Protein AF-0000000069308197 (afdb_homodimer)

InterPro domains:
  IPR034907 Nucleoside diphosphate kinase-like domain [PF00334] (64-202)
  IPR034907 Nucleoside diphosphate kinase-like domain [SM00562] (62-205)
  IPR036850 Nucleoside diphosphate kinase-like domain superfamily [G3DSA:3.30.70.141] (59-204)
  IPR036850 Nucleoside diphosphate kinase-like domain superfamily [SSF54919] (61-203)
  IPR037993 NDPK7, second NDPk domain [cd04412] (63-201)

Structure (mmCIF, N/CA/C/O backbone):
data_AF-0000000069308197-model_v1
#
loop_
_entity.id
_entity.type
_entity.pdbx_description
1 polymer 'Uncharacterized protein'
#
loop_
_atom_site.group_PDB
_atom_site.id
_atom_site.type_symbol
_atom_site.label_atom_id
_atom_site.label_alt_id
_atom_site.label_comp_id
_atom_site.label_asym_id
_atom_site.label_entity_id
_atom_site.label_seq_id
_atom_site.pdbx_PDB_ins_code
_atom_site.Cartn_x
_atom_site.Cartn_y
_atom_site.Cartn_z
_atom_site.occupancy
_atom_site.B_iso_or_equiv
_atom_site.auth_seq_id
_atom_site.auth_comp_id
_atom_site.auth_asym_id
_atom_site.auth_atom_id
_atom_site.pdbx_PDB_model_num
ATOM 1 N N . MET A 1 1 ? 58.625 -22.188 -96 1 17.84 1 MET A N 1
ATOM 2 C CA . MET A 1 1 ? 59.344 -21.078 -95.375 1 17.84 1 MET A CA 1
ATOM 3 C C . MET A 1 1 ? 58.375 -20.016 -94.812 1 17.84 1 MET A C 1
ATOM 5 O O . MET A 1 1 ? 58.5 -19.594 -93.688 1 17.84 1 MET A O 1
ATOM 9 N N . VAL A 1 2 ? 58 -19.016 -95.75 1 16.17 2 VAL A N 1
ATOM 10 C CA . VAL A 1 2 ? 58 -17.594 -95.438 1 16.17 2 VAL A CA 1
ATOM 11 C C . VAL A 1 2 ? 56.781 -17.219 -94.625 1 16.17 2 VAL A C 1
ATOM 13 O O . VAL A 1 2 ? 56.906 -16.531 -93.562 1 16.17 2 VAL A O 1
ATOM 16 N N . LEU A 1 3 ? 55.562 -17.125 -95.188 1 15.6 3 LEU A N 1
ATOM 17 C CA . LEU A 1 3 ? 55.062 -15.773 -95.375 1 15.6 3 LEU A CA 1
ATOM 18 C C . LEU A 1 3 ? 54.406 -15.227 -94.125 1 15.6 3 LEU A C 1
ATOM 20 O O . LEU A 1 3 ? 54.719 -14.117 -93.688 1 15.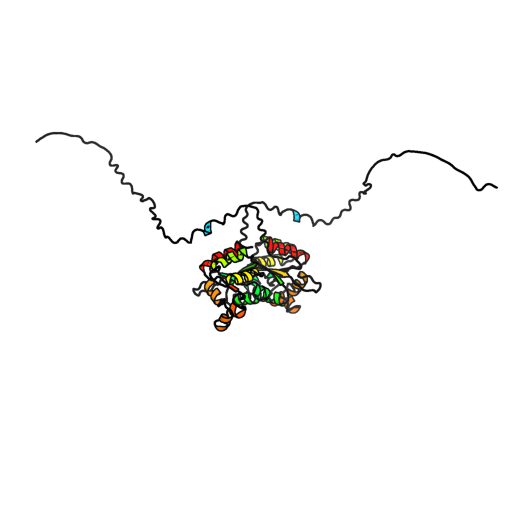6 3 LEU A O 1
ATOM 24 N N . CYS A 1 4 ? 53.031 -15.078 -94.188 1 17.22 4 CYS A N 1
ATOM 25 C CA . CYS A 1 4 ? 52.344 -13.797 -94.062 1 17.22 4 CYS A CA 1
ATOM 26 C C . CYS A 1 4 ? 52.312 -13.305 -92.625 1 17.22 4 CYS A C 1
ATOM 28 O O . CYS A 1 4 ? 52.344 -14.109 -91.688 1 17.22 4 CYS A O 1
ATOM 30 N N . GLY A 1 5 ? 51.969 -12.008 -92.562 1 17.67 5 GLY A N 1
ATOM 31 C CA . GLY A 1 5 ? 52.281 -10.758 -91.938 1 17.67 5 GLY A CA 1
ATOM 32 C C . GLY A 1 5 ? 51.875 -10.734 -90.438 1 17.67 5 GLY A C 1
ATOM 33 O O . GLY A 1 5 ? 51.25 -11.672 -89.938 1 17.67 5 GLY A O 1
ATOM 34 N N . HIS A 1 6 ? 51.375 -9.5 -90.125 1 17.83 6 HIS A N 1
ATOM 35 C CA . HIS A 1 6 ? 51.719 -8.344 -89.25 1 17.83 6 HIS A CA 1
ATOM 36 C C . HIS A 1 6 ? 51.031 -8.438 -87.938 1 17.83 6 HIS A C 1
ATOM 38 O O . HIS A 1 6 ? 51.688 -8.32 -86.875 1 17.83 6 HIS A O 1
ATOM 44 N N . ALA A 1 7 ? 49.875 -7.547 -87.75 1 19.19 7 ALA A N 1
ATOM 45 C CA . ALA A 1 7 ? 49.781 -6.309 -87 1 19.19 7 ALA A CA 1
ATOM 46 C C . ALA A 1 7 ? 49.469 -6.594 -85.562 1 19.1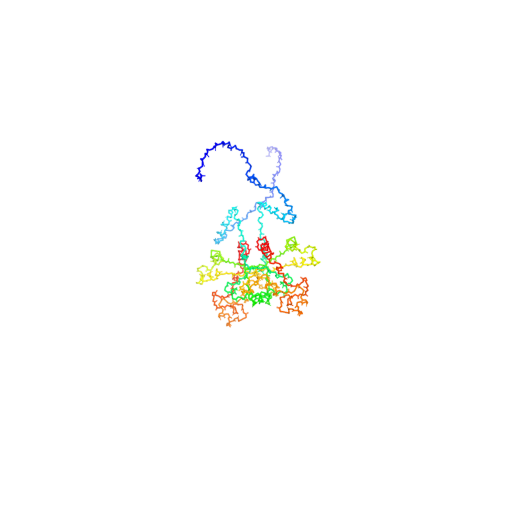9 7 ALA A C 1
ATOM 48 O O . ALA A 1 7 ? 48.906 -7.645 -85.188 1 19.19 7 ALA A O 1
ATOM 49 N N . ASN A 1 8 ? 49.844 -5.594 -84.688 1 18.41 8 ASN A N 1
ATOM 50 C CA . ASN A 1 8 ? 50.312 -5.23 -83.375 1 18.41 8 ASN A CA 1
ATOM 51 C C . ASN A 1 8 ? 49.156 -5.242 -82.375 1 18.41 8 ASN A C 1
ATOM 53 O O . ASN A 1 8 ? 49.375 -5.48 -81.188 1 18.41 8 ASN A O 1
ATOM 57 N N . SER A 1 9 ? 48.062 -4.492 -82.812 1 19.44 9 SER A N 1
ATOM 58 C CA . SER A 1 9 ? 47.656 -3.383 -81.938 1 19.44 9 SER A CA 1
ATOM 59 C C . SER A 1 9 ? 47.312 -3.873 -80.562 1 19.44 9 SER A C 1
ATOM 61 O O . SER A 1 9 ? 47.094 -5.07 -80.312 1 19.44 9 SER A O 1
ATOM 63 N N . SER A 1 10 ? 46.406 -3.041 -79.938 1 18.67 10 SER A N 1
ATOM 64 C CA . SER A 1 10 ? 46.312 -2.154 -78.812 1 18.67 10 SER A CA 1
ATOM 65 C C . SER A 1 10 ? 45.781 -2.896 -77.562 1 18.67 10 SER A C 1
ATOM 67 O O . SER A 1 10 ? 46.406 -2.859 -76.5 1 18.67 10 SER A O 1
ATOM 69 N N . ASP A 1 11 ? 44.469 -2.688 -77.312 1 19.53 11 ASP A N 1
ATOM 70 C CA . ASP A 1 11 ? 43.906 -1.931 -76.188 1 19.53 11 ASP A CA 1
ATOM 71 C C . ASP A 1 11 ? 43.781 -2.805 -75 1 19.53 11 ASP A C 1
ATOM 73 O O . ASP A 1 11 ? 43.812 -4.035 -75.062 1 19.53 11 ASP A O 1
ATOM 77 N N . GLY A 1 12 ? 43.281 -2.158 -73.938 1 20.02 12 GLY A N 1
ATOM 78 C CA . GLY A 1 12 ? 43.281 -1.932 -72.5 1 20.02 12 GLY A CA 1
ATOM 79 C C . GLY A 1 12 ? 42.719 -3.084 -71.688 1 20.02 12 GLY A C 1
ATOM 80 O O . GLY A 1 12 ? 41.844 -3.812 -72.188 1 20.02 12 GLY A O 1
ATOM 81 N N . ALA A 1 13 ? 43.469 -3.592 -70.812 1 22.28 13 ALA A N 1
ATOM 82 C CA . ALA A 1 13 ? 43.594 -4.695 -69.875 1 22.28 13 ALA A CA 1
ATOM 83 C C . ALA A 1 13 ? 42.344 -4.773 -68.938 1 22.28 13 ALA A C 1
ATOM 85 O O . ALA A 1 13 ? 42.312 -5.566 -68 1 22.28 13 ALA A O 1
ATOM 86 N N . ASN A 1 14 ? 41.375 -3.957 -69.375 1 20.38 14 ASN A N 1
ATOM 87 C CA . ASN A 1 14 ? 40.625 -3.432 -68.25 1 20.38 14 ASN A CA 1
ATOM 88 C C . ASN A 1 14 ? 40 -4.555 -67.375 1 20.38 14 ASN A C 1
ATOM 90 O O . ASN A 1 14 ? 38.906 -4.988 -67.688 1 20.38 14 ASN A O 1
ATOM 94 N N . ILE A 1 15 ? 40.438 -5.656 -67.438 1 21.48 15 ILE A N 1
ATOM 95 C CA . ILE A 1 15 ? 39.719 -6.758 -66.812 1 21.48 15 ILE A CA 1
ATOM 96 C C . ILE A 1 15 ? 39.406 -6.426 -65.375 1 21.48 15 ILE A C 1
ATOM 98 O O . ILE A 1 15 ? 40.281 -6.414 -64.562 1 21.48 15 ILE A O 1
ATOM 102 N N . SER A 1 16 ? 38.844 -5.305 -65.188 1 19.88 16 SER A N 1
ATOM 103 C CA . SER A 1 16 ? 38.656 -4.785 -63.812 1 19.88 16 SER A CA 1
ATOM 104 C C . SER A 1 16 ? 38.062 -5.848 -62.906 1 19.88 16 SER A C 1
ATOM 106 O O . SER A 1 16 ? 37.031 -6.43 -63.219 1 19.88 16 SER A O 1
ATOM 108 N N . ALA A 1 17 ? 38.812 -6.621 -62.312 1 22.78 17 ALA A N 1
ATOM 109 C CA . ALA A 1 17 ? 38.688 -7.723 -61.344 1 22.78 17 ALA A CA 1
ATOM 110 C C . ALA A 1 17 ? 37.75 -7.328 -60.188 1 22.78 17 ALA A C 1
ATOM 112 O O . ALA A 1 17 ? 37.812 -7.934 -59.125 1 22.78 17 ALA A O 1
ATOM 113 N N . SER A 1 18 ? 37 -6.297 -60.344 1 20.75 18 SER A N 1
ATOM 114 C CA . SER A 1 18 ? 36.562 -5.824 -59.031 1 20.75 18 SER A CA 1
ATOM 115 C C . SER A 1 18 ? 36.062 -6.98 -58.156 1 20.75 18 SER A C 1
ATOM 117 O O . SER A 1 18 ? 35.688 -8.031 -58.688 1 20.75 18 SER A O 1
ATOM 119 N N . THR A 1 19 ? 36.375 -6.957 -56.844 1 22.42 19 THR A N 1
ATOM 120 C CA . THR A 1 19 ? 36.156 -7.398 -55.469 1 22.42 19 THR A CA 1
ATOM 121 C C . THR A 1 19 ? 34.656 -7.637 -55.188 1 22.42 19 THR A C 1
ATOM 123 O O . THR A 1 19 ? 33.875 -6.699 -55.25 1 22.42 19 THR A O 1
ATOM 126 N N . THR A 1 20 ? 34.188 -8.664 -55.656 1 19.2 20 THR A N 1
ATOM 127 C CA . THR A 1 20 ? 32.75 -8.969 -55.594 1 19.2 20 THR A CA 1
ATOM 128 C C . THR A 1 20 ? 32.188 -8.758 -54.188 1 19.2 20 THR A C 1
ATOM 130 O O . THR A 1 20 ? 32.719 -9.289 -53.219 1 19.2 20 THR A O 1
ATOM 133 N N . LEU A 1 21 ? 31.406 -7.777 -53.812 1 19.14 21 LEU A N 1
ATOM 134 C CA . LEU A 1 21 ? 30.688 -7.453 -52.562 1 19.14 21 LEU A CA 1
ATOM 135 C C . LEU A 1 21 ? 29.766 -8.594 -52.156 1 19.14 21 LEU A C 1
ATOM 137 O O . LEU A 1 21 ? 28.875 -8.414 -51.312 1 19.14 21 LEU A O 1
ATOM 141 N N . ARG A 1 22 ? 29.625 -9.711 -52.719 1 21.77 22 ARG A N 1
ATOM 142 C CA . ARG A 1 22 ? 28.969 -10.742 -51.906 1 21.77 22 ARG A CA 1
ATOM 143 C C . ARG A 1 22 ? 29.422 -10.68 -50.469 1 21.77 22 ARG A C 1
ATOM 145 O O . ARG A 1 22 ? 29.016 -11.508 -49.656 1 21.77 22 ARG A O 1
ATOM 152 N N . ALA A 1 23 ? 29.484 -9.734 -50.219 1 23.47 23 ALA A N 1
ATOM 153 C CA . ALA A 1 23 ? 28.781 -8.727 -51 1 23.47 23 ALA A CA 1
ATOM 154 C C . ALA A 1 23 ? 27.266 -8.938 -50.938 1 23.47 23 ALA A C 1
ATOM 156 O O . ALA A 1 23 ? 26.5 -7.973 -50.875 1 23.47 23 ALA A O 1
ATOM 157 N N . LEU A 1 24 ? 26.297 -9.273 -51.562 1 19.08 24 LEU A N 1
ATOM 158 C CA . LEU A 1 24 ? 25.047 -8.766 -51 1 19.08 24 LEU A CA 1
ATOM 159 C C . LEU A 1 24 ? 24.609 -9.586 -49.812 1 19.08 24 LEU A C 1
ATOM 161 O O . LEU A 1 24 ? 24.828 -10.797 -49.75 1 19.08 24 LEU A O 1
ATOM 165 N N . TYR A 1 25 ? 24.062 -9.188 -48.438 1 20.88 25 TYR A N 1
ATOM 166 C CA . TYR A 1 25 ? 23.875 -9.891 -47.188 1 20.88 25 TYR A CA 1
ATOM 167 C C . TYR A 1 25 ? 23.078 -11.172 -47.375 1 20.88 25 TYR A C 1
ATOM 169 O O . TYR A 1 25 ? 21.891 -11.125 -47.719 1 20.88 25 TYR A O 1
ATOM 177 N N . GLY A 1 26 ? 23.312 -12.211 -47.75 1 22.36 26 GLY A N 1
ATOM 178 C CA . GLY A 1 26 ? 22.719 -13.461 -48.188 1 22.36 26 GLY A CA 1
ATOM 179 C C . GLY A 1 26 ? 22 -14.211 -47.094 1 22.36 26 GLY A C 1
ATOM 180 O O . GLY A 1 26 ? 22.375 -15.336 -46.75 1 22.36 26 GLY A O 1
ATOM 181 N N . THR A 1 27 ? 21.422 -13.508 -46.062 1 22 27 THR A N 1
ATOM 182 C CA . THR A 1 27 ? 21.031 -14.023 -44.75 1 22 27 THR A CA 1
ATOM 183 C C . THR A 1 27 ? 19.891 -15.031 -44.875 1 22 27 THR A C 1
ATOM 185 O O . THR A 1 27 ? 18.844 -14.719 -45.438 1 22 27 THR A O 1
ATOM 188 N N . GLY A 1 28 ? 19.953 -16.266 -44.969 1 23.03 28 GLY A N 1
ATOM 189 C CA . GLY A 1 28 ? 19.141 -17.469 -45.031 1 23.03 28 GLY A CA 1
ATOM 190 C C . GLY A 1 28 ? 18.109 -17.531 -43.906 1 23.03 28 GLY A C 1
ATOM 191 O O . GLY A 1 28 ? 18.469 -17.469 -42.719 1 23.03 28 GLY A O 1
ATOM 192 N N . ILE A 1 29 ? 16.844 -17.047 -44.094 1 23.03 29 ILE A N 1
ATOM 193 C CA . ILE A 1 29 ? 15.633 -16.953 -43.312 1 23.03 29 ILE A CA 1
ATOM 194 C C . ILE A 1 29 ? 15.234 -18.328 -42.781 1 23.03 29 ILE A C 1
ATOM 196 O O . ILE A 1 29 ? 14.875 -19.219 -43.562 1 23.03 29 ILE A O 1
ATOM 200 N N . TYR A 1 30 ? 16.016 -19.031 -42.094 1 20.67 30 TYR A N 1
ATOM 201 C CA . TYR A 1 30 ? 15.547 -20.312 -41.562 1 20.67 30 TYR A CA 1
ATOM 202 C C . TYR A 1 30 ? 14.172 -20.172 -40.906 1 20.67 30 TYR A C 1
ATOM 204 O O . TYR A 1 30 ? 13.898 -19.172 -40.25 1 20.67 30 TYR A O 1
ATOM 212 N N . PHE A 1 31 ? 13.102 -20.766 -41.438 1 21.53 31 PHE A N 1
ATOM 213 C CA . PHE A 1 31 ? 11.672 -20.969 -41.219 1 21.53 31 PHE A CA 1
ATOM 214 C C . PHE A 1 31 ? 11.414 -21.578 -39.844 1 21.53 31 PHE A C 1
ATOM 216 O O . PHE A 1 31 ? 11.031 -22.734 -39.75 1 21.53 31 PHE A O 1
ATOM 223 N N . SER A 1 32 ? 12.086 -21.234 -38.844 1 22.22 32 SER A N 1
ATOM 224 C CA . SER A 1 32 ? 11.656 -22 -37.656 1 22.22 32 SER A CA 1
ATOM 225 C C . SER A 1 32 ? 10.148 -21.875 -37.438 1 22.22 32 SER A C 1
ATOM 227 O O . SER A 1 32 ? 9.586 -20.781 -37.562 1 22.22 32 SER A O 1
ATOM 229 N N . ASN A 1 33 ? 9.273 -22.906 -37.469 1 22.95 33 ASN A N 1
ATOM 230 C CA . ASN A 1 33 ? 7.883 -23.359 -37.5 1 22.95 33 ASN A CA 1
ATOM 231 C C . ASN A 1 33 ? 7.09 -22.719 -36.344 1 22.95 33 ASN A C 1
ATOM 233 O O . ASN A 1 33 ? 5.859 -22.797 -36.312 1 22.95 33 ASN A O 1
ATOM 237 N N . SER A 1 34 ? 7.559 -22.766 -35.156 1 26.03 34 SER A N 1
ATOM 238 C CA . SER A 1 34 ? 6.566 -22.891 -34.094 1 26.03 34 SER A CA 1
ATOM 239 C C . SER A 1 34 ? 5.641 -21.672 -34.062 1 26.03 34 SER A C 1
ATOM 241 O O . SER A 1 34 ? 6.098 -20.531 -34.125 1 26.03 34 SER A O 1
ATOM 243 N N . ALA A 1 35 ? 4.258 -21.719 -34.406 1 26.91 35 ALA A N 1
ATOM 244 C CA . ALA A 1 35 ? 2.98 -21.047 -34.656 1 26.91 35 ALA A CA 1
ATOM 245 C C . ALA A 1 35 ? 2.684 -20 -33.562 1 26.91 35 ALA A C 1
ATOM 247 O O . ALA A 1 35 ? 2.023 -19 -33.844 1 26.91 35 ALA A O 1
ATOM 248 N N . ILE A 1 36 ? 2.742 -20.328 -32.375 1 27.28 36 ILE A N 1
ATOM 249 C CA . ILE A 1 36 ? 1.875 -19.719 -31.359 1 27.28 36 ILE A CA 1
ATOM 250 C C . ILE A 1 36 ? 2.23 -18.234 -31.219 1 27.28 36 ILE A C 1
ATOM 252 O O . ILE A 1 36 ? 1.667 -17.531 -30.375 1 27.28 36 ILE A O 1
ATOM 256 N N . SER A 1 37 ? 3.285 -17.734 -31.828 1 26.8 37 SER A N 1
ATOM 257 C CA . SER A 1 37 ? 3.793 -16.422 -31.406 1 26.8 37 SER A CA 1
ATOM 258 C C . SER A 1 37 ? 2.902 -15.297 -31.922 1 26.8 37 SER A C 1
ATOM 260 O O . SER A 1 37 ? 3.205 -14.117 -31.719 1 26.8 37 SER A O 1
ATOM 262 N N . SER A 1 38 ? 2.217 -15.453 -33.031 1 27.75 38 SER A N 1
ATOM 263 C CA . SER A 1 38 ? 1.843 -14.32 -33.875 1 27.75 38 SER A CA 1
ATOM 264 C C . SER A 1 38 ? 0.801 -13.445 -33.188 1 27.75 38 SER A C 1
ATOM 266 O O . SER A 1 38 ? 0.711 -12.242 -33.469 1 27.75 38 SER A O 1
ATOM 268 N N . ASN A 1 39 ? -0.367 -14.039 -32.812 1 26.56 39 ASN A N 1
ATOM 269 C CA . ASN A 1 39 ? -1.625 -13.297 -32.781 1 26.56 39 ASN A CA 1
ATOM 270 C C . ASN A 1 39 ? -1.597 -12.156 -31.781 1 26.56 39 ASN A C 1
ATOM 272 O O . ASN A 1 39 ? -2.59 -11.445 -31.609 1 26.56 39 ASN A O 1
ATOM 276 N N . MET A 1 40 ? -0.91 -12.195 -30.734 1 26.69 40 MET A N 1
ATOM 277 C CA . MET A 1 40 ? -1.164 -11.188 -29.703 1 26.69 40 MET A CA 1
ATOM 278 C C . MET A 1 40 ? -0.742 -9.805 -30.188 1 26.69 40 MET A C 1
ATOM 280 O O . MET A 1 40 ? -0.741 -8.844 -29.422 1 26.69 40 MET A O 1
ATOM 284 N N . GLU A 1 41 ? -0.205 -9.648 -31.375 1 29.58 41 GLU A N 1
ATOM 285 C CA . GLU A 1 41 ? 0.263 -8.328 -31.781 1 29.58 41 GLU A CA 1
ATOM 286 C C . GLU A 1 41 ? -0.904 -7.363 -31.953 1 29.58 41 GLU A C 1
ATOM 288 O O . GLU A 1 41 ? -0.719 -6.145 -31.922 1 29.58 41 GLU A O 1
ATOM 293 N N . SER A 1 42 ? -1.932 -7.789 -32.719 1 29 42 SER A N 1
ATOM 294 C CA . SER A 1 42 ? -2.801 -6.832 -33.406 1 29 42 SER A CA 1
ATOM 295 C C . SER A 1 42 ? -3.422 -5.855 -32.406 1 29 42 SER A C 1
ATOM 297 O O . SER A 1 42 ? -3.705 -4.707 -32.75 1 29 42 SER A O 1
ATOM 299 N N . LYS A 1 43 ? -4.254 -6.316 -31.453 1 31.17 43 LYS A N 1
ATOM 300 C CA . LYS A 1 43 ? -5.434 -5.59 -30.984 1 31.17 43 LYS A CA 1
ATOM 301 C C . LYS A 1 43 ? -5.039 -4.277 -30.312 1 31.17 43 LYS A C 1
ATOM 303 O O . LYS A 1 43 ? -5.863 -3.65 -29.641 1 31.17 43 LYS A O 1
ATOM 308 N N . LEU A 1 44 ? -3.84 -3.914 -30.172 1 27.19 44 LEU A N 1
ATOM 309 C CA . LEU A 1 44 ? -3.695 -2.707 -29.375 1 27.19 44 LEU A CA 1
ATOM 310 C C . LEU A 1 44 ? -4.098 -1.471 -30.172 1 27.19 44 LEU A C 1
ATOM 312 O O . LEU A 1 44 ? -3.557 -0.385 -29.953 1 27.19 44 LEU A O 1
ATOM 316 N N . ILE A 1 45 ? -4.82 -1.603 -31.266 1 28.03 45 ILE A N 1
ATOM 317 C CA . ILE A 1 45 ? -5.125 -0.338 -31.922 1 28.03 45 ILE A CA 1
ATOM 318 C C . ILE A 1 45 ? -5.941 0.548 -30.984 1 28.03 45 ILE A C 1
ATOM 320 O O . ILE A 1 45 ? -7.094 0.236 -30.672 1 28.03 45 ILE A O 1
ATOM 324 N N . PHE A 1 46 ? -5.32 1.25 -30.125 1 28.56 46 PHE A N 1
ATOM 325 C CA . PHE A 1 46 ? -5.84 2.352 -29.312 1 28.56 46 PHE A CA 1
ATOM 326 C C . PHE A 1 46 ? -6.41 3.447 -30.203 1 28.56 46 PHE A C 1
ATOM 328 O O . PHE A 1 46 ? -5.688 4.039 -31.016 1 28.56 46 PHE A O 1
ATOM 335 N N . SER A 1 47 ? -7.625 3.34 -30.688 1 29.44 47 SER A N 1
ATOM 336 C CA . SER A 1 47 ? -8.328 4.527 -31.172 1 29.44 47 SER A CA 1
ATOM 337 C C . SER A 1 47 ? -8.023 5.738 -30.297 1 29.44 47 SER A C 1
ATOM 339 O O . SER A 1 47 ? -7.867 5.609 -29.078 1 29.44 47 SER A O 1
ATOM 341 N N . ASN A 1 48 ? -7.566 6.93 -30.797 1 30.3 48 ASN A N 1
ATOM 342 C CA . ASN A 1 48 ? -7.223 8.281 -30.375 1 30.3 48 ASN A CA 1
ATOM 343 C C . ASN A 1 48 ? -8.328 8.898 -29.516 1 30.3 48 ASN A C 1
ATOM 345 O O . ASN A 1 48 ? -8.398 10.125 -29.375 1 30.3 48 ASN A O 1
ATOM 349 N N . ASN A 1 49 ? -9.602 8.453 -29.578 1 31.67 49 ASN A N 1
ATOM 350 C CA . ASN A 1 49 ? -10.602 9.242 -28.859 1 31.67 49 ASN A CA 1
ATOM 351 C C . ASN A 1 49 ? -10.156 9.555 -27.438 1 31.67 49 ASN A C 1
ATOM 353 O O . ASN A 1 49 ? -9.367 8.805 -26.844 1 31.67 49 ASN A O 1
ATOM 357 N N . ASP A 1 50 ? -10.445 10.867 -26.938 1 30.52 50 ASP A N 1
ATOM 358 C CA . ASP A 1 50 ? -10.289 11.539 -25.656 1 30.52 50 ASP A CA 1
ATOM 359 C C . ASP A 1 50 ? -10.703 10.625 -24.5 1 30.52 50 ASP A C 1
ATOM 361 O O . ASP A 1 50 ? -11.805 10.758 -23.969 1 30.52 50 ASP A O 1
ATOM 365 N N . VAL A 1 51 ? -10.781 9.406 -24.656 1 29.44 51 VAL A N 1
ATOM 366 C CA . VAL A 1 51 ? -11.102 8.648 -23.438 1 29.44 51 VAL A CA 1
ATOM 367 C C . VAL A 1 51 ? -10.203 9.117 -22.297 1 29.44 51 VAL A C 1
ATOM 369 O O . VAL A 1 51 ? -9 8.844 -22.297 1 29.44 51 VAL A O 1
ATOM 372 N N . ARG A 1 52 ? -10.43 10.414 -21.828 1 30.16 52 ARG A N 1
ATOM 373 C CA . ARG A 1 52 ? -10.047 10.703 -20.453 1 30.16 52 ARG A CA 1
ATOM 374 C C . ARG A 1 52 ? -10.156 9.461 -19.578 1 30.16 52 ARG A C 1
ATOM 376 O O . ARG A 1 52 ? -11.258 9.07 -19.188 1 30.16 52 ARG A O 1
ATOM 383 N N . LEU A 1 53 ? -9.609 8.383 -20 1 31.94 53 LEU A N 1
ATOM 384 C CA . LEU A 1 53 ? -9.453 7.359 -18.969 1 31.94 53 LEU A CA 1
ATOM 385 C C . LEU A 1 53 ? -9.227 7.988 -17.594 1 31.94 53 LEU A C 1
ATOM 387 O O . LEU A 1 53 ? -8.125 8.461 -17.297 1 31.94 53 LEU A O 1
ATOM 391 N N . CYS A 1 54 ? -10.125 8.938 -17.266 1 34.06 54 CYS A N 1
ATOM 392 C CA . CYS A 1 54 ? -10.125 9.305 -15.852 1 34.06 54 CYS A CA 1
ATOM 393 C C . CYS A 1 54 ? -9.648 8.141 -14.992 1 34.06 54 CYS A C 1
ATOM 395 O O . CYS A 1 54 ? -10.297 7.094 -14.938 1 34.06 54 CYS A O 1
ATOM 397 N N . LEU A 1 55 ? -8.453 7.738 -15.086 1 41.56 55 LEU A N 1
ATOM 398 C CA . LEU A 1 55 ? -7.816 6.871 -14.102 1 41.56 55 LEU A CA 1
ATOM 399 C C . LEU A 1 55 ? -8.5 6.996 -12.742 1 41.56 55 LEU A C 1
ATOM 401 O O . LEU A 1 55 ? -8.398 8.031 -12.086 1 41.56 55 LEU A O 1
ATOM 405 N N . LYS A 1 56 ? -9.805 6.723 -12.742 1 44.91 56 LYS A N 1
ATOM 406 C CA . LYS A 1 56 ? -10.609 6.754 -11.523 1 44.91 56 LYS A CA 1
ATOM 407 C C . LYS A 1 56 ? -9.805 6.266 -10.32 1 44.91 56 LYS A C 1
ATOM 409 O O . LYS A 1 56 ? -9.492 5.078 -10.219 1 44.91 56 LYS A O 1
ATOM 414 N N . SER A 1 57 ? -8.781 7.066 -10.086 1 55.88 57 SER A N 1
ATOM 415 C CA . SER A 1 57 ? -8.258 6.754 -8.758 1 55.88 57 SER A CA 1
ATOM 416 C C . SER A 1 57 ? -9.375 6.625 -7.734 1 55.88 57 SER A C 1
ATOM 418 O O . SER A 1 57 ? -10.367 7.355 -7.789 1 55.88 57 SER A O 1
ATOM 420 N N . SER A 1 58 ? -9.617 5.453 -7.094 1 72.81 58 SER A N 1
ATOM 421 C CA . SER A 1 58 ? -10.617 4.828 -6.238 1 72.81 58 SER A CA 1
ATOM 422 C C . SER A 1 58 ? -10.727 5.547 -4.898 1 72.81 58 SER A C 1
ATOM 424 O O . SER A 1 58 ? -10.93 4.91 -3.861 1 72.81 58 SER A O 1
ATOM 426 N N . VAL A 1 59 ? -10.406 6.988 -4.934 1 91.25 59 VAL A N 1
ATOM 427 C CA . VAL A 1 59 ? -10.602 7.562 -3.609 1 91.25 59 VAL A CA 1
ATOM 428 C C . VAL A 1 59 ? -12.086 7.824 -3.367 1 91.25 59 VAL A C 1
ATOM 430 O O . VAL A 1 59 ? -12.82 8.164 -4.297 1 91.25 59 VAL A O 1
ATOM 433 N N . LEU A 1 60 ? -12.586 7.711 -2.211 1 90.56 60 LEU A N 1
ATOM 434 C CA . LEU A 1 60 ? -13.977 7.906 -1.826 1 90.56 60 LEU A CA 1
ATOM 435 C C . LEU A 1 60 ? -14.273 9.383 -1.588 1 90.56 60 LEU A C 1
ATOM 437 O O . LEU A 1 60 ? -15.344 9.875 -1.958 1 90.56 60 LEU A O 1
ATOM 441 N N . LEU A 1 61 ? -13.422 10.141 -1.022 1 90.75 61 LEU A N 1
ATOM 442 C CA . LEU A 1 61 ? -13.508 11.578 -0.776 1 90.75 61 LEU A CA 1
ATOM 443 C C . LEU A 1 61 ? -14.688 11.898 0.142 1 90.75 61 LEU A C 1
ATOM 445 O O . LEU A 1 61 ? -15.258 12.992 0.069 1 90.75 61 LEU A O 1
ATOM 449 N N . LYS A 1 62 ? -15.188 10.961 0.893 1 89.19 62 LYS A N 1
ATOM 450 C CA . LYS A 1 62 ? -16.266 11.148 1.856 1 89.19 62 LYS A CA 1
ATOM 451 C C . LYS A 1 62 ? -15.836 10.734 3.26 1 89.19 62 LYS A C 1
ATOM 453 O O . LYS A 1 62 ? -15.453 9.586 3.482 1 89.19 62 LYS A O 1
ATOM 458 N N . ASN A 1 63 ? -15.961 11.797 4.203 1 92.44 63 ASN A N 1
ATOM 459 C CA . ASN A 1 63 ? -15.523 11.555 5.574 1 92.44 63 ASN A CA 1
ATOM 460 C C . ASN A 1 63 ? -14.164 10.867 5.609 1 92.44 63 ASN A C 1
ATOM 462 O O . ASN A 1 63 ? -14.008 9.812 6.234 1 92.44 63 ASN A O 1
ATOM 466 N N . SER A 1 64 ? -13.336 11.414 4.844 1 96.75 64 SER A N 1
ATOM 467 C CA . SER A 1 64 ? -12.008 10.844 4.668 1 96.75 64 SER A CA 1
ATOM 468 C C . SER A 1 64 ? -10.922 11.875 4.949 1 96.75 64 SER A C 1
ATOM 470 O O . SER A 1 64 ? -11.219 13.031 5.258 1 96.75 64 SER A O 1
ATOM 472 N N . THR A 1 65 ? -9.688 11.445 4.984 1 98.38 65 THR A N 1
ATOM 473 C CA . THR A 1 65 ? -8.516 12.305 5.145 1 98.38 65 THR A CA 1
ATOM 474 C C . THR A 1 65 ? -7.285 11.672 4.508 1 98.38 65 THR A C 1
ATOM 476 O O . THR A 1 65 ? -7.332 10.516 4.07 1 98.38 65 THR A O 1
ATOM 479 N N . LEU A 1 66 ? -6.277 12.453 4.375 1 98.75 66 LEU A N 1
ATOM 480 C CA . LEU A 1 66 ? -5.043 11.977 3.762 1 98.75 66 LEU A CA 1
ATOM 481 C C . LEU A 1 66 ? -4.027 11.578 4.824 1 98.75 66 LEU A C 1
ATOM 483 O O . LEU A 1 66 ? -3.852 12.281 5.82 1 98.75 66 LEU A O 1
ATOM 487 N N . CYS A 1 67 ? -3.406 10.461 4.609 1 98.88 67 CYS A N 1
ATOM 488 C CA . CYS A 1 67 ? -2.223 10.016 5.336 1 98.88 67 CYS A CA 1
ATOM 489 C C . CYS A 1 67 ? -1.073 9.727 4.379 1 98.88 67 CYS A C 1
ATOM 491 O O . CYS A 1 67 ? -1.271 9.094 3.34 1 98.88 67 CYS A O 1
ATOM 493 N N . ILE A 1 68 ? 0.111 10.211 4.703 1 98.88 68 ILE A N 1
ATOM 494 C CA . ILE A 1 68 ? 1.311 9.844 3.961 1 98.88 68 ILE A CA 1
ATOM 495 C C . ILE A 1 68 ? 2.344 9.25 4.914 1 98.88 68 ILE A C 1
ATOM 497 O O . ILE A 1 68 ? 2.727 9.883 5.898 1 98.88 68 ILE A O 1
ATOM 501 N N . ILE A 1 69 ? 2.695 8.023 4.648 1 98.94 69 ILE A N 1
ATOM 502 C CA . ILE A 1 69 ? 3.893 7.488 5.281 1 98.94 69 ILE A CA 1
ATOM 503 C C . ILE A 1 69 ? 5.137 8.031 4.582 1 98.94 69 ILE A C 1
ATOM 505 O O . ILE A 1 69 ? 5.348 7.777 3.395 1 98.94 69 ILE A O 1
ATOM 509 N N . LYS A 1 70 ? 5.938 8.766 5.312 1 98.88 70 LYS A N 1
ATOM 510 C CA . LYS A 1 70 ? 7.023 9.555 4.727 1 98.88 70 LYS A CA 1
ATOM 511 C C . LYS A 1 70 ? 8.164 8.656 4.258 1 98.88 70 LYS A C 1
ATOM 513 O O . LYS A 1 70 ? 8.312 7.531 4.746 1 98.88 70 LYS A O 1
ATOM 518 N N . PRO A 1 71 ? 9.047 9.195 3.408 1 98.81 71 PRO A N 1
ATOM 519 C CA . PRO A 1 71 ? 10.086 8.375 2.781 1 98.81 71 PRO A CA 1
ATOM 520 C C . PRO A 1 71 ? 11.016 7.715 3.799 1 98.81 71 PRO A C 1
ATOM 522 O O . PRO A 1 71 ? 11.398 6.555 3.635 1 98.81 71 PRO A O 1
ATOM 525 N N . HIS A 1 72 ? 11.359 8.43 4.824 1 98.88 72 HIS A N 1
ATOM 526 C CA . HIS A 1 72 ? 12.281 7.832 5.781 1 98.88 72 HIS A CA 1
ATOM 527 C C . HIS A 1 72 ? 11.656 6.625 6.469 1 98.88 72 HIS A C 1
ATOM 529 O O . HIS A 1 72 ? 12.336 5.625 6.723 1 98.88 72 HIS A O 1
ATOM 535 N N . ALA A 1 73 ? 10.359 6.691 6.781 1 98.88 73 ALA A N 1
ATOM 536 C CA . ALA A 1 73 ? 9.656 5.582 7.422 1 98.88 73 ALA A CA 1
ATOM 537 C C . ALA A 1 73 ? 9.508 4.398 6.469 1 98.88 73 ALA A C 1
ATOM 539 O O . ALA A 1 73 ? 9.641 3.244 6.879 1 98.88 73 ALA A O 1
ATOM 540 N N . VAL A 1 74 ? 9.258 4.699 5.18 1 98.75 74 VAL A N 1
ATOM 541 C CA . VAL A 1 74 ? 9.188 3.648 4.172 1 98.75 74 VAL A CA 1
ATOM 542 C C . VAL A 1 74 ? 10.539 2.939 4.066 1 98.75 74 VAL A C 1
ATOM 544 O O . VAL A 1 74 ? 10.602 1.709 4.078 1 98.75 74 VAL A O 1
ATOM 547 N N . ARG A 1 75 ? 11.594 3.664 4.043 1 98 75 ARG A N 1
ATOM 548 C CA . ARG A 1 75 ? 12.945 3.131 3.908 1 98 75 ARG A CA 1
ATOM 549 C C . ARG A 1 75 ? 13.328 2.287 5.121 1 98 75 ARG A C 1
ATOM 551 O O . ARG A 1 75 ? 14.031 1.285 4.992 1 98 75 ARG A O 1
ATOM 558 N N . GLN A 1 76 ? 12.805 2.652 6.246 1 98.31 76 GLN A N 1
ATOM 559 C CA . GLN A 1 76 ? 13.125 1.949 7.484 1 98.31 76 GLN A CA 1
ATOM 560 C C . GLN A 1 76 ? 12.266 0.696 7.641 1 98.31 76 GLN A C 1
ATOM 562 O O . GLN A 1 76 ? 12.398 -0.035 8.625 1 98.31 76 GLN A O 1
ATOM 567 N N . GLY A 1 77 ? 11.375 0.457 6.727 1 98.12 77 GLY A N 1
ATOM 568 C CA . GLY A 1 77 ? 10.57 -0.751 6.754 1 98.12 77 GLY A CA 1
ATOM 569 C C . GLY A 1 77 ? 9.414 -0.673 7.734 1 98.12 77 GLY A C 1
ATOM 570 O O . GLY A 1 77 ? 8.961 -1.696 8.25 1 98.12 77 GLY A O 1
ATOM 571 N N . LEU A 1 78 ? 8.914 0.521 7.961 1 98.75 78 LEU A N 1
ATOM 572 C CA . LEU A 1 78 ? 7.918 0.702 9.008 1 98.75 78 LEU A CA 1
ATOM 573 C C . LEU A 1 78 ? 6.508 0.654 8.43 1 98.75 78 LEU A C 1
ATOM 575 O O . LEU A 1 78 ? 5.523 0.7 9.172 1 98.75 78 LEU A O 1
ATOM 579 N N . THR A 1 79 ? 6.395 0.516 7.117 1 98.75 79 THR A N 1
ATOM 580 C CA . THR A 1 79 ? 5.113 0.609 6.426 1 98.75 79 THR A CA 1
ATOM 581 C C . THR A 1 79 ? 4.121 -0.402 6.992 1 98.75 79 THR A C 1
ATOM 583 O O . THR A 1 79 ? 2.99 -0.046 7.332 1 98.75 79 THR A O 1
ATOM 586 N N . GLY A 1 80 ? 4.512 -1.668 7.117 1 98.75 80 GLY A N 1
ATOM 587 C CA . GLY A 1 80 ? 3.617 -2.709 7.598 1 98.75 80 GLY A CA 1
ATOM 588 C C . GLY A 1 80 ? 3.098 -2.449 9 1 98.75 80 GLY A C 1
ATOM 589 O O . GLY A 1 80 ? 1.899 -2.586 9.258 1 98.75 80 GLY A O 1
ATOM 590 N N . GLU A 1 81 ? 3.947 -2.051 9.844 1 98.75 81 GLU A N 1
ATOM 591 C CA . GLU A 1 81 ? 3.572 -1.787 11.234 1 98.75 81 GLU A CA 1
ATOM 592 C C . GLU A 1 81 ? 2.635 -0.587 11.328 1 98.75 81 GLU A C 1
ATOM 594 O O . GLU A 1 81 ? 1.667 -0.608 12.094 1 98.75 81 GLU A O 1
ATOM 599 N N . ILE A 1 82 ? 2.908 0.449 10.602 1 98.88 82 ILE A N 1
ATOM 600 C CA . ILE A 1 82 ? 2.078 1.648 10.617 1 98.88 82 ILE A CA 1
ATOM 601 C C . ILE A 1 82 ? 0.675 1.311 10.117 1 98.88 82 ILE A C 1
ATOM 603 O O . ILE A 1 82 ? -0.32 1.664 10.75 1 98.88 82 ILE A O 1
ATOM 607 N N . ILE A 1 83 ? 0.598 0.552 9.008 1 98.88 83 ILE A N 1
ATOM 608 C CA . ILE A 1 83 ? -0.695 0.166 8.453 1 98.88 83 ILE A CA 1
ATOM 609 C C . ILE A 1 83 ? -1.439 -0.72 9.453 1 98.88 83 ILE A C 1
ATOM 611 O O . ILE A 1 83 ? -2.645 -0.558 9.656 1 98.88 83 ILE A O 1
ATOM 615 N N . THR A 1 84 ? -0.733 -1.615 10.086 1 98.75 84 THR A N 1
ATOM 616 C CA . THR A 1 84 ? -1.344 -2.492 11.078 1 98.75 84 THR A CA 1
ATOM 617 C C . THR A 1 84 ? -1.969 -1.681 12.211 1 98.75 84 THR A C 1
ATOM 619 O O . THR A 1 84 ? -3.115 -1.92 12.594 1 98.75 84 THR A O 1
ATOM 622 N N . GLN A 1 85 ? -1.277 -0.699 12.695 1 98.75 85 GLN A N 1
ATOM 623 C CA . GLN A 1 85 ? -1.793 0.105 13.797 1 98.75 85 GLN A CA 1
ATOM 624 C C . GLN A 1 85 ? -2.992 0.938 13.359 1 98.75 85 GLN A C 1
ATOM 626 O O . GLN A 1 85 ? -3.949 1.109 14.117 1 98.75 85 GLN A O 1
ATOM 631 N N . ILE A 1 86 ? -2.934 1.448 12.148 1 98.69 86 ILE A N 1
ATOM 632 C CA . ILE A 1 86 ? -4.051 2.219 11.617 1 98.69 86 ILE A CA 1
ATOM 633 C C . ILE A 1 86 ? -5.305 1.347 11.57 1 98.69 86 ILE A C 1
ATOM 635 O O . ILE A 1 86 ? -6.375 1.764 12.016 1 98.69 86 ILE A O 1
ATOM 639 N N . LEU A 1 87 ? -5.152 0.161 11.102 1 98.38 87 LEU A N 1
ATOM 640 C CA . LEU A 1 87 ? -6.281 -0.758 10.984 1 98.38 87 LEU A CA 1
ATOM 641 C C . LEU A 1 87 ? -6.762 -1.208 12.359 1 98.38 87 LEU A C 1
ATOM 643 O O . LEU A 1 87 ? -7.969 -1.282 12.602 1 98.38 87 LEU A O 1
ATOM 647 N N . GLU A 1 88 ? -5.836 -1.476 13.258 1 97.81 88 GLU A N 1
ATOM 648 C CA . GLU A 1 88 ? -6.184 -1.918 14.602 1 97.81 88 GLU A CA 1
ATOM 649 C C . GLU A 1 88 ? -6.93 -0.829 15.367 1 97.81 88 GLU A C 1
ATOM 651 O O . GLU A 1 88 ? -7.77 -1.126 16.219 1 97.81 88 GLU A O 1
ATOM 656 N N . LYS A 1 89 ? -6.59 0.424 15.07 1 97.5 89 LYS A N 1
ATOM 657 C CA . LYS A 1 89 ? -7.266 1.545 15.719 1 97.5 89 LYS A CA 1
ATOM 658 C C . LYS A 1 89 ? -8.719 1.647 15.266 1 97.5 89 LYS A C 1
ATOM 660 O O . LYS A 1 89 ? -9.531 2.311 15.914 1 97.5 89 LYS A O 1
ATOM 665 N N . GLY A 1 90 ? -9.047 1.048 14.125 1 96.38 90 GLY A N 1
ATOM 666 C CA . GLY A 1 90 ? -10.422 1.03 13.656 1 96.38 90 GLY A CA 1
ATOM 667 C C . GLY A 1 90 ? -10.625 1.853 12.398 1 96.38 90 GLY A C 1
ATOM 668 O O . GLY A 1 90 ? -11.75 1.989 11.914 1 96.38 90 GLY A O 1
ATOM 669 N N . PHE A 1 91 ? -9.578 2.438 11.883 1 97.88 91 PHE A N 1
ATOM 670 C CA . PHE A 1 91 ? -9.68 3.174 10.625 1 97.88 91 PHE A CA 1
ATOM 671 C C . PHE A 1 91 ? -9.742 2.219 9.445 1 97.88 91 PHE A C 1
ATOM 673 O O . PHE A 1 91 ? -9.398 1.042 9.57 1 97.88 91 PHE A O 1
ATOM 680 N N . ILE A 1 92 ? -10.273 2.73 8.359 1 97.19 92 ILE A N 1
ATOM 681 C CA . ILE A 1 92 ? -10.344 2.01 7.094 1 97.19 92 ILE A CA 1
ATOM 682 C C . ILE A 1 92 ? -9.422 2.668 6.074 1 97.19 92 ILE A C 1
ATOM 684 O O . ILE A 1 92 ? -9.398 3.896 5.953 1 97.19 92 ILE A O 1
ATOM 688 N N . VAL A 1 93 ? -8.602 1.839 5.465 1 98.12 93 VAL A N 1
ATOM 689 C CA . VAL A 1 93 ? -7.82 2.324 4.336 1 98.12 93 VAL A CA 1
ATOM 690 C C . VAL A 1 93 ? -8.594 2.102 3.037 1 98.12 93 VAL A C 1
ATOM 692 O O . VAL A 1 93 ? -8.781 0.96 2.607 1 98.12 93 VAL A O 1
ATOM 695 N N . SER A 1 94 ? -9.016 3.207 2.439 1 97.06 94 SER A N 1
ATOM 696 C CA . SER A 1 94 ? -9.891 3.088 1.279 1 97.06 94 SER A CA 1
ATOM 697 C C . SER A 1 94 ? -9.117 3.285 -0.02 1 97.06 94 SER A C 1
ATOM 699 O O . SER A 1 94 ? -9.617 2.967 -1.102 1 97.06 94 SER A O 1
ATOM 701 N N . ALA A 1 95 ? -7.938 3.826 0.016 1 97.38 95 ALA A N 1
ATOM 702 C CA . ALA A 1 95 ? -7.023 3.939 -1.118 1 97.38 95 ALA A CA 1
ATOM 703 C C . ALA A 1 95 ? -5.57 3.957 -0.651 1 97.38 95 ALA A C 1
ATOM 705 O O . ALA A 1 95 ? -5.277 4.375 0.47 1 97.38 95 ALA A O 1
ATOM 706 N N . MET A 1 96 ? -4.727 3.545 -1.55 1 97.69 96 MET A N 1
ATOM 707 C CA . MET A 1 96 ? -3.309 3.477 -1.202 1 97.69 96 MET A CA 1
ATOM 708 C C . MET A 1 96 ? -2.443 3.422 -2.455 1 97.69 96 MET A C 1
ATOM 710 O O . MET A 1 96 ? -2.777 2.727 -3.416 1 97.69 96 MET A O 1
ATOM 714 N N . LYS A 1 97 ? -1.35 4.137 -2.441 1 96.94 97 LYS A N 1
ATOM 715 C CA . LYS A 1 97 ? -0.369 3.979 -3.512 1 96.94 97 LYS A CA 1
ATOM 716 C C . LYS A 1 97 ? 1.018 4.426 -3.057 1 96.94 97 LYS A C 1
ATOM 718 O O . LYS A 1 97 ? 1.146 5.344 -2.244 1 96.94 97 LYS A O 1
ATOM 723 N N . MET A 1 98 ? 1.968 3.738 -3.533 1 97.75 98 MET A N 1
ATOM 724 C CA . MET A 1 98 ? 3.357 4.176 -3.426 1 97.75 98 MET A CA 1
ATOM 725 C C . MET A 1 98 ? 3.705 5.16 -4.535 1 97.75 98 MET A C 1
ATOM 727 O O . MET A 1 98 ? 3.307 4.973 -5.688 1 97.75 98 MET A O 1
ATOM 731 N N . MET A 1 99 ? 4.453 6.23 -4.168 1 96.75 99 MET A N 1
ATOM 732 C CA . MET A 1 99 ? 4.82 7.242 -5.156 1 96.75 99 MET A CA 1
ATOM 733 C C . MET A 1 99 ? 6.07 8 -4.715 1 96.75 99 MET A C 1
ATOM 735 O O . MET A 1 99 ? 6.566 7.797 -3.605 1 96.75 99 MET A O 1
ATOM 739 N N . ARG A 1 100 ? 6.566 8.836 -5.641 1 96.44 100 ARG A N 1
ATOM 740 C CA . ARG A 1 100 ? 7.676 9.742 -5.363 1 96.44 100 ARG A CA 1
ATOM 741 C C . ARG A 1 100 ? 7.309 11.18 -5.727 1 96.44 100 ARG A C 1
ATOM 743 O O . ARG A 1 100 ? 6.723 11.43 -6.781 1 96.44 100 ARG A O 1
ATOM 750 N N . PHE A 1 101 ? 7.648 12.094 -4.855 1 97.06 101 PHE A N 1
ATOM 751 C CA . PHE A 1 101 ? 7.453 13.508 -5.152 1 97.06 101 PHE A CA 1
ATOM 752 C C . PHE A 1 101 ? 8.648 14.07 -5.914 1 97.06 101 PHE A C 1
ATOM 754 O O . PHE A 1 101 ? 9.797 13.75 -5.602 1 97.06 101 PHE A O 1
ATOM 761 N N . GLU A 1 102 ? 8.273 14.883 -6.852 1 96.75 102 GLU A N 1
ATOM 762 C CA . GLU A 1 102 ? 9.258 15.859 -7.32 1 96.75 102 GLU A CA 1
ATOM 763 C C . GLU A 1 102 ? 9.172 17.156 -6.527 1 96.75 102 GLU A C 1
ATOM 765 O O . GLU A 1 102 ? 8.125 17.469 -5.945 1 96.75 102 GLU A O 1
ATOM 770 N N . ARG A 1 103 ? 10.258 17.906 -6.527 1 97.19 103 ARG A N 1
ATOM 771 C CA . ARG A 1 103 ? 10.312 19.109 -5.707 1 97.19 103 ARG A CA 1
ATOM 772 C C . ARG A 1 103 ? 9.156 20.047 -6.047 1 97.19 103 ARG A C 1
ATOM 774 O O . ARG A 1 103 ? 8.469 20.547 -5.152 1 97.19 103 ARG A O 1
ATOM 781 N N . ALA A 1 104 ? 8.93 20.281 -7.328 1 97 104 ALA A N 1
ATOM 782 C CA . ALA A 1 104 ? 7.922 21.25 -7.758 1 97 104 ALA A CA 1
ATOM 783 C C . ALA A 1 104 ? 6.535 20.844 -7.258 1 97 104 ALA A C 1
ATOM 785 O O . ALA A 1 104 ? 5.805 21.672 -6.711 1 97 104 ALA A O 1
ATOM 786 N N . ASN A 1 105 ? 6.148 19.594 -7.379 1 96.69 105 ASN A N 1
ATOM 787 C CA . ASN A 1 105 ? 4.82 19.172 -6.957 1 96.69 105 ASN A CA 1
ATOM 788 C C . ASN A 1 105 ? 4.715 19.094 -5.434 1 96.69 105 ASN A C 1
ATOM 790 O O . ASN A 1 105 ? 3.65 19.344 -4.867 1 96.69 105 ASN A O 1
ATOM 794 N N . CYS A 1 106 ? 5.863 18.812 -4.797 1 98 106 CYS A N 1
ATOM 795 C CA . CYS A 1 106 ? 5.852 18.797 -3.338 1 98 106 CYS A CA 1
ATOM 796 C C . CYS A 1 106 ? 5.641 20.188 -2.779 1 98 106 CYS A C 1
ATOM 798 O O . CYS A 1 106 ? 4.852 20.391 -1.853 1 98 106 CYS A O 1
ATOM 800 N N . GLU A 1 107 ? 6.336 21.125 -3.361 1 97.56 107 GLU A N 1
ATOM 801 C CA . GLU A 1 107 ? 6.176 22.516 -2.936 1 97.56 107 GLU A CA 1
ATOM 802 C C . GLU A 1 107 ? 4.75 23 -3.18 1 97.56 107 GLU A C 1
ATOM 804 O O . GLU A 1 107 ? 4.207 23.766 -2.379 1 97.56 107 GLU A O 1
ATOM 809 N N . GLU A 1 108 ? 4.207 22.594 -4.285 1 96.69 108 GLU A N 1
ATOM 810 C CA . GLU A 1 108 ? 2.811 22.922 -4.559 1 96.69 108 GLU A CA 1
ATOM 811 C C . GLU A 1 108 ? 1.884 22.281 -3.523 1 96.69 108 GLU A C 1
ATOM 813 O O . GLU A 1 108 ? 0.989 22.953 -2.996 1 96.69 108 GLU A O 1
ATOM 818 N N . PHE A 1 109 ? 2.104 21.125 -3.193 1 97.69 109 PHE A N 1
ATOM 819 C CA . PHE A 1 109 ? 1.307 20.344 -2.248 1 97.69 109 PHE A CA 1
ATOM 820 C C . PHE A 1 109 ? 1.373 20.953 -0.855 1 97.69 109 PHE A C 1
ATOM 822 O O . PHE A 1 109 ? 0.354 21.062 -0.168 1 97.69 109 PHE A O 1
ATOM 829 N N . MET A 1 110 ? 2.553 21.328 -0.442 1 95.88 110 MET A N 1
ATOM 830 C CA . MET A 1 110 ? 2.783 21.844 0.905 1 95.88 110 MET A CA 1
ATOM 831 C C . MET A 1 110 ? 2.816 23.375 0.91 1 95.88 110 MET A C 1
ATOM 833 O O . MET A 1 110 ? 3.34 23.984 1.843 1 95.88 110 MET A O 1
ATOM 837 N N . GLY A 1 111 ? 2.318 23.984 -0.051 1 95.25 111 GLY A N 1
ATOM 838 C CA . GLY A 1 111 ? 2.457 25.422 -0.28 1 95.25 111 GLY A CA 1
ATOM 839 C C . GLY A 1 111 ? 1.961 26.266 0.882 1 95.25 111 GLY A C 1
ATOM 840 O O . GLY A 1 111 ? 2.48 27.344 1.133 1 95.25 111 GLY A O 1
ATOM 841 N N . VAL A 1 112 ? 1.001 25.844 1.605 1 92.44 112 VAL A N 1
ATOM 842 C CA . VAL A 1 112 ? 0.383 26.578 2.701 1 92.44 112 VAL A CA 1
ATOM 843 C C . VAL A 1 112 ? 1.407 26.812 3.811 1 92.44 112 VAL A C 1
ATOM 845 O O . VAL A 1 112 ? 1.266 27.75 4.609 1 92.44 112 VAL A O 1
ATOM 848 N N . TYR A 1 113 ? 2.498 26 3.783 1 95.19 113 TYR A N 1
ATOM 849 C CA . TYR A 1 113 ? 3.492 26.094 4.848 1 95.19 113 TYR A CA 1
ATOM 850 C C . TYR A 1 113 ? 4.648 27 4.43 1 95.19 113 TYR A C 1
ATOM 852 O O . TYR A 1 113 ? 5.465 27.406 5.266 1 95.19 113 TYR A O 1
ATOM 860 N N . LYS A 1 114 ? 4.734 27.281 3.189 1 96.56 114 LYS A N 1
ATOM 861 C CA . LYS A 1 114 ? 5.832 28.094 2.68 1 96.56 114 LYS A CA 1
ATOM 862 C C . LYS A 1 114 ? 5.812 29.484 3.301 1 96.56 114 LYS A C 1
ATOM 864 O O . LYS A 1 114 ? 4.797 30.188 3.248 1 96.56 114 LYS A O 1
ATOM 869 N N . GLY A 1 115 ? 6.887 29.828 3.932 1 96.31 115 GLY A N 1
ATOM 870 C CA . GLY A 1 115 ? 6.984 31.141 4.574 1 96.31 115 GLY A CA 1
ATOM 871 C C . GLY A 1 115 ? 6.262 31.203 5.906 1 96.31 115 GLY A C 1
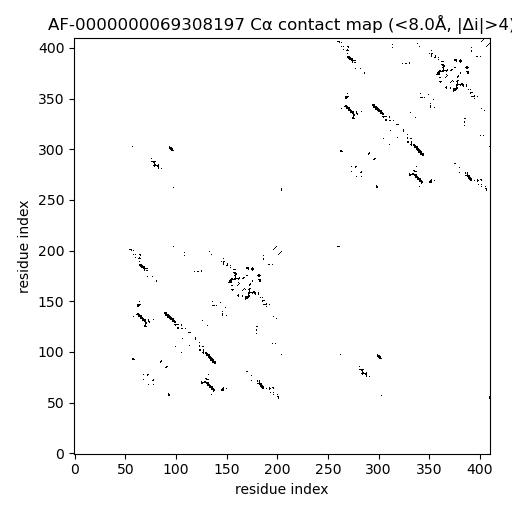ATOM 872 O O . GLY A 1 115 ? 6.293 32.219 6.586 1 96.31 115 GLY A O 1
ATOM 873 N N . VAL A 1 116 ? 5.574 30.188 6.312 1 94.44 116 VAL A N 1
ATOM 874 C CA . VAL A 1 116 ? 4.785 30.156 7.539 1 94.44 116 VAL A CA 1
ATOM 875 C C . VAL A 1 116 ? 5.547 29.391 8.625 1 94.44 116 VAL A C 1
ATOM 877 O O . VAL A 1 116 ? 5.527 29.781 9.789 1 94.44 116 VAL A O 1
ATOM 880 N N . ILE A 1 117 ? 6.195 28.297 8.211 1 94.19 117 ILE A N 1
ATOM 881 C CA . ILE A 1 117 ? 6.953 27.516 9.195 1 94.19 117 ILE A CA 1
ATOM 882 C C . ILE A 1 117 ? 8.414 27.453 8.766 1 94.19 117 ILE A C 1
ATOM 884 O O . ILE A 1 117 ? 8.719 27.297 7.578 1 94.19 117 ILE A O 1
ATOM 888 N N . PRO A 1 118 ? 9.32 27.562 9.711 1 96.19 118 PRO A N 1
ATOM 889 C CA . PRO A 1 118 ? 10.75 27.594 9.383 1 96.19 118 PRO A CA 1
ATOM 890 C C . PRO A 1 118 ? 11.242 26.25 8.836 1 96.19 118 PRO A C 1
ATOM 892 O O . PRO A 1 118 ? 12.242 26.203 8.109 1 96.19 118 PRO A O 1
ATOM 895 N N . GLU A 1 119 ? 10.516 25.203 9.078 1 96.19 119 GLU A N 1
ATOM 896 C CA . GLU A 1 119 ? 10.961 23.859 8.703 1 96.19 119 GLU A CA 1
ATOM 897 C C . GLU A 1 119 ? 10.562 23.531 7.273 1 96.19 119 GLU A C 1
ATOM 899 O O . GLU A 1 119 ? 10.898 22.453 6.762 1 96.19 119 GLU A O 1
ATOM 904 N N . PHE A 1 120 ? 9.977 24.438 6.574 1 97.62 120 PHE A N 1
ATOM 905 C CA . PHE A 1 120 ? 9.359 24.156 5.281 1 97.62 120 PHE A CA 1
ATOM 906 C C . PHE A 1 120 ? 10.359 23.5 4.336 1 97.62 120 PHE A C 1
ATOM 908 O O . PHE A 1 120 ? 10.086 22.438 3.775 1 97.62 120 PHE A O 1
ATOM 915 N N . GLU A 1 121 ? 11.523 24.062 4.18 1 97.94 121 GLU A N 1
ATOM 916 C CA . GLU A 1 121 ? 12.516 23.531 3.244 1 97.94 121 GLU A CA 1
ATOM 917 C C . GLU A 1 121 ? 12.953 22.125 3.635 1 97.94 121 GLU A C 1
ATOM 919 O O . GLU A 1 121 ? 13.047 21.25 2.781 1 97.94 121 GLU A O 1
ATOM 924 N N . SER A 1 122 ? 13.18 21.938 4.902 1 98.38 122 SER A N 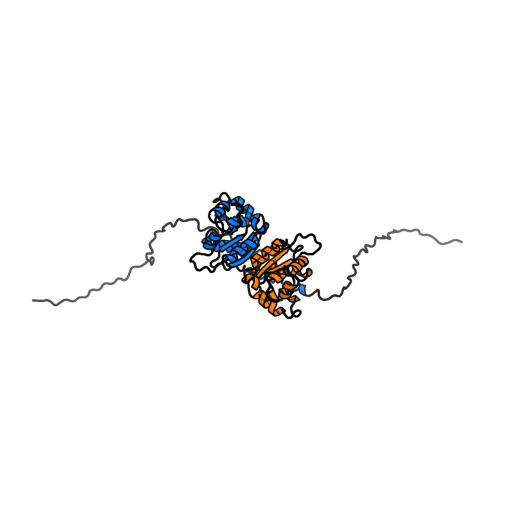1
ATOM 925 C CA . SER A 1 122 ? 13.594 20.625 5.391 1 98.38 122 SER A CA 1
ATOM 926 C C . SER A 1 122 ? 12.484 19.594 5.207 1 98.38 122 SER A C 1
ATOM 928 O O . SER A 1 122 ? 12.75 18.438 4.91 1 98.38 122 SER A O 1
ATOM 930 N N . MET A 1 123 ? 11.273 19.969 5.363 1 98.12 123 MET A N 1
ATOM 931 C CA . MET A 1 123 ? 10.133 19.078 5.176 1 98.12 123 MET A CA 1
ATOM 932 C C . MET A 1 123 ? 10.016 18.641 3.719 1 98.12 123 MET A C 1
ATOM 934 O O . MET A 1 123 ? 9.82 17.453 3.432 1 98.12 123 MET A O 1
ATOM 938 N N . VAL A 1 124 ? 10.172 19.625 2.861 1 98.62 124 VAL A N 1
ATOM 939 C CA . VAL A 1 124 ? 10.109 19.328 1.433 1 98.62 124 VAL A CA 1
ATOM 940 C C . VAL A 1 124 ? 11.234 18.375 1.053 1 98.62 124 VAL A C 1
ATOM 942 O O . VAL A 1 124 ? 11.008 17.375 0.361 1 98.62 124 VAL A O 1
ATOM 945 N N . MET A 1 125 ? 12.43 18.625 1.548 1 98.69 125 MET A N 1
ATOM 946 C CA . MET A 1 125 ? 13.578 17.781 1.219 1 98.69 125 MET A CA 1
ATOM 947 C C . MET A 1 125 ? 13.367 16.359 1.695 1 98.69 125 MET A C 1
ATOM 949 O O . MET A 1 125 ? 13.75 15.398 1.01 1 98.69 125 MET A O 1
ATOM 953 N N . GLN A 1 126 ? 12.789 16.188 2.795 1 98.75 126 GLN A N 1
ATOM 954 C CA . GLN A 1 126 ? 12.508 14.836 3.289 1 98.75 126 GLN A CA 1
ATOM 955 C C . GLN A 1 126 ? 11.453 14.141 2.432 1 98.75 126 GLN A C 1
ATOM 957 O O . GLN A 1 126 ? 11.594 12.961 2.109 1 98.75 126 GLN A O 1
ATOM 962 N N . MET A 1 127 ? 10.406 14.859 2.066 1 98.62 127 MET A N 1
ATOM 963 C CA . MET A 1 127 ? 9.289 14.305 1.3 1 98.62 127 MET A CA 1
ATOM 964 C C . MET A 1 127 ? 9.75 13.859 -0.084 1 98.62 127 MET A C 1
ATOM 966 O O . MET A 1 127 ? 9.234 12.891 -0.632 1 98.62 127 MET A O 1
ATOM 970 N N . ILE A 1 128 ? 10.789 14.5 -0.621 1 98.5 128 ILE A N 1
ATOM 971 C CA . ILE A 1 128 ? 11.203 14.18 -1.981 1 98.5 128 ILE A CA 1
ATOM 972 C C . ILE A 1 128 ? 12.383 13.211 -1.944 1 98.5 128 ILE A C 1
ATOM 974 O O . ILE A 1 128 ? 12.898 12.805 -2.99 1 98.5 128 ILE A O 1
ATOM 978 N N . SER A 1 129 ? 12.836 12.766 -0.802 1 98.56 129 SER A N 1
ATOM 979 C CA . SER A 1 129 ? 14.07 12.016 -0.618 1 98.56 129 SER A CA 1
ATOM 980 C C . SER A 1 129 ? 13.906 10.555 -1.027 1 98.56 129 SER A C 1
ATOM 982 O O . SER A 1 129 ? 14.883 9.82 -1.134 1 98.56 129 SER A O 1
ATOM 984 N N . GLY A 1 130 ? 12.672 10.086 -1.298 1 97.88 130 GLY A N 1
ATOM 985 C CA . GLY A 1 130 ? 12.43 8.711 -1.682 1 97.88 130 GLY A CA 1
ATOM 986 C C . GLY A 1 130 ? 10.953 8.391 -1.855 1 97.88 130 GLY A C 1
ATOM 987 O O . GLY A 1 130 ? 10.125 9.289 -1.956 1 97.88 130 GLY A O 1
ATOM 988 N N . ASP A 1 131 ? 10.734 7.059 -1.939 1 97.44 131 ASP A N 1
ATOM 989 C CA . ASP A 1 131 ? 9.359 6.602 -2.092 1 97.44 131 ASP A CA 1
ATOM 990 C C . ASP A 1 131 ? 8.547 6.859 -0.82 1 97.44 131 ASP A C 1
ATOM 992 O O . ASP A 1 131 ? 9.062 6.703 0.29 1 97.44 131 ASP A O 1
ATOM 996 N N . LEU A 1 132 ? 7.398 7.273 -1.041 1 98.56 132 LEU A N 1
ATOM 997 C CA . LEU A 1 132 ? 6.434 7.418 0.043 1 98.56 132 LEU A CA 1
ATOM 998 C C . LEU A 1 132 ? 5.172 6.617 -0.243 1 98.56 132 LEU A C 1
ATOM 1000 O O . LEU A 1 132 ? 4.996 6.098 -1.348 1 98.56 132 LEU A O 1
ATOM 1004 N N . ILE A 1 133 ? 4.328 6.387 0.801 1 98.75 133 ILE A N 1
ATOM 1005 C CA . ILE A 1 133 ? 3.045 5.711 0.635 1 98.75 133 ILE A CA 1
ATOM 1006 C C . ILE A 1 133 ? 1.913 6.652 1.045 1 98.75 133 ILE A C 1
ATOM 1008 O O . ILE A 1 133 ? 1.888 7.148 2.174 1 98.75 133 ILE A O 1
ATOM 1012 N N . ALA A 1 134 ? 1.014 6.91 0.079 1 98.56 134 ALA A N 1
ATOM 1013 C CA . ALA A 1 134 ? -0.167 7.73 0.34 1 98.56 134 ALA A CA 1
ATOM 1014 C C . ALA A 1 134 ? -1.393 6.859 0.6 1 98.56 134 ALA A C 1
ATOM 1016 O O . ALA A 1 134 ? -1.618 5.871 -0.101 1 98.56 134 ALA A O 1
ATOM 1017 N N . LEU A 1 135 ? -2.158 7.23 1.6 1 98.62 135 LEU A N 1
ATOM 1018 C CA . LEU A 1 135 ? -3.375 6.516 1.975 1 98.62 135 LEU A CA 1
ATOM 1019 C C . LEU A 1 135 ? -4.555 7.477 2.082 1 98.62 135 LEU A C 1
ATOM 1021 O O . LEU A 1 135 ? -4.414 8.586 2.596 1 98.62 135 LEU A O 1
ATOM 1025 N N . GLU A 1 136 ? -5.684 7.043 1.596 1 98.62 136 GLU A N 1
ATOM 1026 C CA . GLU A 1 136 ? -6.938 7.621 2.062 1 98.62 136 GLU A CA 1
ATOM 1027 C C . GLU A 1 136 ? -7.488 6.852 3.262 1 98.62 136 GLU A C 1
ATOM 1029 O O . GLU A 1 136 ? -7.625 5.629 3.213 1 98.62 136 GLU A O 1
ATOM 1034 N N . ILE A 1 137 ? -7.73 7.605 4.281 1 98.44 137 ILE A N 1
ATOM 1035 C CA . ILE A 1 137 ? -8.219 7.047 5.539 1 98.44 137 ILE A CA 1
ATOM 1036 C C . ILE A 1 137 ? -9.68 7.441 5.746 1 98.44 137 ILE A C 1
ATOM 1038 O O . ILE A 1 137 ? -10.039 8.609 5.582 1 98.44 137 ILE A O 1
ATOM 1042 N N . THR A 1 138 ? -10.469 6.445 6.043 1 96.69 138 THR A N 1
ATOM 1043 C CA . THR A 1 138 ? -11.852 6.68 6.438 1 96.69 138 THR A CA 1
ATOM 1044 C C . THR A 1 138 ? -12.156 5.996 7.766 1 96.69 138 THR A C 1
ATOM 1046 O O . THR A 1 138 ? -11.297 5.328 8.344 1 96.69 138 THR A O 1
ATOM 1049 N N . ASN A 1 139 ? -13.203 6.309 8.383 1 92.19 139 ASN A N 1
ATOM 1050 C CA . ASN A 1 139 ? -13.633 5.621 9.594 1 92.19 139 ASN A CA 1
ATOM 1051 C C . ASN A 1 139 ? -15.148 5.508 9.672 1 92.19 139 ASN A C 1
ATOM 1053 O O . ASN A 1 139 ? -15.859 6.094 8.852 1 92.19 139 ASN A O 1
ATOM 1057 N N . LYS A 1 140 ? -15.578 4.645 10.508 1 84.75 140 LYS A N 1
ATOM 1058 C CA . LYS A 1 140 ? -17 4.488 10.766 1 84.75 140 LYS A CA 1
ATOM 1059 C C . LYS A 1 140 ? -17.344 4.875 12.195 1 84.75 140 LYS A C 1
ATOM 1061 O O . LYS A 1 140 ? -18.312 4.363 12.766 1 84.75 140 LYS A O 1
ATOM 1066 N N . PHE A 1 141 ? -16.469 5.699 12.68 1 82.38 141 PHE A N 1
ATOM 1067 C CA . PHE A 1 141 ? -16.719 6.082 14.062 1 82.38 141 PHE A CA 1
ATOM 1068 C C . PHE A 1 141 ? -17.953 6.957 14.164 1 82.38 141 PHE A C 1
ATOM 1070 O O . PHE A 1 141 ? -18.188 7.82 13.32 1 82.38 141 PHE A O 1
ATOM 1077 N N . GLU A 1 142 ? -18.797 6.652 14.992 1 79.38 142 GLU A N 1
ATOM 1078 C CA . GLU A 1 142 ? -19.953 7.496 15.297 1 79.38 142 GLU A CA 1
ATOM 1079 C C . GLU A 1 142 ? -19.719 8.328 16.547 1 79.38 142 GLU A C 1
ATOM 1081 O O . GLU A 1 142 ? -20.406 8.148 17.562 1 79.38 142 GLU A O 1
ATOM 1086 N N . ASN A 1 143 ? -18.766 9.203 16.5 1 78.12 143 ASN A N 1
ATOM 1087 C CA . ASN A 1 143 ? -18.406 9.953 17.703 1 78.12 143 ASN A CA 1
ATOM 1088 C C . ASN A 1 143 ? -18.516 11.461 17.484 1 78.12 143 ASN A C 1
ATOM 1090 O O . ASN A 1 143 ? -18.047 12.25 18.312 1 78.12 143 ASN A O 1
ATOM 1094 N N . GLY A 1 144 ? -19.047 11.859 16.375 1 84.5 144 GLY A N 1
ATOM 1095 C CA . GLY A 1 144 ? -19.25 13.273 16.125 1 84.5 144 GLY A CA 1
ATOM 1096 C C . GLY A 1 144 ? -18.016 13.961 15.555 1 84.5 144 GLY A C 1
ATOM 1097 O O . GLY A 1 144 ? -18.094 15.117 15.133 1 84.5 144 GLY A O 1
ATOM 1098 N N . TYR A 1 145 ? -16.891 13.266 15.586 1 88.75 145 TYR A N 1
ATOM 1099 C CA . TYR A 1 145 ? -15.688 13.852 15.023 1 88.75 145 TYR A CA 1
ATOM 1100 C C . TYR A 1 145 ? -15.508 13.43 13.57 1 88.75 145 TYR A C 1
ATOM 1102 O O . TYR A 1 145 ? -15.938 12.352 13.172 1 88.75 145 TYR A O 1
ATOM 1110 N N . SER A 1 146 ? -14.875 14.344 12.883 1 93.81 146 SER A N 1
ATOM 1111 C CA . SER A 1 146 ? -14.516 13.992 11.516 1 93.81 146 SER A CA 1
ATOM 1112 C C . SER A 1 146 ? -13.375 12.984 11.484 1 93.81 146 SER A C 1
ATOM 1114 O O . SER A 1 146 ? -12.633 12.844 12.453 1 93.81 146 SER A O 1
ATOM 1116 N N . THR A 1 147 ? -13.297 12.273 10.414 1 97.25 147 THR A N 1
ATOM 1117 C CA . THR A 1 147 ? -12.172 11.367 10.211 1 97.25 147 THR A CA 1
ATOM 1118 C C . THR A 1 147 ? -10.852 12.117 10.289 1 97.25 147 THR A C 1
ATOM 1120 O O . THR A 1 147 ? -9.883 11.625 10.875 1 97.25 147 THR A O 1
ATOM 1123 N N . GLN A 1 148 ? -10.844 13.32 9.727 1 97.5 148 GLN A N 1
ATOM 1124 C CA . GLN A 1 148 ? -9.641 14.141 9.75 1 97.5 148 GLN A CA 1
ATOM 1125 C C . GLN A 1 148 ? -9.195 14.43 11.18 1 97.5 148 GLN A C 1
ATOM 1127 O O . GLN A 1 148 ? -8.023 14.242 11.523 1 97.5 148 GLN A O 1
ATOM 1132 N N . GLN A 1 149 ? -10.117 14.812 12.031 1 97 149 GLN A N 1
ATOM 1133 C CA . GLN A 1 149 ? -9.781 15.148 13.414 1 97 149 GLN A CA 1
ATOM 1134 C C . GLN 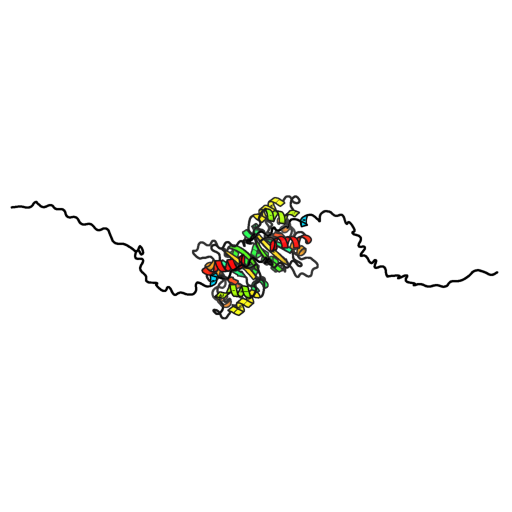A 1 149 ? -9.336 13.914 14.188 1 97 149 GLN A C 1
ATOM 1136 O O . GLN A 1 149 ? -8.344 13.953 14.914 1 97 149 GLN A O 1
ATOM 1141 N N . SER A 1 150 ? -10.109 12.883 14.047 1 97.31 150 SER A N 1
ATOM 1142 C CA . SER A 1 150 ? -9.797 11.648 14.75 1 97.31 150 SER A CA 1
ATOM 1143 C C . SER A 1 150 ? -8.43 11.109 14.336 1 97.31 150 SER A C 1
ATOM 1145 O O . SER A 1 150 ? -7.664 10.633 15.172 1 97.31 150 SER A O 1
ATOM 1147 N N . PHE A 1 151 ? -8.156 11.172 13.047 1 98.5 151 PHE A N 1
ATOM 1148 C CA . PHE A 1 151 ? -6.891 10.641 12.555 1 98.5 151 PHE A CA 1
ATOM 1149 C C . PHE A 1 151 ? -5.727 11.539 12.969 1 98.5 151 PHE A C 1
ATOM 1151 O O . PHE A 1 151 ? -4.641 11.047 13.289 1 98.5 151 PHE A O 1
ATOM 1158 N N . ARG A 1 152 ? -5.898 12.797 12.914 1 98.25 152 ARG A N 1
ATOM 1159 C CA . ARG A 1 152 ? -4.867 13.711 13.383 1 98.25 152 ARG A CA 1
ATOM 1160 C C . ARG A 1 152 ? -4.52 13.453 14.844 1 98.25 152 ARG A C 1
ATOM 1162 O O . ARG A 1 152 ? -3.35 13.484 15.227 1 98.25 152 ARG A O 1
ATOM 1169 N N . ASP A 1 153 ? -5.551 13.211 15.625 1 97.56 153 ASP A N 1
ATOM 1170 C CA . ASP A 1 153 ? -5.324 12.883 17.031 1 97.56 153 ASP A CA 1
ATOM 1171 C C . ASP A 1 153 ? -4.52 11.594 17.172 1 97.56 153 ASP A C 1
ATOM 1173 O O . ASP A 1 153 ? -3.639 11.492 18.031 1 97.56 153 ASP A O 1
ATOM 1177 N N . PHE A 1 154 ? -4.82 10.664 16.391 1 98.62 154 PHE A N 1
ATOM 1178 C CA . PHE A 1 154 ? -4.129 9.383 16.422 1 98.62 154 PHE A CA 1
ATOM 1179 C C . PHE A 1 154 ? -2.68 9.531 15.977 1 98.62 154 PHE A C 1
ATOM 1181 O O . PHE A 1 154 ? -1.793 8.844 16.5 1 98.62 154 PHE A O 1
ATOM 1188 N N . CYS A 1 155 ? -2.404 10.445 15.031 1 98.81 155 CYS A N 1
ATOM 1189 C CA . CYS A 1 155 ? -1.036 10.719 14.602 1 98.81 155 CYS A CA 1
ATOM 1190 C C . CYS A 1 155 ? -0.226 11.336 15.734 1 98.81 155 CYS A C 1
ATOM 1192 O O . CYS A 1 155 ? 0.951 11.016 15.914 1 98.81 155 CYS A O 1
ATOM 1194 N N . GLY A 1 156 ? -0.85 12.258 16.422 1 98.69 156 GLY A N 1
ATOM 1195 C CA . GLY A 1 156 ? -0.185 12.898 17.547 1 98.69 156 GLY A CA 1
ATOM 1196 C C . GLY A 1 156 ? 0.584 14.141 17.156 1 98.69 156 GLY A C 1
ATOM 1197 O O . GLY A 1 156 ? 0.608 14.516 15.984 1 98.69 156 GLY A O 1
ATOM 1198 N N . PRO A 1 157 ? 1.199 14.695 18.172 1 98 157 PRO A N 1
ATOM 1199 C CA . PRO A 1 157 ? 1.987 15.906 17.922 1 98 157 PRO A CA 1
ATOM 1200 C C . PRO A 1 157 ? 3.088 15.688 16.891 1 98 157 PRO A C 1
ATOM 1202 O O . PRO A 1 157 ? 3.662 14.602 16.812 1 98 157 PRO A O 1
ATOM 1205 N N . SER A 1 158 ? 3.367 16.812 16.109 1 97.38 158 SER A N 1
ATOM 1206 C CA . SER A 1 158 ? 4.336 16.75 15.023 1 97.38 158 SER A CA 1
ATOM 1207 C C . SER A 1 158 ? 5.73 16.422 15.547 1 97.38 158 SER A C 1
ATOM 1209 O O . SER A 1 158 ? 6.527 15.781 14.852 1 97.38 158 SER A O 1
ATOM 1211 N N . CYS A 1 159 ? 5.984 16.891 16.766 1 97.94 159 CYS A N 1
ATOM 1212 C CA . CYS A 1 159 ? 7.285 16.594 17.359 1 97.94 159 CYS A CA 1
ATOM 1213 C C . CYS A 1 159 ? 7.25 15.273 18.125 1 97.94 159 CYS A C 1
ATOM 1215 O O . CYS A 1 159 ? 6.609 15.172 19.172 1 97.94 159 CYS A O 1
ATOM 1217 N N . PRO A 1 160 ? 8.023 14.305 17.719 1 98.62 160 PRO A N 1
ATOM 1218 C CA . PRO A 1 160 ? 7.984 12.984 18.344 1 98.62 160 PRO A CA 1
ATOM 1219 C C . PRO A 1 160 ? 8.422 13.008 19.797 1 98.62 160 PRO A C 1
ATOM 1221 O O . PRO A 1 160 ? 7.879 12.266 20.625 1 98.62 160 PRO A O 1
ATOM 1224 N N . ASP A 1 161 ? 9.367 13.852 20.125 1 98.25 161 ASP A N 1
ATOM 1225 C CA . ASP A 1 161 ? 9.812 13.938 21.516 1 98.25 161 ASP A CA 1
ATOM 1226 C C . ASP A 1 161 ? 8.68 14.391 22.422 1 98.25 161 ASP A C 1
ATOM 1228 O O . ASP A 1 161 ? 8.492 13.844 23.516 1 98.25 161 ASP A O 1
ATOM 1232 N N . ILE A 1 162 ? 8.023 15.383 21.984 1 98.19 162 ILE A N 1
ATOM 1233 C CA . ILE A 1 162 ? 6.871 15.867 22.734 1 98.19 162 ILE A CA 1
ATOM 1234 C C . ILE A 1 162 ? 5.785 14.797 22.766 1 98.19 162 ILE A C 1
ATOM 1236 O O . ILE A 1 162 ? 5.164 14.555 23.797 1 98.19 162 ILE A O 1
ATOM 1240 N N . ALA A 1 163 ? 5.594 14.125 21.672 1 98.69 163 ALA A N 1
ATOM 1241 C CA . ALA A 1 163 ? 4.578 13.086 21.562 1 98.69 163 ALA A CA 1
ATOM 1242 C C . ALA A 1 163 ? 4.855 11.945 22.547 1 98.69 163 ALA A C 1
ATOM 1244 O O . ALA A 1 163 ? 3.939 11.453 23.203 1 98.69 163 ALA A O 1
ATOM 1245 N N . ARG A 1 164 ? 6.082 11.547 22.641 1 98.62 164 ARG A N 1
ATOM 1246 C CA . ARG A 1 164 ? 6.453 10.438 23.516 1 98.62 164 ARG A CA 1
ATOM 1247 C C . ARG A 1 164 ? 6.152 10.773 24.969 1 98.62 164 ARG A C 1
ATOM 1249 O O . ARG A 1 164 ? 5.812 9.891 25.766 1 98.62 164 ARG A O 1
ATOM 1256 N N . ILE A 1 165 ? 6.203 12.016 25.281 1 98.5 165 ILE A N 1
ATOM 1257 C CA . ILE A 1 165 ? 5.973 12.461 26.641 1 98.5 165 ILE A CA 1
ATOM 1258 C C . ILE A 1 165 ? 4.477 12.641 26.891 1 98.5 165 ILE A C 1
ATOM 1260 O O . ILE A 1 165 ? 3.943 12.203 27.906 1 98.5 165 ILE A O 1
ATOM 1264 N N . THR A 1 166 ? 3.752 13.242 26.016 1 98.44 166 THR A N 1
ATOM 1265 C CA . THR A 1 166 ? 2.389 13.695 26.266 1 98.44 166 THR A CA 1
ATOM 1266 C C . THR A 1 166 ? 1.375 12.688 25.734 1 98.44 166 THR A C 1
ATOM 1268 O O . THR A 1 166 ? 0.267 12.57 26.266 1 98.44 166 THR A O 1
ATOM 1271 N N . ARG A 1 167 ? 1.707 11.961 24.562 1 98.56 167 ARG A N 1
ATOM 1272 C CA . ARG A 1 167 ? 0.814 11.016 23.906 1 98.56 167 ARG A CA 1
ATOM 1273 C C . ARG A 1 167 ? 1.591 9.828 23.344 1 98.56 167 ARG A C 1
ATOM 1275 O O . ARG A 1 167 ? 1.617 9.617 22.125 1 98.56 167 ARG A O 1
ATOM 1282 N N . PRO A 1 168 ? 2.072 8.953 24.172 1 98.44 168 PRO A N 1
ATOM 1283 C CA . PRO A 1 168 ? 3.076 7.949 23.797 1 98.44 168 PRO A CA 1
ATOM 1284 C C . PRO A 1 168 ? 2.516 6.863 22.891 1 98.44 168 PRO A C 1
ATOM 1286 O O . PRO A 1 168 ? 3.279 6.117 22.266 1 98.44 168 PRO A O 1
ATOM 1289 N N . HIS A 1 169 ? 1.219 6.789 22.656 1 98.44 169 HIS A N 1
ATOM 1290 C CA . HIS A 1 169 ? 0.648 5.699 21.875 1 98.44 169 HIS A CA 1
ATOM 1291 C C . HIS A 1 169 ? 0.301 6.16 20.469 1 98.44 169 HIS A C 1
ATOM 1293 O O . HIS A 1 169 ? -0.297 5.406 19.688 1 98.44 169 HIS A O 1
ATOM 1299 N N . THR A 1 170 ? 0.69 7.422 20.125 1 98.88 170 THR A N 1
ATOM 1300 C CA . THR A 1 170 ? 0.409 7.957 18.797 1 98.88 170 THR A CA 1
ATOM 1301 C C . THR A 1 170 ? 1.466 7.5 17.797 1 98.88 170 THR A C 1
ATOM 1303 O O . THR A 1 170 ? 2.535 7.027 18.188 1 98.88 170 THR A O 1
ATOM 1306 N N . LEU A 1 171 ? 1.133 7.609 16.531 1 98.94 171 LEU A N 1
ATOM 1307 C CA . LEU A 1 171 ? 2.006 7.125 15.461 1 98.94 171 LEU A CA 1
ATOM 1308 C C . LEU A 1 171 ? 3.336 7.871 15.469 1 98.94 171 LEU A C 1
ATOM 1310 O O . LEU A 1 171 ? 4.398 7.258 15.352 1 98.94 171 LEU A O 1
ATOM 1314 N N . ARG A 1 172 ? 3.277 9.172 15.609 1 98.88 172 ARG A N 1
ATOM 1315 C CA . ARG A 1 172 ? 4.516 9.945 15.555 1 98.88 172 ARG A CA 1
ATOM 1316 C C . ARG A 1 172 ? 5.375 9.695 16.781 1 98.88 172 ARG A C 1
ATOM 1318 O O . ARG A 1 172 ? 6.605 9.727 16.703 1 98.88 172 ARG A O 1
ATOM 1325 N N . ALA A 1 173 ? 4.754 9.438 17.953 1 98.94 173 ALA A N 1
ATOM 1326 C CA . ALA A 1 173 ? 5.5 9.047 19.156 1 98.94 173 ALA A CA 1
ATOM 1327 C C . ALA A 1 173 ? 6.254 7.742 18.938 1 98.94 173 ALA A C 1
ATOM 1329 O O . ALA A 1 173 ? 7.406 7.605 19.344 1 98.94 173 ALA A O 1
ATOM 1330 N N . GLN A 1 174 ? 5.648 6.867 18.25 1 98.88 174 GLN A N 1
ATOM 1331 C CA . GLN A 1 174 ? 6.168 5.508 18.125 1 98.88 174 GLN A CA 1
ATOM 1332 C C . GLN A 1 174 ? 7.176 5.406 16.984 1 98.88 174 GLN A C 1
ATOM 1334 O O . GLN A 1 174 ? 8.164 4.684 17.078 1 98.88 174 GLN A O 1
ATOM 1339 N N . PHE A 1 175 ? 6.961 6.176 15.914 1 98.88 175 PHE A N 1
ATOM 1340 C CA . PHE A 1 175 ? 7.715 5.883 14.703 1 98.88 175 PHE A CA 1
ATOM 1341 C C . PHE A 1 175 ? 8.57 7.074 14.289 1 98.88 175 PHE A C 1
ATOM 1343 O O . PHE A 1 175 ? 9.453 6.949 13.438 1 98.88 175 PHE A O 1
ATOM 1350 N N . GLY A 1 176 ? 8.32 8.234 14.898 1 98.88 176 GLY A N 1
ATOM 1351 C CA . GLY A 1 176 ? 9.078 9.422 14.531 1 98.88 176 GLY A CA 1
ATOM 1352 C C . GLY A 1 176 ? 10.43 9.5 15.211 1 98.88 176 GLY A C 1
ATOM 1353 O O . GLY A 1 176 ? 10.617 8.938 16.297 1 98.88 176 GLY A O 1
ATOM 1354 N N . GLN A 1 177 ? 11.328 10.211 14.547 1 98.69 177 GLN A N 1
ATOM 1355 C CA . GLN A 1 177 ? 12.656 10.445 15.102 1 98.69 177 GLN A CA 1
ATOM 1356 C C . GLN A 1 177 ? 12.812 11.891 15.562 1 98.69 177 GLN A C 1
ATOM 1358 O O . GLN A 1 177 ? 13.344 12.148 16.641 1 98.69 177 GLN A O 1
ATOM 1363 N N . ASN A 1 178 ? 12.43 12.812 14.766 1 98.12 178 ASN A N 1
ATOM 1364 C CA . ASN A 1 178 ? 12.391 14.242 15.055 1 98.12 178 ASN A CA 1
ATOM 1365 C C . ASN A 1 178 ? 11.328 14.953 14.219 1 98.12 178 ASN A C 1
ATOM 1367 O O . ASN A 1 178 ? 10.562 14.312 13.5 1 98.12 178 ASN A O 1
ATOM 1371 N N . LYS A 1 179 ? 11.258 16.219 14.266 1 96.38 179 LYS A N 1
ATOM 1372 C CA . LYS A 1 179 ? 10.156 16.969 13.688 1 96.38 179 LYS A CA 1
ATOM 1373 C C . LYS A 1 179 ? 10.102 16.797 12.172 1 96.38 179 LYS A C 1
ATOM 1375 O O . LYS A 1 179 ? 9.031 16.859 11.57 1 96.38 179 LYS A O 1
ATOM 1380 N N . ILE A 1 180 ? 11.25 16.594 11.555 1 97.81 180 ILE A N 1
ATOM 1381 C CA . ILE A 1 180 ? 11.328 16.438 10.102 1 97.81 180 ILE A CA 1
ATOM 1382 C C . ILE A 1 180 ? 11.078 14.977 9.727 1 97.81 180 ILE A C 1
ATOM 1384 O O . ILE A 1 180 ? 10.297 14.695 8.812 1 97.81 180 ILE A O 1
ATOM 1388 N N . LEU A 1 181 ? 11.711 14.094 10.5 1 98.69 181 LEU A N 1
ATOM 1389 C CA . LEU A 1 181 ? 11.57 12.656 10.32 1 98.69 181 LEU A CA 1
ATOM 1390 C C . LEU A 1 181 ? 10.516 12.086 11.273 1 98.69 181 LEU A C 1
ATOM 1392 O O . LEU A 1 181 ? 10.805 11.195 12.07 1 98.69 181 LEU A O 1
ATOM 1396 N N . ASN A 1 182 ? 9.297 12.547 11.102 1 98.56 182 ASN A N 1
ATOM 1397 C CA . ASN A 1 182 ? 8.281 12.18 12.086 1 98.56 182 ASN A CA 1
ATOM 1398 C C . ASN A 1 182 ? 7.305 11.148 11.531 1 98.56 182 ASN A C 1
ATOM 1400 O O . ASN A 1 182 ? 6.191 11.008 12.039 1 98.56 182 ASN A O 1
ATOM 1404 N N . ALA A 1 183 ? 7.582 10.5 10.469 1 98.88 183 ALA A N 1
ATOM 1405 C CA . ALA A 1 183 ? 7.031 9.25 9.945 1 98.88 183 ALA A CA 1
ATOM 1406 C C . ALA A 1 183 ? 5.766 9.508 9.133 1 98.88 183 ALA A C 1
ATOM 1408 O O . ALA A 1 183 ? 5.508 8.828 8.141 1 98.88 183 ALA A O 1
ATOM 1409 N N . ILE A 1 184 ? 4.996 10.547 9.578 1 98.81 184 ILE A N 1
ATOM 1410 C CA . ILE A 1 184 ? 3.648 10.633 9.023 1 98.81 184 ILE A CA 1
ATOM 1411 C C . ILE A 1 184 ? 3.338 12.078 8.648 1 98.81 184 ILE A C 1
ATOM 1413 O O . ILE A 1 184 ? 3.604 13 9.422 1 98.81 184 ILE A O 1
ATOM 1417 N N . TYR A 1 185 ? 2.818 12.25 7.484 1 98.69 185 TYR A N 1
ATOM 1418 C CA . TYR A 1 185 ? 2.051 13.445 7.152 1 98.69 185 TYR A CA 1
ATOM 1419 C C . TYR A 1 185 ? 0.554 13.18 7.238 1 98.69 185 TYR A C 1
ATOM 1421 O O . TYR A 1 185 ? 0.077 12.133 6.781 1 98.69 185 TYR A O 1
ATOM 1429 N N . CYS A 1 186 ? -0.187 13.992 7.898 1 98.62 186 CYS A N 1
ATOM 1430 C CA . CYS A 1 186 ? -1.644 13.938 7.883 1 98.62 186 CYS A CA 1
ATOM 1431 C C . CYS A 1 186 ? -2.24 15.312 7.629 1 98.62 186 CYS A C 1
ATOM 1433 O O . CYS A 1 186 ? -1.634 16.328 7.969 1 98.62 186 CYS A O 1
ATOM 1435 N N . THR A 1 187 ? -3.383 15.312 6.988 1 98.19 187 THR A N 1
ATOM 1436 C CA . THR A 1 187 ? -4.062 16.578 6.719 1 98.19 187 THR A CA 1
ATOM 1437 C C . THR A 1 187 ? -4.254 17.375 8.008 1 98.19 187 THR A C 1
ATOM 1439 O O . THR A 1 187 ? -4.703 16.828 9.016 1 98.19 187 THR A O 1
ATOM 1442 N N . ASP A 1 188 ? -3.891 18.625 7.961 1 96.44 188 ASP A N 1
ATOM 1443 C CA . ASP A 1 188 ? -3.912 19.469 9.148 1 96.44 188 ASP A CA 1
ATOM 1444 C C . ASP A 1 188 ? -5.305 20.047 9.383 1 96.44 188 ASP A C 1
ATOM 1446 O O . ASP A 1 188 ? -5.824 20 10.5 1 96.44 188 ASP A O 1
ATOM 1450 N N . LEU A 1 189 ? -5.91 20.578 8.305 1 95.31 189 LEU A N 1
ATOM 1451 C CA . LEU A 1 189 ? -7.242 21.156 8.383 1 95.31 189 LEU A CA 1
ATOM 1452 C C . LEU A 1 189 ? -8.242 20.359 7.551 1 95.31 189 LEU A C 1
ATOM 1454 O O . LEU A 1 189 ? -7.945 19.984 6.414 1 95.31 189 LEU A O 1
ATOM 1458 N N . GLU A 1 190 ? -9.359 20.156 8.133 1 95.69 190 GLU A N 1
ATOM 1459 C CA . GLU A 1 190 ? -10.398 19.375 7.461 1 95.69 190 GLU A CA 1
ATOM 1460 C C . GLU A 1 190 ? -10.719 19.953 6.086 1 95.69 190 GLU A C 1
ATOM 1462 O O . GLU A 1 190 ? -10.961 19.203 5.137 1 95.69 190 GLU A O 1
ATOM 1467 N N . GLU A 1 191 ? -10.703 21.25 5.957 1 95.75 191 GLU A N 1
ATOM 1468 C CA . GLU A 1 191 ? -11.062 21.938 4.723 1 95.75 191 GLU A CA 1
ATOM 1469 C C . GLU A 1 191 ? -10.078 21.609 3.598 1 95.75 191 GLU A C 1
ATOM 1471 O O . GLU A 1 191 ? -10.398 21.781 2.42 1 95.75 191 GLU A O 1
ATOM 1476 N N . ASP A 1 192 ? -8.906 21.109 3.906 1 96.5 192 ASP A N 1
ATOM 1477 C CA . ASP A 1 192 ? -7.879 20.828 2.91 1 96.5 192 ASP A CA 1
ATOM 1478 C C . ASP A 1 192 ? -7.957 19.391 2.426 1 96.5 192 ASP A C 1
ATOM 1480 O O . ASP A 1 192 ? -7.266 19 1.482 1 96.5 192 ASP A O 1
ATOM 1484 N N . THR A 1 193 ? -8.82 18.609 2.998 1 97.31 193 THR A N 1
ATOM 1485 C CA . THR A 1 193 ? -8.852 17.156 2.783 1 97.31 193 THR A CA 1
ATOM 1486 C C . THR A 1 193 ? -9.086 16.844 1.311 1 97.31 193 THR A C 1
ATOM 1488 O O . THR A 1 193 ? -8.297 16.125 0.69 1 97.31 193 THR A O 1
ATOM 1491 N N . MET A 1 194 ? -10.133 17.391 0.827 1 96.12 194 MET A N 1
ATOM 1492 C CA . MET A 1 194 ? -10.508 17.078 -0.549 1 96.12 194 MET A CA 1
ATOM 1493 C C . MET A 1 194 ? -9.406 17.484 -1.521 1 96.12 194 MET A C 1
ATOM 1495 O O . MET A 1 194 ? -9.07 16.734 -2.434 1 96.12 194 MET A O 1
ATOM 1499 N N . LEU A 1 195 ? -8.891 18.672 -1.352 1 95.75 195 LEU A N 1
ATOM 1500 C CA . LEU A 1 195 ? -7.852 19.188 -2.234 1 95.75 195 LEU A CA 1
ATOM 1501 C C . LEU A 1 195 ? -6.609 18.297 -2.18 1 95.75 195 LEU A C 1
ATOM 1503 O O . LEU A 1 195 ? -6.027 17.984 -3.217 1 95.75 195 LEU A O 1
ATOM 1507 N N . GLU A 1 196 ? -6.188 17.922 -1.043 1 97.69 196 GLU A N 1
ATOM 1508 C CA . GLU A 1 196 ? -5 17.094 -0.867 1 97.69 196 GLU A CA 1
ATOM 1509 C C . GLU A 1 196 ? -5.191 15.703 -1.479 1 97.69 196 GLU A C 1
ATOM 1511 O O . GLU A 1 196 ? -4.324 15.211 -2.199 1 97.69 196 GLU A O 1
ATOM 1516 N N . LEU A 1 197 ? -6.316 15.117 -1.223 1 97.81 197 LEU A N 1
ATOM 1517 C CA . LEU A 1 197 ? -6.602 13.797 -1.768 1 97.81 197 LEU A CA 1
ATOM 1518 C C . LEU A 1 197 ? -6.684 13.836 -3.289 1 97.81 197 LEU A C 1
ATOM 1520 O O . LEU A 1 197 ? -6.129 12.977 -3.973 1 97.81 197 LEU A O 1
ATOM 1524 N N . ASP A 1 198 ? -7.309 14.875 -3.795 1 95.75 198 ASP A N 1
ATOM 1525 C CA . ASP A 1 198 ? -7.41 15.023 -5.242 1 95.75 198 ASP A CA 1
ATOM 1526 C C . ASP A 1 198 ? -6.031 15.211 -5.875 1 95.75 198 ASP A C 1
ATOM 1528 O O . ASP A 1 198 ? -5.73 14.602 -6.906 1 95.75 198 ASP A O 1
ATOM 1532 N N . TYR A 1 199 ? -5.277 16.031 -5.234 1 96.38 199 TYR A N 1
ATOM 1533 C CA . TYR A 1 199 ? -3.943 16.297 -5.754 1 96.38 199 TYR A CA 1
ATOM 1534 C C . TYR A 1 199 ? -3.111 15.031 -5.809 1 96.38 199 TYR A C 1
ATOM 1536 O O . TYR A 1 199 ? -2.447 14.758 -6.812 1 96.38 199 TYR A O 1
ATOM 1544 N N . ILE A 1 200 ? -3.15 14.211 -4.801 1 96.69 200 ILE A N 1
ATOM 1545 C CA . ILE A 1 200 ? -2.307 13.023 -4.656 1 96.69 200 ILE A CA 1
ATOM 1546 C C . ILE A 1 200 ? -2.83 11.906 -5.551 1 96.69 200 ILE A C 1
ATOM 1548 O O . ILE A 1 200 ? -2.062 11.273 -6.281 1 96.69 200 ILE A O 1
ATOM 1552 N N . PHE A 1 201 ? -4.109 11.672 -5.613 1 95 201 PHE A N 1
ATOM 1553 C CA . PHE A 1 201 ? -4.629 10.438 -6.199 1 95 201 PHE A CA 1
ATOM 1554 C C . PHE A 1 201 ? -5.164 10.688 -7.602 1 95 201 PHE A C 1
ATOM 1556 O O . PHE A 1 201 ? -5.32 9.758 -8.391 1 95 201 PHE A O 1
ATOM 1563 N N . LYS A 1 202 ? -5.426 11.93 -7.941 1 90.94 202 LYS A N 1
ATOM 1564 C CA . LYS A 1 202 ? -6 12.195 -9.258 1 90.94 202 LYS A CA 1
ATOM 1565 C C . LYS A 1 202 ? -5.031 12.984 -10.133 1 90.94 202 LYS A C 1
ATOM 1567 O O . LYS A 1 202 ? -4.938 12.742 -11.336 1 90.94 202 LYS A O 1
ATOM 1572 N N . PHE A 1 203 ? -4.336 13.875 -9.484 1 90.62 203 PHE A N 1
ATOM 1573 C CA . PHE A 1 203 ? -3.475 14.758 -10.273 1 90.62 203 PHE A CA 1
ATOM 1574 C C . PHE A 1 203 ? -2.096 14.141 -10.453 1 90.62 203 PHE A C 1
ATOM 1576 O O . PHE A 1 203 ? -1.527 14.188 -11.547 1 90.62 203 PHE A O 1
ATOM 1583 N N . LEU A 1 204 ? -1.574 13.594 -9.398 1 90.56 204 LEU A N 1
ATOM 1584 C CA . LEU A 1 204 ? -0.236 13.023 -9.484 1 90.56 204 LEU A CA 1
ATOM 1585 C C . LEU A 1 204 ? -0.297 11.57 -9.938 1 90.56 204 LEU A C 1
ATOM 1587 O O . LEU A 1 204 ? -1.284 10.875 -9.68 1 90.56 204 LEU A O 1
ATOM 1591 N N . PRO A 1 205 ? 0.729 11.109 -10.516 1 81.19 205 PRO A N 1
ATOM 1592 C CA . PRO A 1 205 ? 0.751 9.711 -10.945 1 81.19 205 PRO A CA 1
ATOM 1593 C C . PRO A 1 205 ? 0.913 8.734 -9.781 1 81.19 205 PRO A C 1
ATOM 1595 O O . PRO A 1 205 ? 1.459 9.102 -8.734 1 81.19 205 PRO A O 1
ATOM 1598 N N . MET B 1 1 ? -86.75 69 14.094 1 17.02 1 MET B N 1
ATOM 1599 C CA . MET B 1 1 ? -85.438 69.375 13.625 1 17.02 1 MET B CA 1
ATOM 1600 C C . MET B 1 1 ? -84.688 68.125 13.047 1 17.02 1 MET B C 1
ATOM 1602 O O . MET B 1 1 ? -84.688 67.062 13.633 1 17.02 1 MET B O 1
ATOM 1606 N N . VAL B 1 2 ? -83.562 68.125 11.688 1 16.81 2 VAL B N 1
ATOM 1607 C CA . VAL B 1 2 ? -83.312 67.625 10.336 1 16.81 2 VAL B CA 1
ATOM 1608 C C . VAL B 1 2 ? -82.062 66.812 10.305 1 16.81 2 VAL B C 1
ATOM 1610 O O . VAL B 1 2 ? -80.938 67.375 10.539 1 16.81 2 VAL B O 1
ATOM 1613 N N . LEU B 1 3 ? -81.688 65.438 10.664 1 17.17 3 LEU B N 1
ATOM 1614 C CA . LEU B 1 3 ? -80.688 64.375 10.766 1 17.17 3 LEU B CA 1
ATOM 1615 C C . LEU B 1 3 ? -80.188 63.938 9.391 1 17.17 3 LEU B C 1
ATOM 1617 O O . LEU B 1 3 ? -79.125 63.344 9.258 1 17.17 3 LEU B O 1
ATOM 1621 N N . CYS B 1 4 ? -80.75 63.719 8.164 1 16.77 4 CYS B N 1
ATOM 1622 C CA . CYS B 1 4 ? -80.812 62.719 7.117 1 16.77 4 CYS B CA 1
ATOM 1623 C C . CYS B 1 4 ? -79.625 62.875 6.145 1 16.77 4 CYS B C 1
ATOM 1625 O O . CYS B 1 4 ? -79.125 61.906 5.582 1 16.77 4 CYS B O 1
ATOM 1627 N N . GLY B 1 5 ? -79.312 63.938 5.543 1 16.73 5 GLY B N 1
ATOM 1628 C CA . GLY B 1 5 ? -79.438 63.938 4.098 1 16.73 5 GLY B CA 1
ATOM 1629 C C . GLY B 1 5 ? -78.25 63.375 3.363 1 16.73 5 GLY B C 1
ATOM 1630 O O . GLY B 1 5 ? -78.375 62.344 2.689 1 16.73 5 GLY B O 1
ATOM 1631 N N . HIS B 1 6 ? -77.375 64.25 2.885 1 17.78 6 HIS B N 1
ATOM 1632 C CA . HIS B 1 6 ? -77.125 64.5 1.478 1 17.78 6 HIS B CA 1
ATOM 1633 C C . HIS B 1 6 ? -76.062 63.625 0.908 1 17.78 6 HIS B C 1
ATOM 1635 O O . HIS B 1 6 ? -75.188 63.125 1.646 1 17.78 6 HIS B O 1
ATOM 1641 N N . ALA B 1 7 ? -75.812 63.625 -0.496 1 17.42 7 ALA B N 1
ATOM 1642 C CA . ALA B 1 7 ? -75.75 63.031 -1.829 1 17.42 7 ALA B CA 1
ATOM 1643 C C . ALA B 1 7 ? -74.312 62.781 -2.227 1 17.42 7 ALA B C 1
ATOM 1645 O O . ALA B 1 7 ? -73.938 61.688 -2.633 1 17.42 7 ALA B O 1
ATOM 1646 N N . ASN B 1 8 ? -73.625 63.719 -2.938 1 17.28 8 ASN B N 1
ATOM 1647 C CA . ASN B 1 8 ? -73.312 63.812 -4.363 1 17.28 8 ASN B CA 1
ATOM 1648 C C . ASN B 1 8 ? -71.938 63.188 -4.691 1 17.28 8 ASN B C 1
ATOM 1650 O O . ASN B 1 8 ? -71.125 62.969 -3.795 1 17.28 8 ASN B O 1
ATOM 1654 N N . SER B 1 9 ? -71.312 63.5 -6.062 1 16.97 9 SER B N 1
ATOM 1655 C CA . SER B 1 9 ? -70.938 63.094 -7.422 1 16.97 9 SER B CA 1
ATOM 1656 C C . SER B 1 9 ? -69.438 62.906 -7.566 1 16.97 9 SER B C 1
ATOM 1658 O O . SER B 1 9 ? -69 62.062 -8.328 1 16.97 9 SER B O 1
ATOM 1660 N N . SER B 1 10 ? -68.625 63.969 -7.5 1 18 10 SER B N 1
ATOM 1661 C CA . SER B 1 10 ? -67.812 64.438 -8.641 1 18 10 SER B CA 1
ATOM 1662 C C . SER B 1 10 ? -66.688 63.5 -8.953 1 18 10 SER B C 1
ATOM 1664 O O . SER B 1 10 ? -66.188 62.75 -8.07 1 18 10 SER B O 1
ATOM 1666 N N . ASP B 1 11 ? -65.875 63.656 -10.219 1 17.36 11 ASP B N 1
ATOM 1667 C CA . ASP B 1 11 ? -65.438 63.25 -11.531 1 17.36 11 ASP B CA 1
ATOM 1668 C C . ASP B 1 11 ? -63.969 62.75 -11.461 1 17.36 11 ASP B C 1
ATOM 1670 O O . ASP B 1 11 ? -63.656 61.688 -12.039 1 17.36 11 ASP B O 1
ATOM 1674 N N . GLY B 1 12 ? -62.969 63.656 -11.453 1 18.53 12 GLY B N 1
ATOM 1675 C CA . GLY B 1 12 ? -61.969 63.781 -12.492 1 18.53 12 GLY B CA 1
ATOM 1676 C C . GLY B 1 12 ? -60.938 62.688 -12.492 1 18.53 12 GLY B C 1
ATOM 1677 O O . GLY B 1 12 ? -60.781 61.969 -11.492 1 18.53 12 GLY B O 1
ATOM 1678 N N . ALA B 1 13 ? -60.062 62.594 -13.625 1 18.69 13 ALA B N 1
ATOM 1679 C CA . ALA B 1 13 ? -59.469 61.812 -14.711 1 18.69 13 ALA B CA 1
ATOM 1680 C C . ALA B 1 13 ? -58.188 61.125 -14.242 1 18.69 13 ALA B C 1
ATOM 1682 O O . ALA B 1 13 ? -58.031 59.906 -14.445 1 18.69 13 ALA B O 1
ATOM 1683 N N . ASN B 1 14 ? -57 61.812 -14.445 1 19.5 14 ASN B N 1
ATOM 1684 C CA . ASN B 1 14 ? -55.969 61.594 -15.43 1 19.5 14 ASN B CA 1
ATOM 1685 C C . ASN B 1 14 ? -54.938 60.594 -14.945 1 19.5 14 ASN B C 1
ATOM 1687 O O . ASN B 1 14 ? -54.531 60.625 -13.781 1 19.5 14 ASN B O 1
ATOM 1691 N N . ILE B 1 15 ? -54.656 59.594 -15.656 1 19.86 15 ILE B N 1
ATOM 1692 C CA . ILE B 1 15 ? -54.031 58.25 -15.75 1 19.86 15 ILE B CA 1
ATOM 1693 C C . ILE B 1 15 ? -52.531 58.375 -15.445 1 19.86 15 ILE B C 1
ATOM 1695 O O . ILE B 1 15 ? -51.875 57.375 -15.188 1 19.86 15 ILE B O 1
ATOM 1699 N N . SER B 1 16 ? -51.844 59.562 -15.625 1 16.97 16 SER B N 1
ATOM 1700 C CA . SER B 1 16 ? -50.75 59.375 -16.547 1 16.97 16 SER B CA 1
ATOM 1701 C C . SER B 1 16 ? -49.656 58.5 -15.914 1 16.97 16 SER B C 1
ATOM 1703 O O . SER B 1 16 ? -49.125 57.594 -16.562 1 16.97 16 SER B O 1
ATOM 1705 N N . ALA B 1 17 ? -48.938 59.094 -14.883 1 20 17 ALA B N 1
ATOM 1706 C CA . ALA B 1 17 ? -47.5 59.188 -15.133 1 20 17 ALA B CA 1
ATOM 1707 C C . ALA B 1 17 ? -46.844 57.812 -14.969 1 20 17 ALA B C 1
ATOM 1709 O O . ALA B 1 17 ? -47.25 57.031 -14.133 1 20 17 ALA B O 1
ATOM 1710 N N . SER B 1 18 ? -45.406 57.625 -15.312 1 18.75 18 SER B N 1
ATOM 1711 C CA . SER B 1 18 ? -44.562 56.781 -16.125 1 18.75 18 SER B CA 1
ATOM 1712 C C . SER B 1 18 ? -44.031 55.594 -15.32 1 18.75 18 SER B C 1
ATOM 1714 O O . SER B 1 18 ? -44.25 54.438 -15.688 1 18.75 18 SER B O 1
ATOM 1716 N N . THR B 1 19 ? -42.688 55.562 -14.852 1 18.77 19 THR B N 1
ATOM 1717 C CA . THR B 1 19 ? -41.438 54.938 -15.305 1 18.77 19 THR B CA 1
ATOM 1718 C C . THR B 1 19 ? -41.062 53.75 -14.414 1 18.77 19 THR B C 1
ATOM 1720 O O . THR B 1 19 ? -40.875 52.625 -14.906 1 18.77 19 THR B O 1
ATOM 1723 N N . THR B 1 20 ? -39.906 53.656 -13.375 1 19.59 20 THR B N 1
ATOM 1724 C CA . THR B 1 20 ? -38.719 52.812 -13.453 1 19.59 20 THR B CA 1
ATOM 1725 C C . THR B 1 20 ? -38.812 51.625 -12.484 1 19.59 20 THR B C 1
ATOM 1727 O O . THR B 1 20 ? -39.312 51.781 -11.375 1 19.59 20 THR B O 1
ATOM 1730 N N . LEU B 1 21 ? -38.906 50.375 -12.742 1 17.94 21 LEU B N 1
ATOM 1731 C CA . LEU B 1 21 ? -39.062 49.125 -12.023 1 17.94 21 LEU B CA 1
ATOM 1732 C C . LEU B 1 21 ? -38.156 49.062 -10.805 1 17.94 21 LEU B C 1
ATOM 1734 O O . LEU B 1 21 ? -38 48.031 -10.164 1 17.94 21 LEU B O 1
ATOM 1738 N N . ARG B 1 22 ? -37.031 49.812 -10.555 1 19.56 22 ARG B N 1
ATOM 1739 C CA . ARG B 1 22 ? -36.031 49.75 -9.5 1 19.56 22 ARG B CA 1
ATOM 1740 C C . ARG B 1 22 ? -36.656 49.469 -8.148 1 19.56 22 ARG B C 1
ATOM 1742 O O . ARG B 1 22 ? -35.969 49.344 -7.141 1 19.56 22 ARG B O 1
ATOM 1749 N N . ALA B 1 23 ? -38.094 49.219 -8.25 1 27.58 23 ALA B N 1
ATOM 1750 C CA . ALA B 1 23 ? -38.219 49.781 -9.594 1 27.58 23 ALA B CA 1
ATOM 1751 C C . ALA B 1 23 ? -37.125 50.812 -9.875 1 27.58 23 ALA B C 1
ATOM 1753 O O . ALA B 1 23 ? -36.781 51.031 -11.031 1 27.58 23 ALA B O 1
ATOM 1754 N N . LEU B 1 24 ? -36.594 51.438 -8.727 1 18.89 24 LEU B N 1
ATOM 1755 C CA . LEU B 1 24 ? -36.562 51.688 -7.293 1 18.89 24 LEU B CA 1
ATOM 1756 C C . LEU B 1 24 ? -35.281 51.125 -6.672 1 18.89 24 LEU B C 1
ATOM 1758 O O . LEU B 1 24 ? -35.094 51.25 -5.461 1 18.89 24 LEU B O 1
ATOM 1762 N N . TYR B 1 25 ? -34.844 49.938 -6.961 1 19.48 25 TYR B N 1
ATOM 1763 C CA . TYR B 1 25 ? -33.688 49.156 -6.512 1 19.48 25 TYR B CA 1
ATOM 1764 C C . TYR B 1 25 ? -32.562 50.062 -6.066 1 19.48 25 TYR B C 1
ATOM 1766 O O . TYR B 1 25 ? -31.875 50.656 -6.898 1 19.48 25 TYR B O 1
ATOM 1774 N N . GLY B 1 26 ? -32.469 50.719 -5.234 1 20.95 26 GLY B N 1
ATOM 1775 C CA . GLY B 1 26 ? -31.656 51.812 -4.73 1 20.95 26 GLY B CA 1
ATOM 1776 C C . GLY B 1 26 ? -30.172 51.469 -4.68 1 20.95 26 GLY B C 1
ATOM 1777 O O . GLY B 1 26 ? -29.797 50.312 -4.672 1 20.95 26 GLY B O 1
ATOM 1778 N N . THR B 1 27 ? -29.094 52.406 -4.879 1 21.72 27 THR B N 1
ATOM 1779 C CA . THR B 1 27 ? -27.75 52.5 -5.426 1 21.72 27 THR B CA 1
ATOM 1780 C C . THR B 1 27 ? -26.734 51.844 -4.492 1 21.72 27 THR B C 1
ATOM 1782 O O . THR B 1 27 ? -25.609 51.562 -4.891 1 21.72 27 THR B O 1
ATOM 1785 N N . GLY B 1 28 ? -26.625 51.781 -3.205 1 21.89 28 GLY B N 1
ATOM 1786 C CA . GLY B 1 28 ? -25.375 52.031 -2.498 1 21.89 28 GLY B CA 1
ATOM 1787 C C . GLY B 1 28 ? -24.438 50.844 -2.545 1 21.89 28 GLY B C 1
ATOM 1788 O O . GLY B 1 28 ? -24.828 49.688 -2.258 1 21.89 28 GLY B O 1
ATOM 1789 N N . ILE B 1 29 ? -23.375 50.688 -3.406 1 22.48 29 ILE B N 1
ATOM 1790 C CA . ILE B 1 29 ? -22.328 49.719 -3.729 1 22.48 29 ILE B CA 1
ATOM 1791 C C . ILE B 1 29 ? -21.578 49.344 -2.457 1 22.48 29 ILE B C 1
ATOM 1793 O O . ILE B 1 29 ? -20.891 50.156 -1.853 1 22.48 29 ILE B O 1
ATOM 1797 N N . TYR B 1 30 ? -22.078 48.781 -1.464 1 19.91 30 TYR B N 1
ATOM 1798 C CA . TYR B 1 30 ? -21.219 48.5 -0.321 1 19.91 30 TYR B CA 1
ATOM 1799 C C . TYR B 1 30 ? -20.031 47.625 -0.736 1 19.91 30 TYR B C 1
ATOM 1801 O O . TYR B 1 30 ? -20.172 46.75 -1.579 1 19.91 30 TYR B O 1
ATOM 1809 N N . PHE B 1 31 ? -18.719 48 -0.621 1 20.38 31 PHE B N 1
ATOM 1810 C CA . PHE B 1 31 ? -17.312 47.656 -0.806 1 20.38 31 PHE B CA 1
ATOM 1811 C C . PHE B 1 31 ? -16.953 46.375 -0.065 1 20.38 31 PHE B C 1
ATOM 1813 O O . PHE B 1 31 ? -16.875 46.344 1.164 1 20.38 31 PHE B O 1
ATOM 1820 N N . SER B 1 32 ? -17.547 45.281 -0.354 1 21.77 32 SER B N 1
ATOM 1821 C CA . SER B 1 32 ? -17.062 44.062 0.303 1 21.77 32 SER B CA 1
ATOM 1822 C C . SER B 1 32 ? -15.594 43.812 -0.029 1 21.77 32 SER B C 1
ATOM 1824 O O . SER B 1 32 ? -15.234 43.656 -1.199 1 21.77 32 SER B O 1
ATOM 1826 N N . ASN B 1 33 ? -14.523 44.219 0.6 1 22.55 33 ASN B N 1
ATOM 1827 C CA . ASN B 1 33 ? -13.07 44.281 0.525 1 22.55 33 ASN B CA 1
ATOM 1828 C C . ASN B 1 33 ? -12.453 42.906 0.367 1 22.55 33 ASN B C 1
ATOM 1830 O O . ASN B 1 33 ? -11.25 42.781 0.126 1 22.55 33 ASN B O 1
ATOM 1834 N N . SER B 1 34 ? -12.914 41.844 0.974 1 25.58 34 SER B N 1
ATOM 1835 C CA . SER B 1 34 ? -11.852 40.906 1.278 1 25.58 34 SER B CA 1
ATOM 1836 C C . SER B 1 34 ? -11.336 40.219 0.013 1 25.58 34 SER B C 1
ATOM 1838 O O . SER B 1 34 ? -12.117 39.688 -0.78 1 25.58 34 SER B O 1
ATOM 1840 N N . ALA B 1 35 ? -10.18 40.469 -0.721 1 26.56 35 ALA B N 1
ATOM 1841 C CA . ALA B 1 35 ? -9.273 40.312 -1.859 1 26.56 35 ALA B CA 1
ATOM 1842 C C . ALA B 1 35 ? -9.031 38.844 -2.176 1 26.56 35 ALA B C 1
ATOM 1844 O O . ALA B 1 35 ? -8.781 38.469 -3.328 1 26.56 35 ALA B O 1
ATOM 1845 N N . ILE B 1 36 ? -8.742 37.938 -1.304 1 26.77 36 ILE B N 1
ATOM 1846 C CA . ILE B 1 36 ? -7.82 36.844 -1.564 1 26.77 36 ILE B CA 1
ATOM 1847 C C . ILE B 1 36 ? -8.492 35.781 -2.457 1 26.77 36 ILE B C 1
ATOM 1849 O O . ILE B 1 36 ? -7.914 34.75 -2.75 1 26.77 36 ILE B O 1
ATOM 1853 N N . SER B 1 37 ? -9.758 35.844 -2.805 1 26.66 37 SER B N 1
ATOM 1854 C CA . SER B 1 37 ? -10.422 34.656 -3.355 1 26.66 37 SER B CA 1
ATOM 1855 C C . SER B 1 37 ? -10.008 34.406 -4.801 1 26.66 37 SER B C 1
ATOM 1857 O O . SER B 1 37 ? -10.461 33.469 -5.426 1 26.66 37 SER B O 1
ATOM 1859 N N . SER B 1 38 ? -9.734 35.406 -5.641 1 27.72 38 SER B N 1
ATOM 1860 C CA . SER B 1 38 ? -9.914 35.344 -7.086 1 27.72 38 SER B CA 1
ATOM 1861 C C . SER B 1 38 ? -8.938 34.344 -7.723 1 27.72 38 SER B C 1
ATOM 1863 O O . SER B 1 38 ? -9.219 33.781 -8.781 1 27.72 38 SER B O 1
ATOM 1865 N N . ASN B 1 39 ? -7.621 34.531 -7.543 1 25.92 39 ASN B N 1
ATOM 1866 C CA . ASN B 1 39 ? -6.629 34.188 -8.562 1 25.92 39 ASN B CA 1
ATOM 1867 C C . ASN B 1 39 ? -6.59 32.688 -8.844 1 25.92 39 ASN B C 1
ATOM 1869 O O . ASN B 1 39 ? -5.754 32.219 -9.617 1 25.92 39 ASN B O 1
ATOM 1873 N N . MET B 1 40 ? -6.91 31.812 -8 1 26.64 40 MET B N 1
ATOM 1874 C CA . MET B 1 40 ? -6.523 30.438 -8.273 1 26.64 40 MET B CA 1
ATOM 1875 C C . MET B 1 40 ? -7.34 29.859 -9.43 1 26.64 40 MET B C 1
ATOM 1877 O O . MET B 1 40 ? -7.281 28.656 -9.695 1 26.64 40 MET B O 1
ATOM 1881 N N . GLU B 1 41 ? -8.242 30.562 -10.039 1 29.95 41 GLU B N 1
ATOM 1882 C CA . GLU B 1 41 ? -9.047 29.969 -11.109 1 29.95 41 GLU B CA 1
ATOM 1883 C C . GLU B 1 41 ? -8.188 29.625 -12.32 1 29.95 41 GLU B C 1
ATOM 1885 O O . GLU B 1 41 ? -8.602 28.859 -13.195 1 29.95 41 GLU B O 1
ATOM 1890 N N . SER B 1 42 ? -7.352 30.578 -12.773 1 28.56 42 SER B N 1
ATOM 1891 C CA . SER B 1 42 ? -6.918 30.625 -14.172 1 28.56 42 SER B CA 1
ATOM 1892 C C . SER B 1 42 ? -6.359 29.266 -14.609 1 28.56 42 SER B C 1
ATOM 1894 O O . SER B 1 42 ? -6.629 28.812 -15.719 1 28.56 42 SER B O 1
ATOM 1896 N N . LYS B 1 43 ? -5.062 28.875 -14.234 1 30.98 43 LYS B N 1
ATOM 1897 C CA . LYS B 1 43 ? -4 28.297 -15.047 1 30.98 43 LYS B CA 1
ATOM 1898 C C . LYS B 1 43 ? -4.332 26.859 -15.43 1 30.98 43 LYS B C 1
ATOM 1900 O O . LYS B 1 43 ? -3.455 26.094 -15.852 1 30.98 43 LYS B O 1
ATOM 1905 N N . LEU B 1 44 ? -5.41 26.266 -15.133 1 27.5 44 LEU B N 1
ATOM 1906 C CA . LEU B 1 44 ? -5.414 24.859 -15.547 1 27.5 44 LEU B CA 1
ATOM 1907 C C . LEU B 1 44 ? -5.594 24.734 -17.047 1 27.5 44 LEU B C 1
ATOM 1909 O O . LEU B 1 44 ? -6.652 24.312 -17.531 1 27.5 44 LEU B O 1
ATOM 1913 N N . ILE B 1 45 ? -5.242 25.703 -17.844 1 28.42 45 ILE B N 1
ATOM 1914 C CA . ILE B 1 45 ? -5.402 25.469 -19.266 1 28.42 45 ILE B CA 1
ATOM 1915 C C . ILE B 1 45 ? -4.609 24.219 -19.672 1 28.42 45 ILE B C 1
ATOM 1917 O O . ILE B 1 45 ? -3.377 24.219 -19.609 1 28.42 45 ILE B O 1
ATOM 1921 N N . PHE B 1 46 ? -5.215 23.078 -19.625 1 28.89 46 PHE B N 1
ATOM 1922 C CA . PHE B 1 46 ? -4.824 21.797 -20.172 1 28.89 46 PHE B CA 1
ATOM 1923 C C . PHE B 1 46 ? -4.625 21.875 -21.688 1 28.89 46 PHE B C 1
ATOM 1925 O O . PHE B 1 46 ? -5.582 22.094 -22.438 1 28.89 46 PHE B O 1
ATOM 1932 N N . SER B 1 47 ? -3.602 22.5 -22.188 1 29.52 47 SER B N 1
ATOM 1933 C CA . SER B 1 47 ? -3.273 22.219 -23.594 1 29.52 47 SER B CA 1
ATOM 1934 C C . SER B 1 47 ? -3.447 20.734 -23.922 1 29.52 47 SER B C 1
ATOM 1936 O O . SER B 1 47 ? -3.166 19.875 -23.078 1 29.52 47 SER B O 1
ATOM 1938 N N . ASN B 1 48 ? -4.242 20.297 -24.938 1 30.38 48 ASN B N 1
ATOM 1939 C CA . ASN B 1 48 ? -4.633 19.062 -25.625 1 30.38 48 ASN B CA 1
ATOM 1940 C C . ASN B 1 48 ? -3.418 18.219 -25.984 1 30.38 48 ASN B C 1
ATOM 1942 O O . ASN B 1 48 ? -3.504 17.344 -26.844 1 30.38 48 ASN B O 1
ATOM 1946 N N . ASN B 1 49 ? -2.195 18.766 -26.125 1 31.61 49 ASN B N 1
ATOM 1947 C CA . ASN B 1 49 ? -1.154 17.891 -26.656 1 31.61 49 ASN B CA 1
ATOM 1948 C C . ASN B 1 49 ? -1.134 16.531 -25.953 1 31.61 49 ASN B C 1
ATOM 1950 O O . ASN B 1 49 ? -1.566 16.438 -24.797 1 31.61 49 ASN B O 1
ATOM 1954 N N . ASP B 1 50 ? -0.844 15.391 -26.766 1 30.64 50 ASP B N 1
ATOM 1955 C CA . ASP B 1 50 ? -0.62 13.969 -26.516 1 30.64 50 ASP B CA 1
ATOM 1956 C C . ASP B 1 50 ? 0.27 13.766 -25.297 1 30.64 50 ASP B C 1
ATOM 1958 O O . ASP B 1 50 ? 1.469 13.508 -25.438 1 30.64 50 ASP B O 1
ATOM 1962 N N . VAL B 1 51 ? 0.42 14.664 -24.453 1 29.09 51 VAL B N 1
ATOM 1963 C CA . VAL B 1 51 ? 1.229 14.273 -23.297 1 29.09 51 VAL B CA 1
ATOM 1964 C C . VAL B 1 51 ? 0.741 12.938 -22.75 1 29.09 51 VAL B C 1
ATOM 1966 O O . VAL B 1 51 ? -0.327 12.859 -22.141 1 29.09 51 VAL B O 1
ATOM 1969 N N . ARG B 1 52 ? 0.919 11.836 -23.578 1 30.16 52 ARG B N 1
ATOM 1970 C CA . ARG B 1 52 ? 1.025 10.539 -22.922 1 30.16 52 ARG B CA 1
ATOM 1971 C C . ARG B 1 52 ? 1.619 10.68 -21.516 1 30.16 52 ARG B C 1
ATOM 1973 O O . ARG B 1 52 ? 2.834 10.828 -21.375 1 30.16 52 ARG B O 1
ATOM 1980 N N . LEU B 1 53 ? 1.122 11.586 -20.75 1 31.94 53 LEU B N 1
ATOM 1981 C CA . LEU B 1 53 ? 1.486 11.438 -19.344 1 31.94 53 LEU B CA 1
ATOM 1982 C C . LEU B 1 53 ? 1.668 9.969 -18.984 1 31.94 53 LEU B C 1
ATOM 1984 O O . LEU B 1 53 ? 0.687 9.242 -18.812 1 31.94 53 LEU B O 1
ATOM 1988 N N . CYS B 1 54 ? 2.484 9.297 -19.812 1 34.06 54 CYS B N 1
ATOM 1989 C CA . CYS B 1 54 ? 2.941 8.008 -19.297 1 34.06 54 CYS B CA 1
ATOM 1990 C C . CYS B 1 54 ? 2.969 8 -17.781 1 34.06 54 CYS B C 1
ATOM 1992 O O . CYS B 1 54 ? 3.754 8.727 -17.172 1 34.06 54 CYS B O 1
ATOM 1994 N N . LEU B 1 55 ? 1.9 8.156 -17.141 1 41.06 55 LEU B N 1
ATOM 1995 C CA . LEU B 1 55 ? 1.779 7.844 -15.719 1 41.06 55 LEU B CA 1
ATOM 1996 C C . LEU B 1 55 ? 2.824 6.816 -15.305 1 41.06 55 LEU B C 1
ATOM 1998 O O . LEU B 1 55 ? 2.75 5.648 -15.703 1 41.06 55 LEU B O 1
ATOM 2002 N N . LYS B 1 56 ? 4.094 7.168 -15.539 1 44.69 56 LYS B N 1
ATOM 2003 C CA . LYS B 1 56 ? 5.23 6.332 -15.164 1 44.69 56 LYS B CA 1
ATOM 2004 C C . LYS B 1 56 ? 4.953 5.578 -13.867 1 44.69 56 LYS B C 1
ATOM 2006 O O . LYS B 1 56 ? 4.852 6.188 -12.797 1 44.69 56 LYS B O 1
ATOM 2011 N N . SER B 1 57 ? 3.949 4.738 -14.023 1 55.59 57 SER B N 1
ATOM 2012 C CA . SER B 1 57 ? 3.934 3.822 -12.891 1 55.59 57 SER B CA 1
ATOM 2013 C C . SER B 1 57 ? 5.34 3.322 -12.562 1 55.59 57 SER B C 1
ATOM 2015 O O . SER B 1 57 ? 6.141 3.082 -13.461 1 55.59 57 SER B O 1
ATOM 2017 N N . SER B 1 58 ? 5.922 3.607 -11.383 1 72.56 58 SER B N 1
ATOM 2018 C CA . SER B 1 58 ? 7.215 3.523 -10.719 1 72.56 58 SER B CA 1
ATOM 2019 C C . SER B 1 58 ? 7.672 2.074 -10.578 1 72.56 58 SER B C 1
ATOM 2021 O O . SER B 1 58 ? 8.359 1.725 -9.617 1 72.56 58 SER B O 1
ATOM 2023 N N . VAL B 1 59 ? 7.137 1.153 -11.617 1 91.38 59 VAL B N 1
ATOM 2024 C CA . VAL B 1 59 ? 7.672 -0.184 -11.383 1 91.38 59 VAL B CA 1
ATOM 2025 C C . VAL B 1 59 ? 9.086 -0.281 -11.961 1 91.38 59 VAL B C 1
ATOM 2027 O O . VAL B 1 59 ? 9.391 0.338 -12.984 1 91.38 59 VAL B O 1
ATOM 2030 N N . LEU B 1 60 ? 9.938 -1.017 -11.414 1 90.69 60 LEU B N 1
ATOM 2031 C CA . LEU B 1 60 ? 11.328 -1.2 -11.82 1 90.69 60 LEU B CA 1
ATOM 2032 C C . LEU B 1 60 ? 11.438 -2.254 -12.922 1 90.69 60 LEU B C 1
ATOM 2034 O O . LEU B 1 60 ? 12.219 -2.102 -13.859 1 90.69 60 LEU B O 1
ATOM 2038 N N . LEU B 1 61 ? 10.711 -3.297 -12.898 1 91.19 61 LEU B N 1
ATOM 2039 C CA . LEU B 1 61 ? 10.648 -4.367 -13.891 1 91.19 61 LEU B CA 1
ATOM 2040 C C . LEU B 1 61 ? 11.992 -5.066 -14.023 1 91.19 61 LEU B C 1
ATOM 2042 O O . LEU B 1 61 ? 12.328 -5.57 -15.102 1 91.19 61 LEU B O 1
ATOM 2046 N N . LYS B 1 62 ? 12.859 -4.977 -13.055 1 89.38 62 LYS B N 1
ATOM 2047 C CA . LYS B 1 62 ? 14.164 -5.645 -13.031 1 89.38 62 LYS B CA 1
ATOM 2048 C C . LYS B 1 62 ? 14.297 -6.527 -11.797 1 89.38 62 LYS B C 1
ATOM 2050 O O . LYS B 1 62 ? 14.195 -6.047 -10.664 1 89.38 62 LYS B O 1
ATOM 2055 N N . ASN B 1 63 ? 14.562 -7.891 -12.133 1 92.5 63 ASN B N 1
ATOM 2056 C CA . ASN B 1 63 ? 14.664 -8.852 -11.039 1 92.5 63 ASN B CA 1
ATOM 2057 C C . ASN B 1 63 ? 13.523 -8.68 -10.039 1 92.5 63 ASN B C 1
ATOM 2059 O O . ASN B 1 63 ? 13.766 -8.523 -8.844 1 92.5 63 ASN B O 1
ATOM 2063 N N . SER B 1 64 ? 12.406 -8.586 -10.602 1 96.75 64 SER B N 1
ATOM 2064 C CA . SER B 1 64 ? 11.203 -8.312 -9.812 1 96.75 64 SER B CA 1
ATOM 2065 C C . SER B 1 64 ? 10.125 -9.359 -10.078 1 96.75 64 SER B C 1
ATOM 2067 O O . SER B 1 64 ? 10.312 -10.258 -10.898 1 96.75 64 SER B O 1
ATOM 2069 N N . THR B 1 65 ? 9.07 -9.32 -9.305 1 98.38 65 THR B N 1
ATOM 2070 C CA . THR B 1 65 ? 7.898 -10.18 -9.469 1 98.38 65 THR B CA 1
ATOM 2071 C C . THR B 1 65 ? 6.648 -9.5 -8.922 1 98.38 65 THR B C 1
ATOM 2073 O O . THR B 1 65 ? 6.734 -8.438 -8.305 1 98.38 65 THR B O 1
ATOM 2076 N N . LEU B 1 66 ? 5.543 -10.062 -9.25 1 98.75 66 LEU B N 1
ATOM 2077 C CA . LEU B 1 66 ? 4.27 -9.5 -8.805 1 98.75 66 LEU B CA 1
ATOM 2078 C C . LEU B 1 66 ? 3.762 -10.227 -7.562 1 98.75 66 LEU B C 1
ATOM 2080 O O . LEU B 1 66 ? 3.826 -11.453 -7.488 1 98.75 66 LEU B O 1
ATOM 2084 N N . CYS B 1 67 ? 3.299 -9.469 -6.629 1 98.88 67 CYS B N 1
ATOM 2085 C CA . CYS B 1 67 ? 2.523 -9.945 -5.488 1 98.88 67 CYS B CA 1
ATOM 2086 C C . CYS B 1 67 ? 1.184 -9.227 -5.402 1 98.88 67 CYS B C 1
ATOM 2088 O O . CYS B 1 67 ? 1.117 -8.008 -5.566 1 98.88 67 CYS B O 1
ATOM 2090 N N . ILE B 1 68 ? 0.115 -9.969 -5.188 1 98.88 68 ILE B N 1
ATOM 2091 C CA . ILE B 1 68 ? -1.187 -9.367 -4.91 1 98.88 68 ILE B CA 1
ATOM 2092 C C . ILE B 1 68 ? -1.721 -9.891 -3.578 1 98.88 68 ILE B C 1
ATOM 2094 O O . ILE B 1 68 ? -1.843 -11.109 -3.387 1 98.88 68 ILE B O 1
ATOM 2098 N N . ILE B 1 69 ? -1.93 -8.984 -2.672 1 98.94 69 ILE B N 1
ATOM 2099 C CA . ILE B 1 69 ? -2.736 -9.328 -1.506 1 98.94 69 ILE B CA 1
ATOM 2100 C C . ILE B 1 69 ? -4.215 -9.344 -1.887 1 98.94 69 ILE B C 1
ATOM 2102 O O . ILE B 1 69 ? -4.77 -8.32 -2.279 1 98.94 69 ILE B O 1
ATOM 2106 N N . LYS B 1 70 ? -4.832 -10.492 -1.773 1 98.88 70 LYS B N 1
ATOM 2107 C CA . LYS B 1 70 ? -6.164 -10.719 -2.328 1 98.88 70 LYS B CA 1
ATOM 2108 C C . LYS B 1 70 ? -7.23 -9.984 -1.515 1 98.88 70 LYS B C 1
ATOM 2110 O O . LYS B 1 70 ? -7.02 -9.68 -0.339 1 98.88 70 LYS B O 1
ATOM 2115 N N . PRO B 1 71 ? -8.43 -9.82 -2.092 1 98.81 71 PRO B N 1
ATOM 2116 C CA . PRO B 1 71 ? -9.477 -9.008 -1.465 1 98.81 71 PRO B CA 1
ATOM 2117 C C . PRO B 1 71 ? -9.875 -9.523 -0.086 1 98.81 71 PRO B C 1
ATOM 2119 O O . PRO B 1 71 ? -10.094 -8.727 0.835 1 98.81 71 PRO B O 1
ATOM 2122 N N . HIS B 1 72 ? -9.969 -10.805 0.056 1 98.88 72 HIS B N 1
ATOM 2123 C CA . HIS B 1 72 ? -10.398 -11.312 1.354 1 98.88 72 HIS B CA 1
ATOM 2124 C C . HIS B 1 72 ? -9.383 -10.977 2.439 1 98.88 72 HIS B C 1
ATOM 2126 O O . HIS B 1 72 ? -9.758 -10.648 3.57 1 98.88 72 HIS B O 1
ATOM 2132 N N . ALA B 1 73 ? -8.086 -11.039 2.121 1 98.88 73 ALA B N 1
ATOM 2133 C CA . ALA B 1 73 ? -7.035 -10.719 3.082 1 98.88 73 ALA B CA 1
ATOM 2134 C C . ALA B 1 73 ? -7.027 -9.227 3.406 1 98.88 73 ALA B C 1
ATOM 2136 O O . ALA B 1 73 ? -6.812 -8.836 4.555 1 98.88 73 ALA B O 1
ATOM 2137 N N . VAL B 1 74 ? -7.277 -8.391 2.377 1 98.75 74 VAL B N 1
ATOM 2138 C CA . VAL B 1 74 ? -7.379 -6.949 2.596 1 98.75 74 VAL B CA 1
ATOM 2139 C C . VAL B 1 74 ? -8.547 -6.648 3.535 1 98.75 74 VAL B C 1
ATOM 2141 O O . VAL B 1 74 ? -8.398 -5.895 4.496 1 98.75 74 VAL B O 1
ATOM 2144 N N . ARG B 1 75 ? -9.648 -7.262 3.332 1 98.06 75 ARG B N 1
ATOM 2145 C CA . ARG B 1 75 ? -10.859 -7.047 4.121 1 98.06 75 ARG B CA 1
ATOM 2146 C C . ARG B 1 75 ? -10.656 -7.508 5.562 1 98.06 75 ARG B C 1
ATOM 2148 O O . ARG B 1 75 ? -11.188 -6.895 6.492 1 98.06 75 ARG B O 1
ATOM 2155 N N . GLN B 1 76 ? -9.859 -8.516 5.727 1 98.31 76 GLN B N 1
ATOM 2156 C CA . GLN B 1 76 ? -9.609 -9.07 7.055 1 98.31 76 GLN B CA 1
ATOM 2157 C C . GLN B 1 76 ? -8.555 -8.266 7.805 1 98.31 76 GLN B C 1
ATOM 2159 O O . GLN B 1 76 ? -8.219 -8.578 8.945 1 98.31 76 GLN B O 1
ATOM 2164 N N . GLY B 1 77 ? -8.008 -7.273 7.18 1 98.19 77 GLY B N 1
ATOM 2165 C CA . GLY B 1 77 ? -7.043 -6.402 7.84 1 98.19 77 GLY B CA 1
ATOM 2166 C C . GLY B 1 77 ? -5.652 -7.004 7.926 1 98.19 77 GLY B C 1
ATOM 2167 O O . GLY B 1 77 ? -4.887 -6.68 8.836 1 98.19 77 GLY B O 1
ATOM 2168 N N . LEU B 1 78 ? -5.32 -7.836 6.977 1 98.75 78 LEU B N 1
ATOM 2169 C CA . LEU B 1 78 ? -4.066 -8.578 7.074 1 98.75 78 LEU B CA 1
ATOM 2170 C C . LEU B 1 78 ? -2.953 -7.871 6.309 1 98.75 78 LEU B C 1
ATOM 2172 O O . LEU B 1 78 ? -1.799 -8.297 6.348 1 98.75 78 LEU B O 1
ATOM 2176 N N . THR B 1 79 ? -3.271 -6.766 5.656 1 98.75 79 THR B N 1
ATOM 2177 C CA . THR B 1 79 ? -2.336 -6.082 4.77 1 98.75 79 THR B CA 1
ATOM 2178 C C . THR B 1 79 ? -1.056 -5.715 5.512 1 98.75 79 THR B C 1
ATOM 2180 O O . THR B 1 79 ? 0.046 -6.012 5.047 1 98.75 79 THR B O 1
ATOM 2183 N N . GLY B 1 80 ? -1.159 -5.09 6.676 1 98.75 80 GLY B N 1
ATOM 2184 C CA . GLY B 1 80 ? 0.006 -4.652 7.426 1 98.75 80 GLY B CA 1
ATOM 2185 C C . GLY B 1 80 ? 0.92 -5.797 7.828 1 98.75 80 GLY B C 1
ATOM 2186 O O . GLY B 1 80 ? 2.139 -5.707 7.668 1 98.75 80 GLY B O 1
ATOM 2187 N N . GLU B 1 81 ? 0.348 -6.832 8.281 1 98.75 81 GLU B N 1
ATOM 2188 C CA . GLU B 1 81 ? 1.122 -7.988 8.719 1 98.75 81 GLU B CA 1
ATOM 2189 C C . GLU B 1 81 ? 1.824 -8.656 7.539 1 98.75 81 GLU B C 1
ATOM 2191 O O . GLU B 1 81 ? 2.982 -9.062 7.648 1 98.75 81 GLU B O 1
ATOM 2196 N N . ILE B 1 82 ? 1.147 -8.797 6.445 1 98.88 82 ILE B N 1
ATOM 2197 C CA . ILE B 1 82 ? 1.722 -9.422 5.258 1 98.88 82 ILE B CA 1
ATOM 2198 C C . ILE B 1 82 ? 2.906 -8.594 4.762 1 98.88 82 ILE B C 1
ATOM 2200 O O . ILE B 1 82 ? 3.986 -9.133 4.508 1 98.88 82 ILE B O 1
ATOM 2204 N N . ILE B 1 83 ? 2.729 -7.266 4.699 1 98.88 83 ILE B N 1
ATOM 2205 C CA . ILE B 1 83 ? 3.801 -6.387 4.25 1 98.88 83 ILE B CA 1
ATOM 2206 C C . ILE B 1 83 ? 4.977 -6.465 5.223 1 98.88 83 ILE B C 1
ATOM 2208 O O . ILE B 1 83 ? 6.133 -6.523 4.805 1 98.88 83 ILE B O 1
ATOM 2212 N N . THR B 1 84 ? 4.691 -6.512 6.492 1 98.75 84 THR B N 1
ATOM 2213 C CA . THR B 1 84 ? 5.738 -6.613 7.504 1 98.75 84 THR B CA 1
ATOM 2214 C C . THR B 1 84 ? 6.566 -7.879 7.297 1 98.75 84 THR B C 1
ATOM 2216 O O . THR B 1 84 ? 7.797 -7.832 7.301 1 98.75 84 THR B O 1
ATOM 2219 N N . GLN B 1 85 ? 5.934 -8.984 7.055 1 98.75 85 GLN B N 1
ATOM 2220 C CA . GLN B 1 85 ? 6.648 -10.242 6.879 1 98.75 85 GLN B CA 1
ATOM 2221 C C . GLN B 1 85 ? 7.473 -10.227 5.594 1 98.75 85 GLN B C 1
ATOM 2223 O O . GLN B 1 85 ? 8.586 -10.75 5.559 1 98.75 85 GLN B O 1
ATOM 2228 N N . ILE B 1 86 ? 6.922 -9.633 4.559 1 98.75 86 ILE B N 1
ATOM 2229 C CA . ILE B 1 86 ? 7.648 -9.523 3.299 1 98.75 86 ILE B CA 1
ATOM 2230 C C . ILE B 1 86 ? 8.938 -8.734 3.514 1 98.75 86 ILE B C 1
ATOM 2232 O O . ILE B 1 86 ? 10.016 -9.156 3.076 1 98.75 86 ILE B O 1
ATOM 2236 N N . LEU B 1 87 ? 8.828 -7.66 4.203 1 98.38 87 LEU B N 1
ATOM 2237 C CA . LEU B 1 87 ? 9.984 -6.805 4.453 1 98.38 87 LEU B CA 1
ATOM 2238 C C . LEU B 1 87 ? 10.977 -7.488 5.391 1 98.38 87 LEU B C 1
ATOM 2240 O O . LEU B 1 87 ? 12.188 -7.43 5.176 1 98.38 87 LEU B O 1
ATOM 2244 N N . GLU B 1 88 ? 10.477 -8.164 6.406 1 97.81 88 GLU B N 1
ATOM 2245 C CA . GLU B 1 88 ? 11.328 -8.852 7.367 1 97.81 88 GLU B CA 1
ATOM 2246 C C . GLU B 1 88 ? 12.094 -9.992 6.707 1 97.81 88 GLU B C 1
ATOM 2248 O O . GLU B 1 88 ? 13.211 -10.312 7.121 1 97.81 88 GLU B O 1
ATOM 2253 N N . LYS B 1 89 ? 11.477 -10.609 5.707 1 97.5 89 LYS B N 1
ATOM 2254 C CA . LYS B 1 89 ? 12.133 -11.688 4.984 1 97.5 89 LYS B CA 1
ATOM 2255 C C . LYS B 1 89 ? 13.312 -11.164 4.164 1 97.5 89 LYS B C 1
ATOM 2257 O O . LYS B 1 89 ? 14.172 -11.938 3.738 1 97.5 89 LYS B O 1
ATOM 2262 N N . GLY B 1 90 ? 13.32 -9.875 3.883 1 96.44 90 GLY B N 1
ATOM 2263 C CA . GLY B 1 90 ? 14.43 -9.273 3.168 1 96.44 90 GLY B CA 1
ATOM 2264 C C . GLY B 1 90 ? 14.062 -8.797 1.774 1 96.44 90 GLY B C 1
ATOM 2265 O O . GLY B 1 90 ? 14.922 -8.336 1.021 1 96.44 90 GLY B O 1
ATOM 2266 N N . PHE B 1 91 ? 12.82 -8.945 1.398 1 97.88 91 PHE B N 1
ATOM 2267 C CA . PHE B 1 91 ? 12.359 -8.438 0.11 1 97.88 91 PHE B CA 1
ATOM 2268 C C . PHE B 1 91 ? 12.18 -6.922 0.157 1 97.88 91 PHE B C 1
ATOM 2270 O O . PHE B 1 91 ? 12.102 -6.336 1.237 1 97.88 91 PHE B O 1
ATOM 2277 N N . ILE B 1 92 ? 12.219 -6.34 -1.014 1 97.19 92 ILE B N 1
ATOM 2278 C CA . ILE B 1 92 ? 11.977 -4.91 -1.189 1 97.19 92 ILE B CA 1
ATOM 2279 C C . ILE B 1 92 ? 10.672 -4.699 -1.943 1 97.19 92 ILE B C 1
ATOM 2281 O O . ILE B 1 92 ? 10.398 -5.375 -2.939 1 97.19 92 ILE B O 1
ATOM 2285 N N . VAL B 1 93 ? 9.844 -3.854 -1.367 1 98.12 93 VAL B N 1
ATOM 2286 C CA . VAL B 1 93 ? 8.648 -3.426 -2.096 1 98.12 93 VAL B CA 1
ATOM 2287 C C . VAL B 1 93 ? 8.961 -2.17 -2.904 1 98.12 93 VAL B C 1
ATOM 2289 O O . VAL B 1 93 ? 9.18 -1.097 -2.336 1 98.12 93 VAL B O 1
ATOM 2292 N N . SER B 1 94 ? 8.961 -2.332 -4.211 1 97.12 94 SER B N 1
ATOM 2293 C CA . SER B 1 94 ? 9.391 -1.223 -5.059 1 97.12 94 SER B CA 1
ATOM 2294 C C . SER B 1 94 ? 8.195 -0.485 -5.656 1 97.12 94 SER B C 1
ATOM 2296 O O . SER B 1 94 ? 8.344 0.623 -6.176 1 97.12 94 SER B O 1
ATOM 2298 N N . ALA B 1 95 ? 7.035 -1.058 -5.648 1 97.38 95 ALA B N 1
ATOM 2299 C CA . ALA B 1 95 ? 5.785 -0.419 -6.055 1 97.38 95 ALA B CA 1
ATOM 2300 C C . ALA B 1 95 ? 4.594 -1.027 -5.316 1 97.38 95 ALA B C 1
ATOM 2302 O O . ALA B 1 95 ? 4.633 -2.193 -4.918 1 97.38 95 ALA B O 1
ATOM 2303 N N . MET B 1 96 ? 3.58 -0.23 -5.203 1 97.69 96 MET B N 1
ATOM 2304 C CA . MET B 1 96 ? 2.395 -0.688 -4.48 1 97.69 96 MET B CA 1
ATOM 2305 C C . MET B 1 96 ? 1.178 0.158 -4.844 1 97.69 96 MET B C 1
ATOM 2307 O O . MET B 1 96 ? 1.278 1.381 -4.957 1 97.69 96 MET B O 1
ATOM 2311 N N . LYS B 1 97 ? 0.052 -0.475 -5.012 1 96.88 97 LYS B N 1
ATOM 2312 C CA . LYS B 1 97 ? -1.192 0.277 -5.148 1 96.88 97 LYS B CA 1
ATOM 2313 C C . LYS B 1 97 ? -2.396 -0.58 -4.77 1 96.88 97 LYS B C 1
ATOM 2315 O O . LYS B 1 97 ? -2.395 -1.794 -4.98 1 96.88 97 LYS B O 1
ATOM 2320 N N . MET B 1 98 ? -3.322 0.048 -4.188 1 97.75 98 MET B N 1
ATOM 2321 C CA . MET B 1 98 ? -4.645 -0.541 -3.99 1 97.75 98 MET B CA 1
ATOM 2322 C C . MET B 1 98 ? -5.504 -0.373 -5.238 1 97.75 98 MET B C 1
ATOM 2324 O O . MET B 1 98 ? -5.492 0.686 -5.867 1 97.75 98 MET B O 1
ATOM 2328 N N . MET B 1 99 ? -6.262 -1.442 -5.586 1 96.75 99 MET B N 1
ATOM 2329 C CA . MET B 1 99 ? -7.105 -1.388 -6.777 1 96.75 99 MET B CA 1
ATOM 2330 C C . MET B 1 99 ? -8.234 -2.406 -6.688 1 96.75 99 MET B C 1
ATOM 2332 O O . MET B 1 99 ? -8.281 -3.209 -5.754 1 96.75 99 MET B O 1
ATOM 2336 N N . ARG B 1 100 ? -9.148 -2.307 -7.664 1 96.5 100 ARG B N 1
ATOM 2337 C CA . ARG B 1 100 ? -10.234 -3.273 -7.828 1 96.5 100 ARG B CA 1
ATOM 2338 C C . ARG B 1 100 ? -10.258 -3.832 -9.25 1 96.5 100 ARG B C 1
ATOM 2340 O O . ARG B 1 100 ? -10.117 -3.084 -10.219 1 96.5 100 ARG B O 1
ATOM 2347 N N . PHE B 1 101 ? -10.43 -5.129 -9.352 1 97.06 101 PHE B N 1
ATOM 2348 C CA . PHE B 1 101 ? -10.586 -5.758 -10.656 1 97.06 101 PHE B CA 1
ATOM 2349 C C . PHE B 1 101 ? -12.039 -5.727 -11.102 1 97.06 101 PHE B C 1
ATOM 2351 O O . PHE B 1 101 ? -12.945 -5.961 -10.297 1 97.06 101 PHE B O 1
ATOM 2358 N N . GLU B 1 102 ? -12.156 -5.441 -12.367 1 96.81 102 GLU B N 1
ATOM 2359 C CA . GLU B 1 102 ? -13.383 -5.855 -13.031 1 96.81 102 GLU B CA 1
ATOM 2360 C C . GLU B 1 102 ? -13.25 -7.258 -13.617 1 96.81 102 GLU B C 1
ATOM 2362 O O . GLU B 1 102 ? -12.141 -7.723 -13.883 1 96.81 102 GLU B O 1
ATOM 2367 N N . ARG B 1 103 ? -14.375 -7.918 -13.812 1 97.25 103 ARG B N 1
ATOM 2368 C CA . ARG B 1 103 ? -14.344 -9.305 -14.258 1 97.25 103 ARG B CA 1
ATOM 2369 C C . ARG B 1 103 ? -13.547 -9.445 -15.547 1 97.25 103 ARG B C 1
ATOM 2371 O O . ARG B 1 103 ? -12.688 -10.328 -15.664 1 97.25 103 ARG B O 1
ATOM 2378 N N . ALA B 1 104 ? -13.812 -8.586 -16.531 1 97 104 ALA B N 1
ATOM 2379 C CA . ALA B 1 104 ? -13.188 -8.695 -17.844 1 97 104 ALA B CA 1
ATOM 2380 C C . ALA B 1 104 ? -11.664 -8.602 -17.734 1 97 104 ALA B C 1
ATOM 2382 O O . ALA B 1 104 ? -10.945 -9.414 -18.312 1 97 104 ALA B O 1
ATOM 2383 N N . ASN B 1 105 ? -11.148 -7.652 -16.969 1 96.69 105 ASN B N 1
ATOM 2384 C CA . ASN B 1 105 ? -9.703 -7.488 -16.859 1 96.69 105 ASN B CA 1
ATOM 2385 C C . ASN B 1 105 ? -9.078 -8.578 -16 1 96.69 105 ASN B C 1
ATOM 2387 O O . ASN B 1 105 ? -7.941 -8.992 -16.234 1 96.69 105 ASN B O 1
ATOM 2391 N N . CYS B 1 106 ? -9.859 -9.078 -15.039 1 98 106 CYS B N 1
ATOM 2392 C CA . CYS B 1 106 ? -9.359 -10.18 -14.227 1 98 106 CYS B CA 1
ATOM 2393 C C . CYS B 1 106 ? -9.203 -11.445 -15.055 1 98 106 CYS B C 1
ATOM 2395 O O . CYS B 1 106 ? -8.188 -12.141 -14.953 1 98 106 CYS B O 1
ATOM 2397 N N . GLU B 1 107 ? -10.195 -11.703 -15.844 1 97.56 107 GLU B N 1
ATOM 2398 C CA . GLU B 1 107 ? -10.133 -12.867 -16.719 1 97.56 107 GLU B CA 1
ATOM 2399 C C . GLU B 1 107 ? -8.984 -12.758 -17.719 1 97.56 107 GLU B C 1
ATOM 2401 O O . GLU B 1 107 ? -8.336 -13.758 -18.047 1 97.56 107 GLU B O 1
ATOM 2406 N N . GLU B 1 108 ? -8.789 -11.57 -18.188 1 96.69 108 GLU B N 1
ATOM 2407 C CA . GLU B 1 108 ? -7.645 -11.336 -19.062 1 96.69 108 GLU B CA 1
ATOM 2408 C C . GLU B 1 108 ? -6.328 -11.578 -18.328 1 96.69 108 GLU B C 1
ATOM 2410 O O . GLU B 1 108 ? -5.434 -12.242 -18.844 1 96.69 108 GLU B O 1
ATOM 2415 N N . PHE B 1 109 ? -6.219 -11.125 -17.188 1 97.69 109 PHE B N 1
ATOM 2416 C CA . PHE B 1 109 ? -5.031 -11.227 -16.344 1 97.69 109 PHE B CA 1
ATOM 2417 C C . PHE B 1 109 ? -4.727 -12.68 -16.016 1 97.69 109 PHE B C 1
ATOM 2419 O O . PHE B 1 109 ? -3.568 -13.102 -16.062 1 97.69 109 PHE B O 1
ATOM 2426 N N . MET B 1 110 ? -5.738 -13.43 -15.68 1 95.88 110 MET B N 1
ATOM 2427 C CA . MET B 1 110 ? -5.582 -14.812 -15.242 1 95.88 110 MET B CA 1
ATOM 2428 C C . MET B 1 110 ? -5.867 -15.781 -16.391 1 95.88 110 MET B C 1
ATOM 2430 O O . MET B 1 110 ? -6.137 -16.953 -16.172 1 95.88 110 MET B O 1
ATOM 2434 N N . GLY B 1 111 ? -5.844 -15.352 -17.578 1 95.25 111 GLY B N 1
ATOM 2435 C CA . GLY B 1 111 ? -6.285 -16.094 -18.734 1 95.25 111 GLY B CA 1
ATOM 2436 C C . GLY B 1 111 ? -5.566 -17.422 -18.906 1 95.25 111 GLY B C 1
ATOM 2437 O O . GLY B 1 111 ? -6.145 -18.391 -19.422 1 95.25 111 GLY B O 1
ATOM 2438 N N . VAL B 1 112 ? -4.367 -17.562 -18.516 1 92.38 112 VAL B N 1
ATOM 2439 C CA . VAL B 1 112 ? -3.547 -18.75 -18.672 1 92.38 112 VAL B CA 1
ATOM 2440 C C . VAL B 1 112 ? -4.156 -19.906 -17.891 1 92.38 112 VAL B C 1
ATOM 2442 O O . VAL B 1 112 ? -3.906 -21.078 -18.203 1 92.38 112 VAL B O 1
ATOM 2445 N N . TYR B 1 113 ? -5.047 -19.578 -16.906 1 95.12 113 TYR B N 1
ATOM 2446 C CA . TYR B 1 113 ? -5.621 -20.609 -16.062 1 95.12 113 TYR B CA 1
ATOM 2447 C C . TYR B 1 113 ? -6.984 -21.047 -16.578 1 95.12 113 TYR B C 1
ATOM 2449 O O . TYR B 1 113 ? -7.52 -22.078 -16.156 1 95.12 113 TYR B O 1
ATOM 2457 N N . LYS B 1 114 ? -7.535 -20.281 -17.453 1 96.56 114 LYS B N 1
ATOM 2458 C CA . LYS B 1 114 ? -8.859 -20.578 -17.984 1 96.56 114 LYS B CA 1
ATOM 2459 C C . LYS B 1 114 ? -8.859 -21.922 -18.703 1 96.56 114 LYS B C 1
ATOM 2461 O O . LYS B 1 114 ? -8.055 -22.156 -19.609 1 96.56 114 LYS B O 1
ATOM 2466 N N . GLY B 1 115 ? -9.688 -22.812 -18.25 1 96.38 115 GLY B N 1
ATOM 2467 C CA . GLY B 1 115 ? -9.773 -24.141 -18.859 1 96.38 115 GLY B CA 1
ATOM 2468 C C . GLY B 1 115 ? -8.656 -25.062 -18.422 1 96.38 115 GLY B C 1
ATOM 2469 O O . GLY B 1 115 ? -8.625 -26.234 -18.812 1 96.38 115 GLY B O 1
ATOM 2470 N N . VAL B 1 116 ? -7.727 -24.625 -17.656 1 94.5 116 VAL B N 1
ATOM 2471 C CA . VAL B 1 116 ? -6.574 -25.406 -17.234 1 94.5 116 VAL B CA 1
ATOM 2472 C C . VAL B 1 116 ? -6.785 -25.875 -15.797 1 94.5 116 VAL B C 1
ATOM 2474 O O . VAL B 1 116 ? -6.434 -27.016 -15.445 1 94.5 116 VAL B O 1
ATOM 2477 N N . ILE B 1 117 ? -7.34 -25 -14.953 1 94.19 117 ILE B N 1
ATOM 2478 C CA . ILE B 1 117 ? -7.586 -25.391 -13.57 1 94.19 117 ILE B CA 1
ATOM 2479 C C . ILE B 1 117 ? -9.07 -25.25 -13.25 1 94.19 117 ILE B C 1
ATOM 2481 O O . ILE B 1 117 ? -9.727 -24.312 -13.695 1 94.19 117 ILE B O 1
ATOM 2485 N N . PRO B 1 118 ? -9.609 -26.172 -12.523 1 96.19 118 PRO B N 1
ATOM 2486 C CA . PRO B 1 118 ? -11.047 -26.172 -12.234 1 96.19 118 PRO B CA 1
ATOM 2487 C C . PRO B 1 118 ? -11.461 -25 -11.352 1 96.19 118 PRO B C 1
ATOM 2489 O O . PRO B 1 118 ? -12.625 -24.578 -11.375 1 96.19 118 PRO B O 1
ATOM 2492 N N . GLU B 1 119 ? -10.539 -24.406 -10.648 1 96.19 119 GLU B N 1
ATOM 2493 C CA . GLU B 1 119 ? -10.852 -23.359 -9.688 1 96.19 119 GLU B CA 1
ATOM 2494 C C . GLU B 1 119 ? -10.914 -21.984 -10.359 1 96.19 119 GLU B C 1
ATOM 2496 O O . GLU B 1 119 ? -11.219 -20.984 -9.719 1 96.19 119 GLU B O 1
ATOM 2501 N N . PHE B 1 120 ? -10.75 -21.938 -11.648 1 97.56 120 PHE B N 1
ATOM 2502 C CA . PHE B 1 120 ? -10.578 -20.672 -12.359 1 97.56 120 PHE B CA 1
ATOM 2503 C C . PHE B 1 120 ? -11.719 -19.719 -12.039 1 97.56 120 PHE B C 1
ATOM 2505 O O . PHE B 1 120 ? -11.477 -18.578 -11.633 1 97.56 120 PHE B O 1
ATOM 2512 N N . GLU B 1 121 ? -12.938 -20.141 -12.156 1 97.94 121 GLU B N 1
ATOM 2513 C CA . GLU B 1 121 ? -14.086 -19.266 -11.938 1 97.94 121 GLU B CA 1
ATOM 2514 C C . GLU B 1 121 ? -14.125 -18.75 -10.508 1 97.94 121 GLU B C 1
ATOM 2516 O O . GLU B 1 121 ? -14.359 -17.562 -10.273 1 97.94 121 GLU B O 1
ATOM 2521 N N . SER B 1 122 ? -13.875 -19.641 -9.578 1 98.38 122 SER B N 1
ATOM 2522 C CA . SER B 1 122 ? -13.875 -19.25 -8.164 1 98.38 122 SER B CA 1
ATOM 2523 C C . SER B 1 122 ? -12.734 -18.281 -7.863 1 98.38 122 SER B C 1
ATOM 2525 O O . SER B 1 122 ? -12.891 -17.375 -7.051 1 98.38 122 SER B O 1
ATOM 2527 N N . MET B 1 123 ? -11.625 -18.438 -8.469 1 98.06 123 MET B N 1
ATOM 2528 C CA . MET B 1 123 ? -10.484 -17.547 -8.289 1 98.06 123 MET B CA 1
ATOM 2529 C C . MET B 1 123 ? -10.797 -16.141 -8.805 1 98.06 123 MET B C 1
ATOM 2531 O O . MET B 1 123 ? -10.516 -15.156 -8.125 1 98.06 123 MET B O 1
ATOM 2535 N N . VAL B 1 124 ? -11.398 -16.125 -9.969 1 98.62 124 VAL B N 1
ATOM 2536 C CA . VAL B 1 124 ? -11.781 -14.844 -10.555 1 98.62 124 VAL B CA 1
ATOM 2537 C C . VAL B 1 124 ? -12.789 -14.141 -9.656 1 98.62 124 VAL B C 1
ATOM 2539 O O . VAL B 1 124 ? -12.641 -12.953 -9.359 1 98.62 124 VAL B O 1
ATOM 2542 N N . MET B 1 125 ? -13.766 -14.867 -9.156 1 98.69 125 MET B N 1
ATOM 2543 C CA . MET B 1 125 ? -14.805 -14.289 -8.312 1 98.69 125 MET B CA 1
ATOM 2544 C C . MET B 1 125 ? -14.211 -13.719 -7.031 1 98.69 125 MET B C 1
ATOM 2546 O O . MET B 1 125 ? -14.641 -12.664 -6.559 1 98.69 125 MET B O 1
ATOM 2550 N N . GLN B 1 126 ? -13.273 -14.359 -6.492 1 98.75 126 GLN B N 1
ATOM 2551 C CA . GLN B 1 126 ? -12.625 -13.844 -5.289 1 98.75 126 GLN B CA 1
ATOM 2552 C C . GLN B 1 126 ? -11.82 -12.586 -5.59 1 98.75 126 GLN B C 1
ATOM 2554 O O . GLN B 1 126 ? -11.859 -11.625 -4.82 1 98.75 126 GLN B O 1
ATOM 2559 N N . MET B 1 127 ? -11.086 -12.578 -6.699 1 98.62 127 MET B N 1
ATOM 2560 C CA . MET B 1 127 ? -10.227 -11.469 -7.078 1 98.62 127 MET B CA 1
ATOM 2561 C C . MET B 1 127 ? -11.047 -10.211 -7.348 1 98.62 127 MET B C 1
ATOM 2563 O O . MET B 1 127 ? -10.586 -9.094 -7.082 1 98.62 127 MET B O 1
ATOM 2567 N N . ILE B 1 128 ? -12.297 -10.367 -7.777 1 98.5 128 ILE B N 1
ATOM 2568 C CA . ILE B 1 128 ? -13.094 -9.203 -8.141 1 98.5 128 ILE B CA 1
ATOM 2569 C C . ILE B 1 128 ? -14.016 -8.82 -6.984 1 98.5 128 ILE B C 1
ATOM 2571 O O . ILE B 1 128 ? -14.773 -7.855 -7.082 1 98.5 128 ILE B O 1
ATOM 2575 N N . SER B 1 129 ? -13.961 -9.484 -5.859 1 98.56 129 SER B N 1
ATOM 2576 C CA . SER B 1 129 ? -14.922 -9.367 -4.77 1 98.56 129 SER B CA 1
ATOM 2577 C C . SER B 1 129 ? -14.664 -8.109 -3.943 1 98.56 129 SER B C 1
ATOM 2579 O O . SER B 1 129 ? -15.492 -7.727 -3.109 1 98.56 129 SER B O 1
ATOM 2581 N N . GLY B 1 130 ? -13.531 -7.398 -4.156 1 97.94 130 GLY B N 1
ATOM 2582 C CA . GLY B 1 130 ? -13.211 -6.199 -3.4 1 97.94 130 GLY B CA 1
ATOM 2583 C C . GLY B 1 130 ? -11.852 -5.621 -3.754 1 97.94 130 GLY B C 1
ATOM 2584 O O . GLY B 1 130 ? -11.266 -5.973 -4.781 1 97.94 130 GLY B O 1
ATOM 2585 N N . ASP B 1 131 ? -11.445 -4.688 -2.854 1 97.44 131 ASP B N 1
ATOM 2586 C CA . ASP B 1 131 ? -10.148 -4.055 -3.057 1 97.44 131 ASP B CA 1
ATOM 2587 C C . ASP B 1 131 ? -9.016 -5.051 -2.822 1 97.44 131 ASP B C 1
ATOM 2589 O O . ASP B 1 131 ? -9.086 -5.879 -1.914 1 97.44 131 ASP B O 1
ATOM 2593 N N . LEU B 1 132 ? -8.094 -4.953 -3.654 1 98.62 132 LEU B N 1
ATOM 2594 C CA . LEU B 1 132 ? -6.855 -5.711 -3.494 1 98.62 132 LEU B CA 1
ATOM 2595 C C . LEU B 1 132 ? -5.648 -4.781 -3.473 1 98.62 132 LEU B C 1
ATOM 2597 O O . LEU B 1 132 ? -5.773 -3.586 -3.754 1 98.62 132 LEU B O 1
ATOM 2601 N N . ILE B 1 133 ? -4.473 -5.293 -3.014 1 98.75 133 ILE B N 1
ATOM 2602 C CA . ILE B 1 133 ? -3.229 -4.531 -3.027 1 98.75 133 ILE B CA 1
ATOM 2603 C C . ILE B 1 133 ? -2.199 -5.246 -3.9 1 98.75 133 ILE B C 1
ATOM 2605 O O . ILE B 1 133 ? -1.876 -6.414 -3.662 1 98.75 133 ILE B O 1
ATOM 2609 N N . ALA B 1 134 ? -1.74 -4.523 -4.93 1 98.56 134 ALA B N 1
ATOM 2610 C CA . ALA B 1 134 ? -0.695 -5.039 -5.812 1 98.56 134 ALA B CA 1
ATOM 2611 C C . ALA B 1 134 ? 0.672 -4.488 -5.422 1 98.56 134 ALA B C 1
ATOM 2613 O O . ALA B 1 134 ? 0.809 -3.297 -5.133 1 98.56 134 ALA B O 1
ATOM 2614 N N . LEU B 1 135 ? 1.662 -5.352 -5.414 1 98.62 135 LEU B N 1
ATOM 2615 C CA . LEU B 1 135 ? 3.033 -4.984 -5.078 1 98.62 135 LEU B CA 1
ATOM 2616 C C . LEU B 1 135 ? 4.004 -5.473 -6.148 1 98.62 135 LEU B C 1
ATOM 2618 O O . LEU B 1 135 ? 3.861 -6.586 -6.664 1 98.62 135 LEU B O 1
ATOM 2622 N N . GLU B 1 136 ? 4.945 -4.641 -6.477 1 98.62 136 GLU B N 1
ATOM 2623 C CA . GLU B 1 136 ? 6.172 -5.148 -7.082 1 98.62 136 GLU B CA 1
ATOM 2624 C C . GLU B 1 136 ? 7.215 -5.488 -6.02 1 98.62 136 GLU B C 1
ATOM 2626 O O . GLU B 1 136 ? 7.531 -4.66 -5.164 1 98.62 136 GLU B O 1
ATOM 2631 N N . ILE B 1 137 ? 7.656 -6.707 -6.109 1 98.38 137 ILE B N 1
ATOM 2632 C CA . ILE B 1 137 ? 8.625 -7.23 -5.156 1 98.38 137 ILE B CA 1
ATOM 2633 C C . ILE B 1 137 ? 9.984 -7.395 -5.84 1 98.38 137 ILE B C 1
ATOM 2635 O O . ILE B 1 137 ? 10.07 -7.945 -6.941 1 98.38 137 ILE B O 1
ATOM 2639 N N . THR B 1 138 ? 10.984 -6.863 -5.176 1 96.69 138 THR B N 1
ATOM 2640 C CA . THR B 1 138 ? 12.359 -7.082 -5.605 1 96.69 138 THR B CA 1
ATOM 2641 C C . THR B 1 138 ? 13.203 -7.617 -4.453 1 96.69 138 THR B C 1
ATOM 2643 O O . THR B 1 138 ? 12.703 -7.797 -3.34 1 96.69 138 THR B O 1
ATOM 2646 N N . ASN B 1 139 ? 14.352 -8.086 -4.691 1 92.25 139 ASN B N 1
ATOM 2647 C CA . ASN B 1 139 ? 15.273 -8.508 -3.641 1 92.25 139 ASN B CA 1
ATOM 2648 C C . ASN B 1 139 ? 16.719 -8.227 -4.023 1 92.25 139 ASN B C 1
ATOM 2650 O O . ASN B 1 139 ? 17 -7.852 -5.16 1 92.25 139 ASN B O 1
ATOM 2654 N N . LYS B 1 140 ? 17.531 -8.266 -3.051 1 85 140 LYS B N 1
ATOM 2655 C CA . LYS B 1 140 ? 18.969 -8.125 -3.271 1 85 140 LYS B CA 1
ATOM 2656 C C . LYS B 1 140 ? 19.719 -9.398 -2.895 1 85 140 LYS B C 1
ATOM 2658 O O . LYS B 1 140 ? 20.891 -9.352 -2.525 1 85 140 LYS B O 1
ATOM 2663 N N . PHE B 1 141 ? 18.922 -10.43 -2.955 1 82.88 141 PHE B N 1
ATOM 2664 C CA . PHE B 1 141 ? 19.562 -11.688 -2.57 1 82.88 141 PHE B CA 1
ATOM 2665 C C . PHE B 1 141 ? 20.594 -12.109 -3.604 1 82.88 141 PHE B C 1
ATOM 2667 O O . PHE B 1 141 ? 20.375 -11.953 -4.809 1 82.88 141 PHE B O 1
ATOM 2674 N N . GLU B 1 142 ? 21.703 -12.398 -3.203 1 79.88 142 GLU B N 1
ATOM 2675 C CA . GLU B 1 142 ? 22.734 -12.977 -4.07 1 79.88 142 GLU B CA 1
ATOM 2676 C C . GLU B 1 142 ? 22.797 -14.492 -3.922 1 79.88 142 GLU B C 1
ATOM 2678 O O . GLU B 1 142 ? 23.797 -15.039 -3.467 1 79.88 142 GLU B O 1
ATOM 2683 N N . ASN B 1 143 ? 21.75 -15.18 -4.285 1 78.5 143 ASN B N 1
ATOM 2684 C CA . ASN B 1 143 ? 21.688 -16.625 -4.066 1 78.5 143 ASN B CA 1
ATOM 2685 C C . ASN B 1 143 ? 21.484 -17.375 -5.371 1 78.5 143 ASN B C 1
ATOM 2687 O O . ASN B 1 143 ? 21.188 -18.578 -5.359 1 78.5 143 ASN B O 1
ATOM 2691 N N . GLY B 1 144 ? 21.531 -16.703 -6.48 1 84.69 144 GLY B N 1
ATOM 2692 C CA . GLY B 1 144 ? 21.406 -17.375 -7.77 1 84.69 144 GLY B CA 1
ATOM 2693 C C . GLY B 1 144 ? 19.969 -17.562 -8.195 1 84.69 144 GLY B C 1
ATOM 2694 O O . GLY B 1 144 ? 19.703 -17.953 -9.328 1 84.69 144 GLY B O 1
ATOM 2695 N N . TYR B 1 145 ? 19.031 -17.344 -7.273 1 88.81 145 TYR B N 1
ATOM 2696 C CA . TYR B 1 145 ? 17.625 -17.469 -7.629 1 88.81 145 TYR B CA 1
ATOM 2697 C C . TYR B 1 145 ? 17.031 -16.125 -8.055 1 88.81 145 TYR B C 1
ATOM 2699 O O . TYR B 1 145 ? 17.484 -15.078 -7.602 1 88.81 145 TYR B O 1
ATOM 2707 N N . SER B 1 146 ? 16.078 -16.281 -8.914 1 93.88 146 SER B N 1
ATOM 2708 C CA . SER B 1 146 ? 15.336 -15.086 -9.281 1 93.88 146 SER B CA 1
ATOM 2709 C C . SER B 1 146 ? 14.438 -14.617 -8.141 1 93.88 146 SER B C 1
ATOM 2711 O O . SER B 1 146 ? 14.102 -15.398 -7.246 1 93.88 146 SER B O 1
ATOM 2713 N N . THR B 1 147 ? 14.125 -13.375 -8.164 1 97.31 147 THR B N 1
ATOM 2714 C CA . THR B 1 147 ? 13.172 -12.836 -7.199 1 97.31 147 THR B CA 1
ATOM 2715 C C . THR B 1 147 ? 11.844 -13.586 -7.281 1 97.31 147 THR B C 1
ATOM 2717 O O . THR B 1 147 ? 11.227 -13.891 -6.254 1 97.31 147 THR B O 1
ATOM 2720 N N . GLN B 1 148 ? 11.445 -13.906 -8.5 1 97.5 148 GLN B N 1
ATOM 2721 C CA . GLN B 1 148 ? 10.203 -14.641 -8.703 1 97.5 148 GLN B CA 1
ATOM 2722 C C . GLN B 1 148 ? 10.227 -15.984 -7.98 1 97.5 148 GLN B C 1
ATOM 2724 O O . GLN B 1 148 ? 9.289 -16.328 -7.258 1 97.5 148 GLN B O 1
ATOM 2729 N N . GLN B 1 149 ? 11.305 -16.719 -8.125 1 97.06 149 GLN B N 1
ATOM 2730 C CA . GLN B 1 149 ? 11.414 -18.047 -7.504 1 97.06 149 GLN B CA 1
ATOM 2731 C C . GLN B 1 149 ? 11.477 -17.938 -5.984 1 97.06 149 GLN B C 1
ATOM 2733 O O . GLN B 1 149 ? 10.789 -18.672 -5.273 1 97.06 149 GLN B O 1
ATOM 2738 N N . SER B 1 150 ? 12.312 -17.047 -5.535 1 97.38 150 SER B N 1
ATOM 2739 C CA . SER B 1 150 ? 12.461 -16.859 -4.098 1 97.38 150 SER B CA 1
ATOM 2740 C C . SER B 1 150 ? 11.141 -16.438 -3.455 1 97.38 150 SER B C 1
ATOM 2742 O O . SER B 1 150 ? 10.797 -16.906 -2.367 1 97.38 150 SER B O 1
ATOM 2744 N N . PHE B 1 151 ? 10.438 -15.539 -4.121 1 98.5 151 PHE B N 1
ATOM 2745 C CA . PHE B 1 151 ? 9.195 -15.047 -3.557 1 98.5 151 PHE B CA 1
ATOM 2746 C C . PHE B 1 151 ? 8.109 -16.109 -3.617 1 98.5 151 PHE B C 1
ATOM 2748 O O . PHE B 1 151 ? 7.293 -16.234 -2.697 1 98.5 151 PHE B O 1
ATOM 2755 N N . ARG B 1 152 ? 8.031 -16.844 -4.66 1 98.25 152 ARG B N 1
ATOM 2756 C CA . ARG B 1 152 ? 7.086 -17.953 -4.75 1 98.25 152 ARG B CA 1
ATOM 2757 C C . ARG B 1 152 ? 7.309 -18.953 -3.623 1 98.25 152 ARG B C 1
ATOM 2759 O O . ARG B 1 152 ? 6.348 -19.453 -3.039 1 98.25 152 ARG B O 1
ATOM 2766 N N . ASP B 1 153 ? 8.57 -19.219 -3.365 1 97.56 153 ASP B N 1
ATOM 2767 C CA . ASP B 1 153 ? 8.898 -20.109 -2.266 1 97.56 153 ASP B CA 1
ATOM 2768 C C . ASP B 1 153 ? 8.414 -19.547 -0.931 1 97.56 153 ASP B C 1
ATOM 2770 O O . ASP B 1 153 ? 7.902 -20.297 -0.086 1 97.56 153 ASP B O 1
ATOM 2774 N N . PHE B 1 154 ? 8.578 -18.312 -0.758 1 98.62 154 PHE B N 1
ATOM 2775 C CA . PHE B 1 154 ? 8.164 -17.656 0.473 1 98.62 154 PHE B CA 1
ATOM 2776 C C . PHE B 1 154 ? 6.645 -17.656 0.605 1 98.62 154 PHE B C 1
ATOM 2778 O O . PHE B 1 154 ? 6.113 -17.766 1.712 1 98.62 154 PHE B O 1
ATOM 2785 N N . CYS B 1 155 ? 5.914 -17.547 -0.515 1 98.81 155 CYS B N 1
ATOM 2786 C CA . CYS B 1 155 ? 4.457 -17.625 -0.493 1 98.81 155 CYS B CA 1
ATOM 2787 C C . CYS B 1 155 ? 3.99 -19.016 -0.062 1 98.81 155 CYS B C 1
ATOM 2789 O O . CYS B 1 155 ? 3.014 -19.141 0.68 1 98.81 155 CYS B O 1
ATOM 2791 N N . GLY B 1 156 ? 4.656 -20 -0.592 1 98.69 156 GLY B N 1
ATOM 2792 C CA . GLY B 1 156 ? 4.316 -21.375 -0.232 1 98.69 156 GLY B CA 1
ATOM 2793 C C . GLY B 1 156 ? 3.264 -21.984 -1.135 1 98.69 156 GLY B C 1
ATOM 2794 O O . GLY B 1 156 ? 2.777 -21.328 -2.061 1 98.69 156 GLY B O 1
ATOM 2795 N N . PRO B 1 157 ? 2.943 -23.203 -0.789 1 98 157 PRO B N 1
ATOM 2796 C CA . PRO B 1 157 ? 1.928 -23.906 -1.575 1 98 157 PRO B CA 1
ATOM 2797 C C . PRO B 1 157 ? 0.593 -23.172 -1.614 1 98 157 PRO B C 1
ATOM 2799 O O . PRO B 1 157 ? 0.214 -22.516 -0.635 1 98 157 PRO B O 1
ATOM 2802 N N . SER B 1 158 ? -0.111 -23.344 -2.801 1 97.38 158 SER B N 1
ATOM 2803 C CA . SER B 1 158 ? -1.368 -22.625 -3.027 1 97.38 158 SER B CA 1
ATOM 2804 C C . SER B 1 158 ? -2.43 -23.047 -2.016 1 97.38 158 SER B C 1
ATOM 2806 O O . SER B 1 158 ? -3.295 -22.25 -1.649 1 97.38 158 SER B O 1
ATOM 2808 N N . CYS B 1 159 ? -2.328 -24.312 -1.61 1 97.94 159 CYS B N 1
ATOM 2809 C CA . CYS B 1 159 ? -3.283 -24.797 -0.617 1 97.94 159 CYS B CA 1
ATOM 2810 C C . CYS B 1 159 ? -2.775 -24.531 0.796 1 97.94 159 CYS B C 1
ATOM 2812 O O . CYS B 1 159 ? -1.808 -25.156 1.237 1 97.94 159 CYS B O 1
ATOM 2814 N N . PRO B 1 160 ? -3.463 -23.75 1.574 1 98.62 160 PRO B N 1
ATOM 2815 C CA . PRO B 1 160 ? -2.992 -23.391 2.914 1 98.62 160 PRO B CA 1
ATOM 2816 C C . PRO B 1 160 ? -2.902 -24.594 3.854 1 98.62 160 PRO B C 1
ATOM 2818 O O . PRO B 1 160 ? -1.999 -24.656 4.688 1 98.62 160 PRO B O 1
ATOM 2821 N N . ASP B 1 161 ? -3.803 -25.531 3.705 1 98.19 161 ASP B N 1
ATOM 2822 C CA . ASP B 1 161 ? -3.758 -26.703 4.562 1 98.19 161 ASP B CA 1
ATOM 2823 C C . ASP B 1 161 ? -2.473 -27.5 4.336 1 98.19 161 ASP B C 1
ATOM 2825 O O . ASP B 1 161 ? -1.837 -27.953 5.293 1 98.19 161 ASP B O 1
ATOM 2829 N N . ILE B 1 162 ? -2.191 -27.688 3.119 1 98.19 162 ILE B N 1
ATOM 2830 C CA . ILE B 1 162 ? -0.95 -28.375 2.775 1 98.19 162 ILE B CA 1
ATOM 2831 C C . ILE B 1 162 ? 0.244 -27.547 3.234 1 98.19 162 ILE B C 1
ATOM 2833 O O . ILE B 1 162 ? 1.211 -28.078 3.781 1 98.19 162 ILE B O 1
ATOM 2837 N N . ALA B 1 163 ? 0.164 -26.25 3.066 1 98.62 163 ALA B N 1
ATOM 2838 C CA . ALA B 1 163 ? 1.241 -25.344 3.457 1 98.62 163 ALA B CA 1
ATOM 2839 C C . ALA B 1 163 ? 1.507 -25.422 4.957 1 98.62 163 ALA B C 1
ATOM 2841 O O . ALA B 1 163 ? 2.662 -25.469 5.391 1 98.62 163 ALA B O 1
ATOM 2842 N N . ARG B 1 164 ? 0.468 -25.438 5.742 1 98.56 164 ARG B N 1
ATOM 2843 C CA . ARG B 1 164 ? 0.608 -25.484 7.191 1 98.56 164 ARG B CA 1
ATOM 2844 C C . ARG B 1 164 ? 1.324 -26.75 7.641 1 98.56 164 ARG B C 1
ATOM 2846 O O . ARG B 1 164 ? 2.055 -26.734 8.633 1 98.56 164 ARG B O 1
ATOM 2853 N N . ILE B 1 165 ? 1.162 -27.766 6.887 1 98.5 165 ILE B N 1
ATOM 2854 C CA . ILE B 1 165 ? 1.768 -29.047 7.227 1 98.5 165 ILE B CA 1
ATOM 2855 C C . ILE B 1 165 ? 3.203 -29.094 6.711 1 98.5 165 ILE B C 1
ATOM 2857 O O . ILE B 1 165 ? 4.117 -29.516 7.43 1 98.5 165 ILE B O 1
ATOM 2861 N N . THR B 1 166 ? 3.482 -28.672 5.523 1 98.44 166 THR B N 1
ATOM 2862 C CA . THR B 1 166 ? 4.758 -28.922 4.863 1 98.44 166 THR B CA 1
ATOM 2863 C C . THR B 1 166 ? 5.68 -27.719 4.988 1 98.44 166 THR B C 1
ATOM 2865 O O . THR B 1 166 ? 6.906 -27.859 4.988 1 98.44 166 THR B O 1
ATOM 2868 N N . ARG B 1 167 ? 5.098 -26.438 4.996 1 98.56 167 ARG B N 1
ATOM 2869 C CA . ARG B 1 167 ? 5.852 -25.188 5.043 1 98.56 167 ARG B CA 1
ATOM 2870 C C . ARG B 1 167 ? 5.141 -24.156 5.898 1 98.56 167 ARG B C 1
ATOM 2872 O O . ARG B 1 167 ? 4.734 -23.094 5.402 1 98.56 167 ARG B O 1
ATOM 2879 N N . PRO B 1 168 ? 5.121 -24.312 7.188 1 98.44 168 PRO B N 1
ATOM 2880 C CA . PRO B 1 168 ? 4.23 -23.562 8.086 1 98.44 168 PRO B CA 1
ATOM 2881 C C . PRO B 1 168 ? 4.613 -22.094 8.219 1 98.44 168 PRO B C 1
ATOM 2883 O O . PRO B 1 168 ? 3.82 -21.281 8.703 1 98.44 168 PRO B O 1
ATOM 2886 N N . HIS B 1 169 ? 5.758 -21.672 7.707 1 98.44 169 HIS B N 1
ATOM 2887 C CA . HIS B 1 169 ? 6.199 -20.297 7.91 1 98.44 169 HIS B CA 1
ATOM 2888 C C . HIS B 1 169 ? 5.969 -19.453 6.66 1 98.44 169 HIS B C 1
ATOM 2890 O O . HIS B 1 169 ? 6.398 -18.297 6.598 1 98.44 169 HIS B O 1
ATOM 2896 N N . THR B 1 170 ? 5.277 -20.031 5.648 1 98.88 170 THR B N 1
ATOM 2897 C CA . THR B 1 170 ? 5.004 -19.312 4.41 1 98.88 170 THR B CA 1
ATOM 2898 C C . THR B 1 170 ? 3.76 -18.438 4.559 1 98.88 170 THR B C 1
ATOM 2900 O O . THR B 1 170 ? 2.98 -18.625 5.5 1 98.88 170 THR B O 1
ATOM 2903 N N . LEU B 1 171 ? 3.617 -17.5 3.666 1 98.94 171 LEU B N 1
ATOM 2904 C CA . LEU B 1 171 ? 2.527 -16.531 3.738 1 98.94 171 LEU B CA 1
ATOM 2905 C C . LEU B 1 171 ? 1.174 -17.219 3.625 1 98.94 171 LEU B C 1
ATOM 2907 O O . LEU B 1 171 ? 0.254 -16.922 4.391 1 98.94 171 LEU B O 1
ATOM 2911 N N . ARG B 1 172 ? 1.059 -18.141 2.693 1 98.88 172 ARG B N 1
ATOM 2912 C CA . ARG B 1 172 ? -0.234 -18.781 2.492 1 98.88 172 ARG B CA 1
ATOM 2913 C C . ARG B 1 172 ? -0.572 -19.703 3.658 1 98.88 172 ARG B C 1
ATOM 2915 O O . ARG B 1 172 ? -1.742 -19.875 4.008 1 98.88 172 ARG B O 1
ATOM 2922 N N . ALA B 1 173 ? 0.451 -20.328 4.293 1 98.94 173 ALA B N 1
ATOM 2923 C CA . ALA B 1 173 ? 0.23 -21.125 5.5 1 98.94 173 ALA B CA 1
ATOM 2924 C C . ALA B 1 173 ? -0.327 -20.266 6.629 1 98.94 173 ALA B C 1
ATOM 2926 O O . ALA B 1 173 ? -1.228 -20.688 7.355 1 98.94 173 ALA B O 1
ATOM 2927 N N . GLN B 1 174 ? 0.154 -19.109 6.719 1 98.88 174 GLN B N 1
ATOM 2928 C CA . GLN B 1 174 ? -0.147 -18.25 7.859 1 98.88 174 GLN B CA 1
ATOM 2929 C C . GLN B 1 174 ? -1.448 -17.484 7.641 1 98.88 174 GLN B C 1
ATOM 2931 O O . GLN B 1 174 ? -2.213 -17.266 8.586 1 98.88 174 GLN B O 1
ATOM 2936 N N . PHE B 1 175 ? -1.746 -17.094 6.391 1 98.88 175 PHE B N 1
ATOM 2937 C CA . PHE B 1 175 ? -2.809 -16.125 6.199 1 98.88 175 PHE B CA 1
ATOM 2938 C C . PHE B 1 175 ? -3.938 -16.703 5.355 1 98.88 175 PHE B C 1
ATOM 2940 O O . PHE B 1 175 ? -5.02 -16.109 5.273 1 98.88 175 PHE B O 1
ATOM 2947 N N . GLY B 1 176 ? -3.693 -17.844 4.73 1 98.88 176 GLY B N 1
ATOM 2948 C CA . GLY B 1 176 ? -4.715 -18.438 3.881 1 98.88 176 GLY B CA 1
ATOM 2949 C C . GLY B 1 176 ? -5.75 -19.234 4.656 1 98.88 176 GLY B C 1
ATOM 2950 O O . GLY B 1 176 ? -5.469 -19.734 5.746 1 98.88 176 GLY B O 1
ATOM 2951 N N . GLN B 1 177 ? -6.922 -19.328 4.051 1 98.69 177 GLN B N 1
ATOM 2952 C CA . GLN B 1 177 ? -8.008 -20.109 4.629 1 98.69 177 GLN B CA 1
ATOM 2953 C C . GLN B 1 177 ? -8.242 -21.391 3.832 1 98.69 177 GLN B C 1
ATOM 2955 O O . GLN B 1 177 ? -8.422 -22.469 4.41 1 98.69 177 GLN B O 1
ATOM 2960 N N . ASN B 1 178 ? -8.297 -21.297 2.568 1 98.06 178 ASN B N 1
ATOM 2961 C CA . ASN B 1 178 ? -8.398 -22.406 1.626 1 98.06 178 ASN B CA 1
ATOM 2962 C C . ASN B 1 178 ? -7.812 -22.047 0.265 1 98.06 178 ASN B C 1
ATOM 2964 O O . ASN B 1 178 ? -7.234 -20.969 0.101 1 98.06 178 ASN B O 1
ATOM 2968 N N . LYS B 1 179 ? -7.953 -22.859 -0.704 1 96.31 179 LYS B N 1
ATOM 2969 C CA . LYS B 1 179 ? -7.258 -22.719 -1.979 1 96.31 179 LYS B CA 1
ATOM 2970 C C . LYS B 1 179 ? -7.691 -21.438 -2.699 1 96.31 179 LYS B C 1
ATOM 2972 O O . LYS B 1 179 ? -6.914 -20.844 -3.451 1 96.31 179 LYS B O 1
ATOM 2977 N N . ILE B 1 180 ? -8.914 -21.031 -2.486 1 97.75 180 ILE B N 1
ATOM 2978 C CA . ILE B 1 180 ? -9.453 -19.844 -3.145 1 97.75 180 ILE B CA 1
ATOM 2979 C C . ILE B 1 180 ? -9.117 -18.594 -2.328 1 97.75 180 ILE B C 1
ATOM 2981 O O . ILE B 1 180 ? -8.656 -17.594 -2.875 1 97.75 180 ILE B O 1
ATOM 2985 N N . LEU B 1 181 ? -9.289 -18.75 -1.018 1 98.69 181 LEU B N 1
ATOM 2986 C CA . LEU B 1 181 ? -8.977 -17.688 -0.063 1 98.69 181 LEU B CA 1
ATOM 2987 C C . LEU B 1 181 ? -7.59 -17.875 0.533 1 98.69 181 LEU B C 1
ATOM 2989 O O . LEU B 1 181 ? -7.441 -17.984 1.753 1 98.69 181 LEU B O 1
ATOM 2993 N N . ASN B 1 182 ? -6.59 -17.828 -0.321 1 98.56 182 ASN B N 1
ATOM 2994 C CA . ASN B 1 182 ? -5.258 -18.172 0.158 1 98.56 182 ASN B CA 1
ATOM 2995 C C . ASN B 1 182 ? -4.371 -16.938 0.304 1 98.56 182 ASN B C 1
ATOM 2997 O O . ASN B 1 182 ? -3.145 -17.047 0.312 1 98.56 182 ASN B O 1
ATOM 3001 N N . ALA B 1 183 ? -4.887 -15.773 0.313 1 98.88 183 ALA B N 1
ATOM 3002 C CA . ALA B 1 183 ? -4.344 -14.5 0.785 1 98.88 183 ALA B CA 1
ATOM 3003 C C . ALA B 1 183 ? -3.492 -13.836 -0.292 1 98.88 183 ALA B C 1
ATOM 3005 O O . ALA B 1 183 ? -3.482 -12.609 -0.412 1 98.88 183 ALA B O 1
ATOM 3006 N N . ILE B 1 184 ? -2.801 -14.695 -1.092 1 98.81 184 ILE B N 1
ATOM 3007 C CA . ILE B 1 184 ? -1.757 -14.109 -1.925 1 98.81 184 ILE B CA 1
ATOM 3008 C C . ILE B 1 184 ? -1.841 -14.68 -3.338 1 98.81 184 ILE B C 1
ATOM 3010 O O . ILE B 1 184 ? -1.979 -15.891 -3.516 1 98.81 184 ILE B O 1
ATOM 3014 N N . TYR B 1 185 ? -1.783 -13.812 -4.297 1 98.69 185 TYR B N 1
ATOM 3015 C CA . TYR B 1 185 ? -1.385 -14.18 -5.648 1 98.69 185 TYR B CA 1
ATOM 3016 C C . TYR B 1 185 ? 0.077 -13.836 -5.902 1 98.69 185 TYR B C 1
ATOM 3018 O O . TYR B 1 185 ? 0.538 -12.75 -5.523 1 98.69 185 TYR B O 1
ATOM 3026 N N . CYS B 1 186 ? 0.844 -14.727 -6.41 1 98.62 186 CYS B N 1
ATOM 3027 C CA . CYS B 1 186 ? 2.199 -14.438 -6.867 1 98.62 186 CYS B CA 1
ATOM 3028 C C . CYS B 1 186 ? 2.436 -15.008 -8.266 1 98.62 186 CYS B C 1
ATOM 3030 O O . CYS B 1 186 ? 1.817 -16.016 -8.641 1 98.62 186 CYS B O 1
ATOM 3032 N N . THR B 1 187 ? 3.271 -14.336 -9 1 98.19 187 THR B N 1
ATOM 3033 C CA . THR B 1 187 ? 3.596 -14.805 -10.344 1 98.19 187 THR B CA 1
ATOM 3034 C C . THR B 1 187 ? 4.074 -16.25 -10.312 1 98.19 187 THR B C 1
ATOM 3036 O O . THR B 1 187 ? 4.926 -16.609 -9.492 1 98.19 187 THR B O 1
ATOM 3039 N N . ASP B 1 188 ? 3.525 -17.062 -11.164 1 96.44 188 ASP B N 1
ATOM 3040 C CA . ASP B 1 188 ? 3.807 -18.484 -11.172 1 96.44 188 ASP B CA 1
ATOM 3041 C C . ASP B 1 188 ? 5.082 -18.797 -11.953 1 96.44 188 ASP B C 1
ATOM 3043 O O . ASP B 1 188 ? 5.949 -19.531 -11.477 1 96.44 188 ASP B O 1
ATOM 3047 N N . LEU B 1 189 ? 5.195 -18.188 -13.148 1 95.31 189 LEU B N 1
ATOM 3048 C CA . LEU B 1 189 ? 6.359 -18.391 -14.008 1 95.31 189 LEU B CA 1
ATOM 3049 C C . LEU B 1 189 ? 7.133 -17.094 -14.188 1 95.31 189 LEU B C 1
ATOM 3051 O O . LEU B 1 189 ? 6.535 -16.047 -14.43 1 95.31 189 LEU B O 1
ATOM 3055 N N . GLU B 1 190 ? 8.391 -17.234 -14.109 1 95.69 190 GLU B N 1
ATOM 3056 C CA . GLU B 1 190 ? 9.25 -16.062 -14.227 1 95.69 190 GLU B CA 1
ATOM 3057 C C . GLU B 1 190 ? 8.984 -15.32 -15.531 1 95.69 190 GLU B C 1
ATOM 3059 O O . GLU B 1 190 ? 9.016 -14.086 -15.562 1 95.69 190 GLU B O 1
ATOM 3064 N N . GLU B 1 191 ? 8.719 -16.031 -16.594 1 95.75 191 GLU B N 1
ATOM 3065 C CA . GLU B 1 191 ? 8.523 -15.461 -17.922 1 95.75 191 GLU B CA 1
ATOM 3066 C C . GLU B 1 191 ? 7.289 -14.562 -17.953 1 95.75 191 GLU B C 1
ATOM 3068 O O . GLU B 1 191 ? 7.152 -13.719 -18.844 1 95.75 191 GLU B O 1
ATOM 3073 N N . ASP B 1 192 ? 6.383 -14.672 -17 1 96.5 192 ASP B N 1
ATOM 3074 C CA . ASP B 1 192 ? 5.137 -13.914 -16.984 1 96.5 192 ASP B CA 1
ATOM 3075 C C . ASP B 1 192 ? 5.285 -12.625 -16.172 1 96.5 192 ASP B C 1
ATOM 3077 O O . ASP B 1 192 ? 4.387 -11.781 -16.172 1 96.5 192 ASP B O 1
ATOM 3081 N N . THR B 1 193 ? 6.41 -12.438 -15.555 1 97.25 193 THR B N 1
ATOM 3082 C CA . THR B 1 193 ? 6.598 -11.367 -14.586 1 97.25 193 THR B CA 1
ATOM 3083 C C . THR B 1 193 ? 6.379 -10.008 -15.234 1 97.25 193 THR B C 1
ATOM 3085 O O . THR B 1 193 ? 5.555 -9.219 -14.766 1 97.25 193 THR B O 1
ATOM 3088 N N . MET B 1 194 ? 7.09 -9.797 -16.266 1 96.06 194 MET B N 1
ATOM 3089 C CA . MET B 1 194 ? 7.023 -8.492 -16.922 1 96.06 194 MET B CA 1
ATOM 3090 C C . MET B 1 194 ? 5.605 -8.195 -17.406 1 96.06 194 MET B C 1
ATOM 3092 O O . MET B 1 194 ? 5.109 -7.082 -17.219 1 96.06 194 MET B O 1
ATOM 3096 N N . LEU B 1 195 ? 4.992 -9.156 -18.031 1 95.81 195 LEU B N 1
ATOM 3097 C CA . LEU B 1 195 ? 3.643 -8.984 -18.562 1 95.81 195 LEU B CA 1
ATOM 3098 C C . LEU B 1 195 ? 2.658 -8.672 -17.438 1 95.81 195 LEU B C 1
ATOM 3100 O O . LEU B 1 195 ? 1.82 -7.777 -17.562 1 95.81 195 LEU B O 1
ATOM 3104 N N . GLU B 1 196 ? 2.719 -9.367 -16.375 1 97.69 196 GLU B N 1
ATOM 3105 C CA . GLU B 1 196 ? 1.812 -9.18 -15.242 1 97.69 196 GLU B CA 1
ATOM 3106 C C . GLU B 1 196 ? 2.014 -7.812 -14.594 1 97.69 196 GLU B C 1
ATOM 3108 O O . GLU B 1 196 ? 1.044 -7.102 -14.32 1 97.69 196 GLU B O 1
ATOM 3113 N N . LEU B 1 197 ? 3.236 -7.457 -14.391 1 97.81 197 LEU B N 1
ATOM 3114 C CA . LEU B 1 197 ? 3.533 -6.164 -13.781 1 97.81 197 LEU B CA 1
ATOM 3115 C C . LEU B 1 197 ? 3.084 -5.023 -14.68 1 97.81 197 LEU B C 1
ATOM 3117 O O . LEU B 1 197 ? 2.48 -4.055 -14.211 1 97.81 197 LEU B O 1
ATOM 3121 N N . ASP B 1 198 ? 3.32 -5.168 -15.953 1 95.75 198 ASP B N 1
ATOM 3122 C CA . ASP B 1 198 ? 2.896 -4.145 -16.906 1 95.75 198 ASP B CA 1
ATOM 3123 C C . ASP B 1 198 ? 1.376 -4.016 -16.938 1 95.75 198 ASP B C 1
ATOM 3125 O O . ASP B 1 198 ? 0.845 -2.902 -16.938 1 95.75 198 ASP B O 1
ATOM 3129 N N . TYR B 1 199 ? 0.758 -5.148 -16.953 1 96.38 199 TYR B N 1
ATOM 3130 C CA . TYR B 1 199 ? -0.7 -5.148 -16.984 1 96.38 199 TYR B CA 1
ATOM 3131 C C . TYR B 1 199 ? -1.28 -4.445 -15.766 1 96.38 199 TYR B C 1
ATOM 3133 O O . TYR B 1 199 ? -2.189 -3.621 -15.891 1 96.38 199 TYR B O 1
ATOM 3141 N N . ILE B 1 200 ? -0.762 -4.695 -14.602 1 96.69 200 ILE B N 1
ATOM 3142 C CA . ILE B 1 200 ? -1.298 -4.207 -13.336 1 96.69 200 ILE B CA 1
ATOM 3143 C C . ILE B 1 200 ? -0.932 -2.736 -13.156 1 96.69 200 ILE B C 1
ATOM 3145 O O . ILE B 1 200 ? -1.787 -1.916 -12.812 1 96.69 200 ILE B O 1
ATOM 3149 N N . PHE B 1 201 ? 0.268 -2.32 -13.438 1 95.06 201 PHE B N 1
ATOM 3150 C CA . PHE B 1 201 ? 0.751 -1.017 -13 1 95.06 201 PHE B CA 1
ATOM 3151 C C . PHE B 1 201 ? 0.725 -0.016 -14.148 1 95.06 201 PHE B C 1
ATOM 3153 O O . PHE B 1 201 ? 0.749 1.195 -13.922 1 95.06 201 PHE B O 1
ATOM 3160 N N . LYS B 1 202 ? 0.649 -0.487 -15.367 1 90.94 202 LYS B N 1
ATOM 3161 C CA . LYS B 1 202 ? 0.687 0.446 -16.484 1 90.94 202 LYS B CA 1
ATOM 3162 C C . LYS B 1 202 ? -0.638 0.449 -17.25 1 90.94 202 LYS B C 1
ATOM 3164 O O . LYS B 1 202 ? -1.102 1.501 -17.688 1 90.94 202 LYS B O 1
ATOM 3169 N N . PHE B 1 203 ? -1.204 -0.719 -17.344 1 90.69 203 PHE B N 1
ATOM 3170 C CA . PHE B 1 203 ? -2.414 -0.821 -18.156 1 90.69 203 PHE B CA 1
ATOM 3171 C C . PHE B 1 203 ? -3.65 -0.519 -17.312 1 90.69 203 PHE B C 1
ATOM 3173 O O . PHE B 1 203 ? -4.555 0.188 -17.766 1 90.69 203 PHE B O 1
ATOM 3180 N N . LEU B 1 204 ? -3.678 -1.08 -16.141 1 90.56 204 LEU B N 1
ATOM 3181 C CA . LEU B 1 204 ? -4.852 -0.877 -15.305 1 90.56 204 LEU B CA 1
ATOM 3182 C C . LEU B 1 204 ? -4.711 0.393 -14.469 1 90.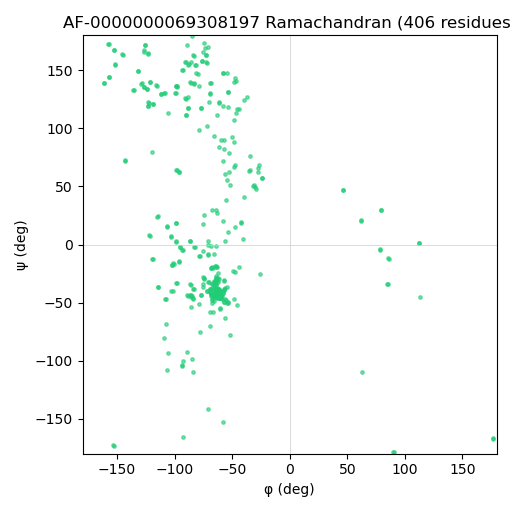56 204 LEU B C 1
ATOM 3184 O O . LEU B 1 204 ? -3.596 0.805 -14.141 1 90.56 204 LEU B O 1
ATOM 3188 N N . PRO B 1 205 ? -5.777 0.954 -14.086 1 80.88 205 PRO B N 1
ATOM 3189 C CA . PRO B 1 205 ? -5.715 2.16 -13.258 1 80.88 205 PRO B CA 1
ATOM 3190 C C . PRO B 1 205 ? -5.297 1.865 -11.82 1 80.88 205 PRO B C 1
ATOM 3192 O O . PRO B 1 205 ? -5.5 0.751 -11.328 1 80.88 205 PRO B O 1
#

Foldseek 3Di:
DDDDDDDDDDDDPPPVPDDDCCDPVPDPPPCPDDPPPPPVPPDPPPDPPPPCVLVPLQDPLPLKWKKKQWFVCVVVVCVVVLVVVCVVVAKDWRHKDKDADDLVLLCVLVVVCVVPDPCSVLLSCRRRVHIMMMTIIHHDDPPPDGSQVVLDVLQADLALVVCCVPPCRHQQVVRADGNNRSRMDIDDDPVCGSVNCCCVRRVDD/DDPDDDDDDDDDDDDDDDDACVVVCDDDPPCPPDPDPPPPPPDPPPDPPPPCVLVPLQAPLPLKWKKKQWFVCVVVVCVVVLVVVCVVVAKDWRHKDKDADDLVLLCVLVVVCVVPDPCSVLLSCRRRVHIMMMTIIHHDDPPPDGSQVVLDVLQADLALVVCCVPPCRHQQVVRADGNNRSRMDIDDDPVCGSVNCCSVRRVDD

Sequence (410 aa):
MVLCGHANSSDGANISASTTLRALYGTGIYFSNSAISSNMESKLIFSNNDVRLCLKSSVLLKNSTLCIIKPHAVRQGLTGEIITQILEKGFIVSAMKMMRFERANCEEFMGVYKGVIPEFESMVMQMISGDLIALEITNKFENGYSTQQSFRDFCGPSCPDIARITRPHTLRAQFGQNKILNAIYCTDLEEDTMLELDYIFKFLPMVLCGHANSSDGANISASTTLRALYGTGIYFSNSAISSNMESKLIFSNNDVRLCLKSSVLLKNSTLCIIKPHAVRQGLTGEIITQILEKGFIVSAMKMMRFERANCEEFMGVYKGVIPEFESMVMQMISGDLIALEITNKFENGYSTQQSFRDFCGPSCPDIARITRPHTLRAQFGQNKILNAIYCTDLEEDTMLELDYIFKFLP

Nearest PDB structures (foldseek):
  7ung-assembly1_5  TM=9.597E-01  e=2.536E-18  Homo sapiens
  8snb-assembly1_4K  TM=9.697E-01  e=7.280E-16  Strongylocentrotus purpuratus
  8glv-assembly1_Gz  TM=9.491E-01  e=2.597E-15  Chlamydomonas reinhardtii
  9cpc-assembly1_4W  TM=9.326E-01  e=8.811E-16  Sus scrofa
  3fcw-assembly1_A-2  TM=8.913E-01  e=3.512E-09  Acanthamoeba polyphaga mimivirus

pLDDT: mean 76.45, std 32.61, range [15.6, 98.94]

Organism: Aedes albopictus (NCBI:txid7160)

Secondary structure (DSSP, 8-state):
-----------------------S-----------TTSGGGGGG-----------------SSEEEEEE-HHHHHTT-HHHHHHHHHHHT-EEEEEEEEE--HHHHHHHTGGGTTTSTTHHHHHHHHTSSEEEEEEEE----SS--HHHHHHHHH--SSHHHHHHH-TTSHHHHH--SSSS-SEEE-SSGGGHHHHHHIIIII--/--------------------STTS-----------TTSGGGTT-----S------------SSEEEEEE-HHHHHTT-HHHHHHHHHHH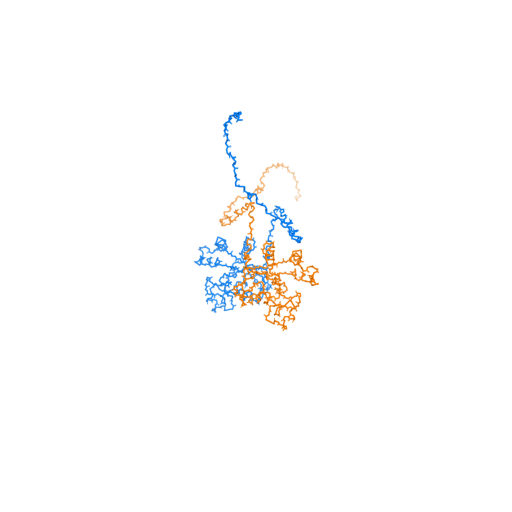T-EEEEEEEEE--HHHHHHHTGGGTTTSTTHHHHHHHHTSSEEEEEEEE----SS--HHHHHHHHH--SSHHHHHHH-TTSHHHHH--SSSS-SEEE-SSGGGHHHHHHIIIII--

Solvent-accessible surface area (backbone atoms only — not comparable to full-atom values): 24130 Å² total; per-residue (Å²): 139,80,80,86,87,82,90,80,85,81,84,78,80,72,66,75,71,75,79,75,52,86,48,65,91,78,77,78,79,74,77,82,71,86,69,87,76,63,76,83,68,67,80,71,72,73,74,82,70,83,68,72,68,6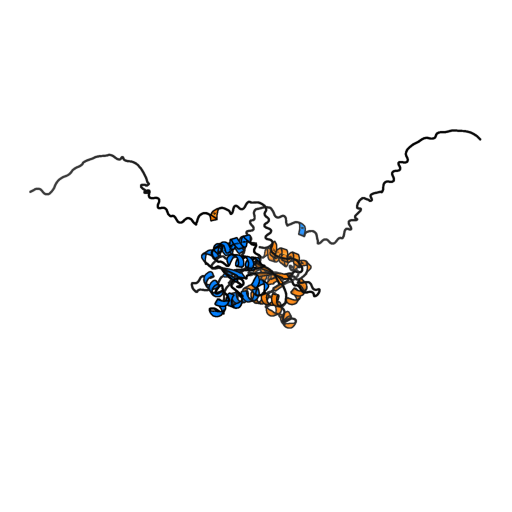5,54,68,48,70,65,79,86,61,64,36,27,38,37,30,41,31,15,68,32,44,73,69,61,42,54,17,59,52,47,35,51,45,45,72,73,56,42,38,78,63,31,38,36,51,40,69,45,51,67,71,60,42,50,62,71,50,40,86,37,59,92,71,43,92,55,40,67,59,43,50,52,44,50,42,69,32,54,25,38,41,31,34,36,30,53,80,70,88,74,86,60,51,36,32,56,54,48,40,58,47,35,40,47,66,40,10,71,58,9,46,71,78,40,54,89,15,50,12,25,68,62,22,74,33,66,73,53,15,31,61,48,58,50,86,49,70,87,47,25,63,60,52,44,42,44,55,51,62,69,40,103,147,99,89,79,80,92,85,92,82,92,83,91,84,86,79,74,88,87,87,71,80,36,47,72,67,74,79,85,77,77,80,82,70,88,71,85,77,65,76,84,68,68,81,77,70,74,74,82,70,83,67,72,68,65,53,67,50,68,65,79,84,60,63,36,25,40,37,30,40,30,16,67,32,45,73,69,62,41,54,16,57,54,46,35,50,44,46,73,74,56,41,39,78,63,31,38,36,50,37,66,46,49,66,70,61,41,50,60,72,49,43,86,36,60,92,70,43,91,56,39,66,59,43,49,52,46,50,41,69,34,54,26,38,41,33,34,36,28,54,78,71,88,75,89,60,51,36,32,58,55,48,41,58,47,34,39,47,65,39,9,68,59,9,45,72,79,41,54,86,15,51,13,24,68,62,21,75,32,66,73,52,15,32,62,48,58,50,87,48,72,86,48,22,62,60,52,45,43,45,56,52,62,68,40,102

Radius of gyration: 36.32 Å; Cα contacts (8 Å, |Δi|>4): 602; chains: 2; bounding box: 145×98×122 Å